Protein AF-0000000069271713 (afdb_homodimer)

pLDDT: mean 86.59, std 18.26, range [25.0, 98.44]

Organism: Polarella glacialis (NCBI:txid89957)

Foldseek 3Di:
DDPPPPPPDPQQPQDWDFDAWDADPQRKIKGTTDHRPAQAAWIKIAHPLGKIKTAGDDRNEGAQWIWIADSQGKIKTGGDDRNEAAAWIKIADPLGKIKTGGDDRNAAAQWIWIADNLGKIKTGGDDRNEAAAWIKIADSLGKMKTGGDDRNEDAQWIWIADPQGKIKTGGDDRNEDAQWIWIADPQGWIKTGGDDRNAQAAWIWIADPLGKIWTGGDDRNADAAWIWIQDSVRWIWIFGDDRNHTPDTPDATAHPVRHHPPPPPPPCPPCPDRPD/DDPPPPPPDPAQPQDKDFDAWDADPQRKIKGGIDHRPADAAWIKIAHPLGKIKTAGDDRNEGAQWIWIADSQGKIKTGGDDRNEQAAWTKIADPLGKIKGGGDDRNAAAQWIKIADNLGKIKTGGDDRNEAAAWIKIADSLGKMKTGGDDRNEDAQWIWIADPQGKIKTGGDDRNEDAQWIKIADPQGWIKTGGDDRNAQAAWIWIADPLGKIWTGGDDRNADAAWIWIQDSVRWIWIFGDDQNHTPDTPDATAHPVRHHPPPPPPPPPPPPDRPD

Solvent-accessible surface area (backbone atoms only — not comparable to full-atom values): 26780 Å² total; per-residue (Å²): 137,82,83,76,81,77,77,77,78,84,63,75,53,91,56,66,43,75,44,77,78,44,80,46,77,92,62,25,37,37,29,30,21,24,40,60,94,26,43,24,40,50,34,40,37,38,41,77,77,58,24,33,38,41,30,28,25,50,85,58,25,37,31,47,53,34,38,35,37,42,63,81,55,29,32,41,39,30,28,29,48,80,67,20,42,23,48,53,34,37,35,38,41,68,77,63,20,37,36,42,31,31,28,50,79,68,23,43,22,46,60,35,40,36,38,41,66,74,58,27,35,39,42,31,27,27,49,86,57,24,38,27,49,53,35,36,38,36,44,65,81,57,25,36,37,42,31,28,28,46,82,66,25,44,22,49,54,35,37,37,37,42,64,80,52,32,36,39,42,31,28,30,46,83,65,24,42,22,52,50,34,39,38,35,41,70,80,50,32,36,36,44,31,27,26,49,84,64,20,38,34,45,52,34,37,38,34,42,68,63,33,25,32,40,41,30,29,28,45,87,42,20,42,21,49,56,33,37,37,30,40,35,67,54,36,31,32,36,29,35,28,51,82,59,36,75,76,45,72,76,46,69,43,22,30,92,84,67,45,75,56,61,84,70,73,69,67,75,76,62,84,60,70,75,71,122,137,81,84,78,80,79,77,77,80,86,58,74,55,91,55,63,41,81,44,72,80,42,81,46,78,91,62,24,35,37,31,33,24,22,41,54,93,25,42,25,40,50,35,39,36,38,42,77,76,60,25,34,36,40,33,29,27,48,84,57,25,38,30,49,55,34,38,36,37,43,62,81,55,28,34,42,41,30,26,29,48,81,66,21,41,27,46,52,34,37,35,39,41,67,77,64,21,38,36,40,30,32,29,48,78,68,23,43,22,46,59,34,39,35,38,41,67,73,58,27,34,39,41,32,27,28,50,85,57,23,38,26,49,55,33,36,39,36,44,63,80,56,24,36,36,42,30,28,29,47,83,65,24,42,22,50,53,34,37,38,37,43,65,77,53,31,33,38,41,30,29,30,48,82,65,25,42,22,53,49,33,39,37,36,41,71,79,51,32,34,35,43,31,26,26,49,82,66,21,38,35,43,50,34,36,38,35,45,53,64,32,26,32,41,41,28,28,28,46,87,42,20,43,21,48,57,30,37,39,29,40,39,80,54,36,30,30,36,28,34,27,53,82,61,37,75,75,45,72,78,46,69,42,23,30,94,84,68,47,74,57,62,85,69,73,69,65,75,74,60,83,60,69,77,71,122

InterPro domains:
  IPR003409 MORN repeat [PF02493] (30-52)
  IPR003409 MORN repeat [PF02493] (53-74)
  IPR003409 MORN repeat [PF02493] (76-98)
  IPR003409 MORN repeat [PF02493] (99-121)
  IPR003409 MORN repeat [PF02493] (122-143)
  IPR003409 MORN repeat [PF02493] (145-165)
  IPR003409 MORN repeat [PF02493] (168-188)
  IPR003409 MORN repeat [PF02493] (191-211)
  IPR003409 MORN repeat [PF02493] (214-230)
  IPR003409 MORN repeat [SM00698] (28-49)
  IPR003409 MORN repeat [SM00698] (51-72)
  IPR003409 MORN repeat [SM00698] (74-95)
  IPR003409 MORN repeat [SM00698] (97-118)
  IPR003409 MORN repeat [SM00698] (120-141)
  IPR003409 MORN repeat [SM00698] (143-164)
  IPR003409 MORN repeat [SM00698] (166-187)
  IPR003409 MORN repeat [SM00698] (189-210)
  IPR003409 MORN repeat [SM00698] (212-233)

Secondary structure (DSSP, 8-state):
---------SS--SS-EEEEEEE-GGG-EEEEEEETTEEEEEEEEE-TTS-EEEEEEETTEEEEEEEEE-TTS-EEEEEEETTEEEEEEEEE-TTS-EEEEEEETTEEEEEEEEE-TTS-EEEEEEETTEEEEEEEEE-TTS-EEEEEEETTEEEEEEEEE-TTS-EEEEEEETTEEEEEEEEE-TTS-EEEEEEETTEEEEEEEEE-TTS-EEEEEEETTEEEEEEEEE-TT--EEEEEEETTEEEEE-S--B-TTS-B--S-------------/---------SS--SS-EEEEEEE-GGG-EEEEEEETTEEEEEEEEE-TTS-EEEEEEETTEEEEEEEEE-TTS-EEEEEEETTEEEEEEEEE-TTS-EEEEEEETTEEEEEEEEE-TTS-EEEEEEETTEEEEEEEEE-TTS-EEEEEEETTEEEEEEEEE-TTS-EEEEEEETTEEEEEEEEE-TTS-EEEEEEETTEEEEEEEEE-TTS-EEEEEEETTEEEEEEEEE-TT--EEEEEEETTEEEEE-S--B-TTS-B--S-------------

Nearest PDB structures (foldseek):
  6t4r-assembly1_CCC  TM=9.547E-01  e=9.783E-22  Trypanosoma brucei
  6t4d-assembly1_A-2  TM=9.597E-01  e=2.681E-21  Plasmodium falciparum
  6t68-assembly1_B  TM=9.621E-01  e=4.585E-19  Trypanosoma brucei
  7jtk-assembly1_B  TM=9.246E-01  e=3.265E-12  Chlamydomonas reinhardtii
  7jrj-assembly1_F  TM=9.286E-01  e=5.978E-12  Chlamydomonas reinhardtii

Sequence (552 aa):
HGSEQRLSDPNSSKESQERPLVLLEHGIKFTGQWKGDKRDGHGLQEWPDGARFEGQWRNGLAEGFGKFVHSDGDIYEGQWLDDKANGEGVYHHSDGSRYVGQWKEDQKEGQAMEEWADNSRFEGQYRAGKKHGTGMFTWPEGSSYKGEFQNNEIHGNGTYIWNDGRVFSGQWANNRMSGTGTFSWRDGRKYVGSYLNDKKDGTGTFTWPDGREYVGEWKDGKQHGIGVFRTAKADLRRGEWKDGTRIRWISEAYREDGKDAGAFQEDNPTNEPPISHGSEQRLSDPNSSKESQERPLVLLEHGIKFTGQWKGDKRDGHGLQEWPDGARFEGQWRNGLAEGFGKFVHSDGDIYEGQWLDDKANGEGVYHHSDGSRYVGQWKEDQKEGQAMEEWADNSRFEGQYRAGKKHGTGMFTWPEGSSYKGEFQNNEIHGNGTYIWNDGRVFSGQWANNRMSGTGTFSWRDGRKYVGSYLNDKKDGTGTFTWPDGREYVGEWKDGKQHGIGVFRTAKADLRRGEWKDGTRIRWISEAYREDGKDAGAFQEDNPTNEPPIS

Structure (mmCIF, N/CA/C/O backbone):
data_AF-0000000069271713-model_v1
#
loop_
_entity.id
_entity.type
_entity.pdbx_description
1 polymer 'MORN repeat-containing protein 5'
#
loop_
_atom_site.group_PDB
_atom_site.id
_atom_site.type_symbol
_atom_site.label_atom_id
_atom_site.label_alt_id
_atom_site.label_comp_id
_atom_site.label_asym_id
_atom_site.label_entity_id
_atom_site.label_seq_id
_atom_site.pdbx_PDB_ins_code
_atom_site.Cartn_x
_atom_site.Cartn_y
_atom_site.Cartn_z
_atom_site.occupancy
_atom_site.B_iso_or_equiv
_atom_site.auth_seq_id
_atom_site.auth_comp_id
_atom_site.auth_asym_id
_atom_site.auth_atom_id
_atom_site.pdbx_PDB_model_num
ATOM 1 N N . HIS A 1 1 ? -8.297 70.125 46.844 1 25 1 HIS A N 1
ATOM 2 C CA . HIS A 1 1 ? -9.055 68.938 46.438 1 25 1 HIS A CA 1
ATOM 3 C C . HIS A 1 1 ? -8.422 68.25 45.25 1 25 1 HIS A C 1
ATOM 5 O O . HIS A 1 1 ? -8.562 68.688 44.094 1 25 1 HIS A O 1
ATOM 11 N N . GLY A 1 2 ? -7.156 67.688 45.25 1 25.97 2 GLY A N 1
ATOM 12 C CA . GLY A 1 2 ? -6.188 67.25 44.25 1 25.97 2 GLY A CA 1
ATOM 13 C C . GLY A 1 2 ? -6.629 66.062 43.469 1 25.97 2 GLY A C 1
ATOM 14 O O . GLY A 1 2 ? -6.977 65 44.062 1 25.97 2 GLY A O 1
ATOM 15 N N . SER A 1 3 ? -7.246 66.125 42.188 1 26.62 3 SER A N 1
ATOM 16 C CA . SER A 1 3 ? -7.871 65.125 41.344 1 26.62 3 SER A CA 1
ATOM 17 C C . SER A 1 3 ? -6.91 64 41.031 1 26.62 3 SER A C 1
ATOM 19 O O . SER A 1 3 ? -5.859 64.25 40.406 1 26.62 3 SER A O 1
ATOM 21 N N . GLU A 1 4 ? -6.629 63 41.875 1 26.44 4 GLU A N 1
ATOM 22 C CA . GLU A 1 4 ? -5.723 61.875 41.75 1 26.44 4 GLU A CA 1
ATOM 23 C C . GLU A 1 4 ? -6.062 61.031 40.5 1 26.44 4 GLU A C 1
ATOM 25 O O . GLU A 1 4 ? -7.195 60.562 40.344 1 26.44 4 GLU A O 1
ATOM 30 N N . GLN A 1 5 ? -5.445 61.312 39.281 1 29.03 5 G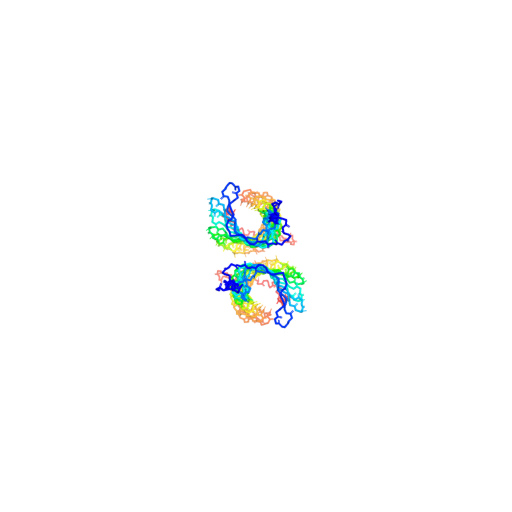LN A N 1
ATOM 31 C CA . GLN A 1 5 ? -5.555 60.625 38 1 29.03 5 GLN A CA 1
ATOM 32 C C . GLN A 1 5 ? -5.254 59.125 38.188 1 29.03 5 GLN A C 1
ATOM 34 O O . GLN A 1 5 ? -4.148 58.75 38.594 1 29.03 5 GLN A O 1
ATOM 39 N N . ARG A 1 6 ? -6.227 58.188 38.594 1 33.38 6 ARG A N 1
ATOM 40 C CA . ARG A 1 6 ? -6.145 56.75 38.75 1 33.38 6 ARG A CA 1
ATOM 41 C C . ARG A 1 6 ? -5.582 56.094 37.5 1 33.38 6 ARG A C 1
ATOM 43 O O . ARG A 1 6 ? -6.145 56.25 36.406 1 33.38 6 ARG A O 1
ATOM 50 N N . LEU A 1 7 ? -4.223 55.938 37.344 1 30.28 7 LEU A N 1
ATOM 51 C CA . LEU A 1 7 ? -3.484 55.219 36.312 1 30.28 7 LEU A CA 1
ATOM 52 C C . LEU A 1 7 ? -4.051 53.812 36.125 1 30.28 7 LEU A C 1
ATOM 54 O O . LEU A 1 7 ? -4.238 53.062 37.094 1 30.28 7 LEU A O 1
ATOM 58 N N . SER A 1 8 ? -4.973 53.562 35.219 1 31.8 8 SER A N 1
ATOM 59 C CA . SER A 1 8 ? -5.652 52.312 34.906 1 31.8 8 SER A CA 1
ATOM 60 C C . SER A 1 8 ? -4.664 51.156 34.812 1 31.8 8 SER A C 1
ATOM 62 O O . SER A 1 8 ? -3.539 51.344 34.344 1 31.8 8 SER A O 1
ATOM 64 N N . ASP A 1 9 ? -4.68 50.094 35.688 1 32.75 9 ASP A N 1
ATOM 65 C CA . ASP A 1 9 ? -3.852 48.906 35.906 1 32.75 9 ASP A CA 1
ATOM 66 C C . ASP A 1 9 ? -3.545 48.219 34.594 1 32.75 9 ASP A C 1
ATOM 68 O O . ASP A 1 9 ? -4.461 47.812 33.844 1 32.75 9 ASP A O 1
ATOM 72 N N . PRO A 1 10 ? -2.469 48.406 33.781 1 36.5 10 PRO A N 1
ATOM 73 C CA . PRO A 1 10 ? -2.041 47.812 32.5 1 36.5 10 PRO A CA 1
ATOM 74 C C . PRO A 1 10 ? -2.182 46.312 32.469 1 36.5 10 PRO A C 1
ATOM 76 O O . PRO A 1 10 ? -1.892 45.688 31.438 1 36.5 10 PRO A O 1
ATOM 79 N N . ASN A 1 11 ? -2.152 45.469 33.531 1 37.38 11 ASN A N 1
ATOM 80 C CA . ASN A 1 11 ? -2.033 44.031 33.75 1 37.38 11 ASN A CA 1
ATOM 81 C C . ASN A 1 11 ? -3.232 43.281 33.188 1 37.38 11 ASN A C 1
ATOM 83 O O . ASN A 1 11 ? -3.113 42.094 32.812 1 37.38 11 ASN A O 1
ATOM 87 N N . SER A 1 12 ? -4.5 43.469 33.594 1 40.31 12 SER A N 1
ATOM 88 C CA . SER A 1 12 ? -5.727 42.688 33.5 1 40.31 12 SER A CA 1
ATOM 89 C C . SER A 1 12 ? -6.254 42.656 32.094 1 40.31 12 SER A C 1
ATOM 91 O O . SER A 1 12 ? -7.438 42.375 31.859 1 40.31 12 SER A O 1
ATOM 93 N N . SER A 1 13 ? -5.746 43.312 31.078 1 44.28 13 SER A N 1
ATOM 94 C CA . SER A 1 13 ? -6.504 43.5 29.844 1 44.28 13 SER A CA 1
ATOM 95 C C . SER A 1 13 ? -6.789 42.156 29.172 1 44.28 13 SER A C 1
ATOM 97 O O . SER A 1 13 ? -5.895 41.344 29.031 1 44.28 13 SER A O 1
ATOM 99 N N . LYS A 1 14 ? -8.062 41.562 29.188 1 57.53 14 LYS A N 1
ATOM 100 C CA . LYS A 1 14 ? -8.766 40.438 28.547 1 57.53 14 LYS A CA 1
ATOM 101 C C . LYS A 1 14 ? -8.383 40.312 27.078 1 57.53 14 LYS A C 1
ATOM 103 O O . LYS A 1 14 ? -8.766 39.344 26.406 1 57.53 14 LYS A O 1
ATOM 108 N N . GLU A 1 15 ? -7.766 41.406 26.578 1 61.12 15 GLU A N 1
ATOM 109 C CA . GLU A 1 15 ? -7.504 41.375 25.141 1 61.12 15 GLU A CA 1
ATOM 110 C C . GLU A 1 15 ? -6.066 40.969 24.859 1 61.12 15 GLU A C 1
ATOM 112 O O . GLU A 1 15 ? -5.152 41.281 25.609 1 61.12 15 GLU A O 1
ATOM 117 N N . SER A 1 16 ? -5.797 40.031 24 1 67.25 16 SER A N 1
ATOM 118 C CA . SER A 1 16 ? -4.484 39.594 23.562 1 67.25 16 SER A CA 1
ATOM 119 C C . SER A 1 16 ? -3.631 40.75 23.062 1 67.25 16 SER A C 1
ATOM 121 O O . SER A 1 16 ? -4.121 41.625 22.344 1 67.25 16 SER A O 1
ATOM 123 N N . GLN A 1 17 ? -2.422 41 23.719 1 73.81 17 GLN A N 1
ATOM 124 C CA . GLN A 1 17 ? -1.481 42.031 23.312 1 73.81 17 GLN A CA 1
ATOM 125 C C . GLN A 1 17 ? -0.252 41.406 22.641 1 73.81 17 GLN A C 1
ATOM 127 O O . GLN A 1 17 ? 0.238 40.375 23.062 1 73.81 17 GLN A O 1
ATOM 132 N N . GLU A 1 18 ? 0.135 42.031 21.5 1 77.81 18 GLU A N 1
ATOM 133 C CA . GLU A 1 18 ? 1.37 41.594 20.844 1 77.81 18 GLU A CA 1
ATOM 134 C C . GLU A 1 18 ? 2.59 42.219 21.516 1 77.81 18 GLU A C 1
ATOM 136 O O . GLU A 1 18 ? 2.596 43.406 21.812 1 77.81 18 GLU A O 1
ATOM 141 N N . ARG A 1 19 ? 3.471 41.344 21.891 1 73.25 19 ARG A N 1
ATOM 142 C CA . ARG A 1 19 ? 4.734 41.812 22.438 1 73.25 19 ARG A CA 1
ATOM 143 C C . ARG A 1 19 ? 5.91 41.406 21.562 1 73.25 19 ARG A C 1
ATOM 145 O O . ARG A 1 19 ? 5.945 40.312 21.047 1 73.25 19 ARG A O 1
ATOM 152 N N . PRO A 1 20 ? 6.766 42.406 21.219 1 76.38 20 PRO A N 1
ATOM 153 C CA . PRO A 1 20 ? 7.875 42.094 20.312 1 76.38 20 PRO A CA 1
ATOM 154 C C . PRO A 1 20 ? 8.742 40.938 20.812 1 76.38 20 PRO A C 1
ATOM 156 O O . PRO A 1 20 ? 8.945 39.969 20.078 1 76.38 20 PRO A O 1
ATOM 159 N N . LEU A 1 21 ? 9.633 41.125 21.766 1 85.44 21 LEU A N 1
ATOM 160 C CA . LEU A 1 21 ? 10.508 40.062 22.25 1 85.44 21 LEU A CA 1
ATOM 161 C C . LEU A 1 21 ? 10.508 40.031 23.781 1 85.44 21 LEU A C 1
ATOM 163 O O . LEU A 1 21 ? 10.742 41.031 24.438 1 85.44 21 LEU A O 1
ATOM 167 N N . VAL A 1 22 ? 10.094 38.906 24.328 1 89.38 22 VAL A N 1
ATOM 168 C CA . VAL A 1 22 ? 10.133 38.656 25.766 1 89.38 22 VAL A CA 1
ATOM 169 C C . VAL A 1 22 ? 11.109 37.531 26.078 1 89.38 22 VAL A C 1
ATOM 171 O O . VAL A 1 22 ? 11.062 36.469 25.453 1 89.38 22 VAL A O 1
ATOM 174 N N . LEU A 1 23 ? 11.992 37.781 26.984 1 92.44 23 LEU A N 1
ATOM 175 C CA . LEU A 1 23 ? 12.906 36.75 27.453 1 92.44 23 LEU A CA 1
ATOM 176 C C . LEU A 1 23 ? 12.305 35.969 28.625 1 92.44 23 LEU A C 1
ATOM 178 O O . LEU A 1 23 ? 11.906 36.562 29.625 1 92.44 23 LEU A O 1
ATOM 182 N N . LEU A 1 24 ? 12.258 34.688 28.5 1 92.19 24 LEU A N 1
ATOM 183 C CA . LEU A 1 24 ? 11.688 33.812 29.531 1 92.19 24 LEU A CA 1
ATOM 184 C C . LEU A 1 24 ? 12.789 33.062 30.266 1 92.19 24 LEU A C 1
ATOM 186 O O . LEU A 1 24 ? 13.977 33.312 30.047 1 92.19 24 LEU A O 1
ATOM 190 N N . GLU A 1 25 ? 12.312 32.281 31.156 1 89.62 25 GLU A N 1
ATOM 191 C CA . GLU A 1 25 ? 13.258 31.516 31.969 1 89.62 25 GLU A CA 1
ATOM 192 C C . GLU A 1 25 ? 14.141 30.641 31.094 1 89.62 25 GLU A C 1
ATOM 194 O O . GLU A 1 25 ? 13.734 30.234 30 1 89.62 25 GLU A O 1
ATOM 199 N N . HIS A 1 26 ? 15.43 30.391 31.516 1 92.25 26 HIS A N 1
ATOM 200 C CA . HIS A 1 26 ? 16.359 29.453 30.891 1 92.25 26 HIS A CA 1
ATOM 201 C C . HIS A 1 26 ? 16.75 29.906 29.484 1 92.25 26 HIS A C 1
ATOM 203 O O . HIS A 1 26 ? 17.031 29.078 28.625 1 92.25 26 HIS A O 1
ATOM 209 N N . GLY A 1 27 ? 16.547 31.125 29.234 1 93.25 27 GLY A N 1
ATOM 210 C CA . GLY A 1 27 ? 17.047 31.703 27.984 1 93.25 27 GLY A CA 1
ATOM 211 C C . GLY A 1 27 ? 16.062 31.562 26.828 1 93.25 27 GLY A C 1
ATOM 212 O O . GLY A 1 27 ? 16.406 31.828 25.688 1 93.25 27 GLY A O 1
ATOM 213 N N . ILE A 1 28 ? 14.891 31.172 27.188 1 95.25 28 ILE A N 1
ATOM 214 C CA . ILE A 1 28 ? 13.859 31.031 26.172 1 95.25 28 ILE A CA 1
ATOM 215 C C . ILE A 1 28 ? 13.367 32.406 25.75 1 95.25 28 ILE A C 1
ATOM 217 O O . ILE A 1 28 ? 13.172 33.312 26.578 1 95.25 28 ILE A O 1
ATOM 221 N N . LYS A 1 29 ? 13.266 32.594 24.406 1 95.5 29 LYS A N 1
ATOM 222 C CA . LYS A 1 29 ? 12.75 33.844 23.844 1 95.5 29 LYS A CA 1
ATOM 223 C C . LYS A 1 29 ? 11.367 33.625 23.234 1 95.5 29 LYS A C 1
ATOM 225 O O . LYS A 1 29 ? 11.117 32.594 22.578 1 95.5 29 LYS A O 1
ATOM 230 N N . PHE A 1 30 ? 10.547 34.594 23.547 1 95.38 30 PHE A N 1
ATOM 231 C CA . PHE A 1 30 ? 9.211 34.5 22.969 1 95.38 30 PHE A CA 1
ATOM 232 C C . PHE A 1 30 ? 8.797 35.812 22.344 1 95.38 30 PHE A C 1
ATOM 234 O O . PHE A 1 30 ? 8.984 36.875 22.953 1 95.38 30 PHE A O 1
ATOM 241 N N . THR A 1 31 ? 8.352 35.812 21.094 1 90.81 31 THR A N 1
ATOM 242 C CA . THR A 1 31 ? 7.738 36.938 20.391 1 90.81 31 THR A CA 1
ATOM 243 C C . THR A 1 31 ? 6.32 36.562 19.953 1 90.81 31 THR A C 1
ATOM 245 O O . THR A 1 31 ? 6.113 35.594 19.234 1 90.81 31 THR A O 1
ATOM 248 N N . GLY A 1 32 ? 5.359 37.375 20.469 1 89.25 32 GLY A N 1
ATOM 249 C CA . GLY A 1 32 ? 3.998 37.062 20.062 1 89.25 32 GLY A CA 1
ATOM 250 C C . GLY A 1 32 ? 2.951 37.625 21 1 89.25 32 GLY A C 1
ATOM 251 O O . GLY A 1 32 ? 3.17 38.656 21.625 1 89.25 32 GLY A O 1
ATOM 252 N N . GLN A 1 33 ? 1.813 36.906 21 1 86.25 33 GLN A N 1
ATOM 253 C CA . GLN A 1 33 ? 0.641 37.406 21.703 1 86.25 33 GLN A CA 1
ATOM 254 C C . GLN A 1 33 ? 0.563 36.875 23.125 1 86.25 33 GLN A C 1
ATOM 256 O O . GLN A 1 33 ? 0.918 35.719 23.375 1 86.25 33 GLN A O 1
ATOM 261 N N . TRP A 1 34 ? 0.12 37.781 23.984 1 88.38 34 TRP A N 1
ATOM 262 C CA . TRP A 1 34 ? 0.002 37.469 25.406 1 88.38 34 TRP A CA 1
ATOM 263 C C . TRP A 1 34 ? -1.381 37.844 25.938 1 88.38 34 TRP A C 1
ATOM 265 O O . TRP A 1 34 ? -1.989 38.812 25.484 1 88.38 34 TRP A O 1
ATOM 275 N N . LYS A 1 35 ? -1.845 37.062 26.812 1 87.19 35 LYS A N 1
ATOM 276 C CA . LYS A 1 35 ? -2.963 37.406 27.688 1 87.19 35 LYS A CA 1
ATOM 277 C C . LYS A 1 35 ? -2.541 37.375 29.156 1 87.19 35 LYS A C 1
ATOM 279 O O . LYS A 1 35 ? -2.33 36.312 29.719 1 87.19 35 LYS A O 1
ATOM 284 N N . GLY A 1 36 ? -2.424 38.562 29.672 1 87.38 36 GLY A N 1
ATOM 285 C CA . GLY A 1 36 ? -1.777 38.625 30.969 1 87.38 36 GLY A CA 1
ATOM 286 C C . GLY A 1 36 ? -0.332 38.156 30.938 1 87.38 36 GLY A C 1
ATOM 287 O O . GLY A 1 36 ? 0.474 38.688 30.172 1 87.38 36 GLY A O 1
ATOM 288 N N . ASP A 1 37 ? -0.085 37.25 31.766 1 88.69 37 ASP A N 1
ATOM 289 C CA . ASP A 1 37 ? 1.292 36.781 31.844 1 88.69 37 ASP A CA 1
ATOM 290 C C . ASP A 1 37 ? 1.47 35.469 31.094 1 88.69 37 ASP A C 1
ATOM 292 O O . ASP A 1 37 ? 2.506 34.812 31.219 1 88.69 37 ASP A O 1
ATOM 296 N N . LYS A 1 38 ? 0.444 35.188 30.344 1 92.69 38 LYS A N 1
ATOM 297 C CA . LYS A 1 38 ? 0.509 33.906 29.625 1 92.69 38 LYS A CA 1
ATOM 298 C C . LYS A 1 38 ? 0.528 34.125 28.109 1 92.69 38 LYS A C 1
ATOM 300 O O . LYS A 1 38 ? -0.174 35 27.594 1 92.69 38 LYS A O 1
ATOM 305 N N . ARG A 1 39 ? 1.393 33.312 27.469 1 91.88 39 ARG A N 1
ATOM 306 C CA . ARG A 1 39 ? 1.33 33.312 26.016 1 91.88 39 ARG A CA 1
ATOM 307 C C . ARG A 1 39 ? -0.055 32.875 25.531 1 91.88 39 ARG A C 1
ATOM 309 O O . ARG A 1 39 ? -0.605 31.891 26 1 91.88 39 ARG A O 1
ATOM 316 N N . ASP A 1 40 ? -0.675 33.594 24.672 1 90.06 40 ASP A N 1
ATOM 317 C CA . ASP A 1 40 ? -2.031 33.375 24.188 1 90.06 40 ASP A CA 1
ATOM 318 C C . ASP A 1 40 ? -2.244 34 22.812 1 90.06 40 ASP A C 1
ATOM 320 O O . ASP A 1 40 ? -2.232 35.219 22.688 1 90.06 40 ASP A O 1
ATOM 324 N N . GLY A 1 41 ? -2.504 33.125 21.875 1 87.12 41 GLY A N 1
ATOM 325 C CA . GLY A 1 41 ? -2.531 33.562 20.484 1 87.12 41 GLY A CA 1
ATOM 326 C C . GLY A 1 41 ? -1.356 33.031 19.688 1 87.12 41 GLY A C 1
ATOM 327 O O . GLY A 1 41 ? -0.82 31.953 19.969 1 87.12 41 GLY A O 1
ATOM 328 N N . HIS A 1 42 ? -0.961 33.812 18.656 1 88.56 42 HIS A N 1
ATOM 329 C CA . HIS A 1 42 ? 0.141 33.375 17.797 1 88.56 42 HIS A CA 1
ATOM 330 C C . HIS A 1 42 ? 1.479 33.844 18.344 1 88.56 42 HIS A C 1
ATOM 332 O O . HIS A 1 42 ? 1.569 34.969 18.875 1 88.56 42 HIS A O 1
ATOM 338 N N . GLY A 1 43 ? 2.551 33.031 18.078 1 90.5 43 GLY A N 1
ATOM 339 C CA . GLY A 1 43 ? 3.865 33.5 18.5 1 90.5 43 GLY A CA 1
ATOM 340 C C . GLY A 1 43 ? 4.98 32.531 18.094 1 90.5 43 GLY A C 1
ATOM 341 O O . GLY A 1 43 ? 4.727 31.484 17.531 1 90.5 43 GLY A O 1
ATOM 342 N N . LEU A 1 44 ? 6.125 33.062 18.281 1 93.25 44 LEU A N 1
ATOM 343 C CA . LEU A 1 44 ? 7.355 32.312 18.016 1 93.25 44 LEU A CA 1
ATOM 344 C C . LEU A 1 44 ? 8.18 32.156 19.297 1 93.25 44 LEU A C 1
ATOM 346 O O . LEU A 1 44 ? 8.516 33.156 19.953 1 93.25 44 LEU A O 1
ATOM 350 N N . GLN A 1 45 ? 8.383 30.906 19.656 1 96.5 45 GLN A N 1
ATOM 351 C CA . GLN A 1 45 ? 9.281 30.609 20.781 1 96.5 45 GLN A CA 1
ATOM 352 C C . GLN A 1 45 ? 10.586 30 20.281 1 96.5 45 GLN A C 1
ATOM 354 O O . GLN A 1 45 ? 10.578 29.094 19.453 1 96.5 45 GLN A O 1
ATOM 359 N N . GLU A 1 46 ? 11.664 30.469 20.766 1 96.81 46 GLU A N 1
ATOM 360 C CA . GLU A 1 46 ? 12.984 29.984 20.406 1 96.81 46 GLU A CA 1
ATOM 361 C C . GLU A 1 46 ? 13.766 29.516 21.641 1 96.81 46 GLU A C 1
ATOM 363 O O . GLU A 1 46 ? 13.781 30.203 22.672 1 96.81 46 GLU A O 1
ATOM 368 N N . TRP A 1 47 ? 14.328 28.391 21.609 1 97.12 47 TRP A N 1
ATOM 369 C CA . TRP A 1 47 ? 15.148 27.844 22.672 1 97.12 47 TRP A CA 1
ATOM 370 C C . TRP A 1 47 ? 16.625 28.078 22.391 1 97.12 47 TRP A C 1
ATOM 372 O O . TRP A 1 47 ? 17.031 28.234 21.234 1 97.12 47 TRP A O 1
ATOM 382 N N . PRO A 1 48 ? 17.422 28.062 23.438 1 96.06 48 PRO A N 1
ATOM 383 C CA . PRO A 1 48 ? 18.844 28.312 23.266 1 96.06 48 PRO A CA 1
ATOM 384 C C . PRO A 1 48 ? 19.531 27.25 22.406 1 96.06 48 PRO A C 1
ATOM 386 O O . PRO A 1 48 ? 20.547 27.547 21.766 1 96.06 48 PRO A O 1
ATOM 389 N N . ASP A 1 49 ? 19.047 26.078 22.359 1 96.38 49 ASP A N 1
ATOM 390 C CA . ASP A 1 49 ? 19.688 25 21.625 1 96.38 49 ASP A CA 1
ATOM 391 C C . ASP A 1 49 ? 19.359 25.078 20.125 1 96.38 49 ASP A C 1
ATOM 393 O O . ASP A 1 49 ? 19.828 24.25 19.344 1 96.38 49 ASP A O 1
ATOM 397 N N . GLY A 1 50 ? 18.516 25.984 19.797 1 95.75 50 GLY A N 1
ATOM 398 C CA . GLY A 1 50 ? 18.203 26.172 18.391 1 95.75 50 GLY A CA 1
ATOM 399 C C . GLY A 1 50 ? 16.812 25.703 18.016 1 95.75 50 GLY A C 1
ATOM 400 O O . GLY A 1 50 ? 16.328 26.031 16.922 1 95.75 50 GLY A O 1
ATOM 401 N N . ALA A 1 51 ? 16.141 25.047 18.891 1 97.31 51 ALA A N 1
ATOM 402 C CA . ALA A 1 51 ? 14.766 24.625 18.641 1 97.31 51 ALA A CA 1
ATOM 403 C C . ALA A 1 51 ? 13.828 25.828 18.594 1 97.31 51 ALA A C 1
ATOM 405 O O . ALA A 1 51 ? 14.07 26.828 19.25 1 97.31 51 ALA A O 1
ATOM 406 N N . ARG A 1 52 ? 12.773 25.734 17.781 1 97.44 52 ARG A N 1
ATOM 407 C CA . ARG A 1 52 ? 11.805 26.812 17.688 1 97.44 52 ARG A CA 1
ATOM 408 C C . ARG A 1 52 ? 10.398 26.281 17.438 1 97.44 52 ARG A C 1
ATOM 410 O O . ARG A 1 52 ? 10.227 25.266 16.766 1 97.44 52 ARG A O 1
ATOM 417 N N . PHE A 1 53 ? 9.5 26.953 18 1 97.38 53 PHE A N 1
ATOM 418 C CA . PHE A 1 53 ? 8.094 26.672 17.766 1 97.38 53 PHE A CA 1
ATOM 419 C C . PHE A 1 53 ? 7.348 27.922 17.344 1 97.38 53 PHE A C 1
ATOM 421 O O . PHE A 1 53 ? 7.383 28.938 18.047 1 97.38 53 PHE A O 1
ATOM 428 N N . GLU A 1 54 ? 6.766 27.922 16.188 1 93.81 54 GLU A N 1
ATOM 429 C CA . GLU A 1 54 ? 5.883 28.984 15.703 1 93.81 54 GLU A CA 1
ATOM 430 C C . GLU A 1 54 ? 4.453 28.469 15.539 1 93.81 54 GLU A C 1
ATOM 432 O O . GLU A 1 54 ? 4.207 27.531 14.781 1 93.81 54 GLU A O 1
ATOM 437 N N . GLY A 1 55 ? 3.535 29.094 16.328 1 93.06 55 GLY A N 1
ATOM 438 C CA . GLY A 1 55 ? 2.158 28.641 16.219 1 93.06 55 GLY A CA 1
ATOM 439 C C . GLY A 1 55 ? 1.233 29.281 17.234 1 93.06 55 GLY A C 1
ATOM 440 O O . GLY A 1 55 ? 1.452 30.422 17.656 1 93.06 55 GLY A O 1
ATOM 441 N N . GLN A 1 56 ? 0.158 28.516 17.484 1 92 56 GLN A N 1
ATOM 442 C CA . GLN A 1 56 ? -0.888 29.016 18.359 1 92 56 GLN A CA 1
ATOM 443 C C . GLN A 1 56 ? -0.658 28.578 19.797 1 92 56 GLN A C 1
ATOM 445 O O . GLN A 1 56 ? -0.254 27.438 20.047 1 92 56 GLN A O 1
ATOM 450 N N . TRP A 1 57 ? -0.882 29.5 20.688 1 93.75 57 TRP A N 1
ATOM 451 C CA . TRP A 1 57 ? -0.792 29.25 22.125 1 93.75 57 TRP A CA 1
ATOM 452 C C . TRP A 1 57 ? -2.121 29.547 22.812 1 93.75 57 TRP A C 1
ATOM 454 O O . TRP A 1 57 ? -2.844 30.453 22.422 1 93.75 57 TRP A O 1
ATOM 464 N N . ARG A 1 58 ? -2.406 28.766 23.766 1 92.94 58 ARG A N 1
ATOM 465 C CA . ARG A 1 58 ? -3.537 29 24.672 1 92.94 58 ARG A CA 1
ATOM 466 C C . ARG A 1 58 ? -3.166 28.688 26.109 1 92.94 58 ARG A C 1
ATOM 468 O O . ARG A 1 58 ? -2.732 27.578 26.422 1 92.94 58 ARG A O 1
ATOM 475 N N . ASN A 1 59 ? -3.299 29.719 26.953 1 94 59 ASN A N 1
ATOM 476 C CA . ASN A 1 59 ? -2.982 29.578 28.375 1 94 59 ASN A CA 1
ATOM 477 C C . ASN A 1 59 ? -1.545 29.109 28.578 1 94 59 ASN A C 1
ATOM 479 O O . ASN A 1 59 ? -1.283 28.25 29.422 1 94 59 ASN A O 1
ATOM 483 N N . GLY A 1 60 ? -0.738 29.547 27.688 1 94.75 60 GLY A N 1
ATOM 484 C CA . GLY A 1 60 ? 0.687 29.297 27.844 1 94.75 60 GLY A CA 1
ATOM 485 C C . GLY A 1 60 ? 1.151 28.016 27.203 1 94.75 60 GLY A C 1
ATOM 486 O O . GLY A 1 60 ? 2.338 27.688 27.25 1 94.75 60 GLY A O 1
ATOM 487 N N . LEU A 1 61 ? 0.183 27.297 26.609 1 96.81 61 LEU A N 1
ATOM 488 C CA . LEU A 1 61 ? 0.516 26.016 26 1 96.81 61 LEU A CA 1
ATOM 489 C C . LEU A 1 61 ? 0.262 26.047 24.5 1 96.81 61 LEU A C 1
ATOM 491 O O . LEU A 1 61 ? -0.662 26.719 24.031 1 96.81 61 LEU A O 1
ATOM 495 N N . ALA A 1 62 ? 1.105 25.312 23.766 1 95.88 62 ALA A N 1
ATOM 496 C CA . ALA A 1 62 ? 0.863 25.188 22.328 1 95.88 62 ALA A CA 1
ATOM 497 C C . ALA A 1 62 ? -0.467 24.5 22.062 1 95.88 62 ALA A C 1
ATOM 499 O O . ALA A 1 62 ? -0.75 23.438 22.625 1 95.88 62 ALA A O 1
ATOM 500 N N . GLU A 1 63 ? -1.315 25.078 21.266 1 93.88 63 GLU A N 1
ATOM 501 C CA . GLU A 1 63 ? -2.635 24.562 20.891 1 93.88 63 GLU A CA 1
ATOM 502 C C . GLU A 1 63 ? -3.016 25 19.469 1 93.88 63 GLU A C 1
ATOM 504 O O . GLU A 1 63 ? -2.686 26.109 19.047 1 93.88 63 GLU A O 1
ATOM 509 N N . GLY A 1 64 ? -3.742 24.078 18.781 1 91.81 64 GLY A N 1
ATOM 510 C CA . GLY A 1 64 ? -4.066 24.375 17.391 1 91.81 64 GLY A CA 1
ATOM 511 C C . GLY A 1 64 ? -2.971 23.984 16.422 1 91.81 64 GLY A C 1
ATOM 512 O O . GLY A 1 64 ? -2.467 22.859 16.469 1 91.81 64 GLY A O 1
ATOM 513 N N . PHE A 1 65 ? -2.645 24.969 15.516 1 92.62 65 PHE A N 1
ATOM 514 C CA . PHE A 1 65 ? -1.655 24.641 14.492 1 92.62 65 PHE A CA 1
ATOM 515 C C . PHE A 1 65 ? -0.305 25.266 14.828 1 92.62 65 PHE A C 1
ATOM 517 O O . PHE A 1 65 ? -0.242 26.375 15.352 1 92.62 65 PHE A O 1
ATOM 524 N N . GLY A 1 66 ? 0.764 24.547 14.406 1 94.69 66 GLY A N 1
ATOM 525 C CA . GLY A 1 66 ? 2.094 25.094 14.617 1 94.69 66 GLY A CA 1
ATOM 526 C C . GLY A 1 66 ? 3.193 24.266 13.992 1 94.69 66 GLY A C 1
ATOM 527 O O . GLY A 1 66 ? 2.947 23.141 13.539 1 94.69 66 GLY A O 1
ATOM 528 N N . LYS A 1 67 ? 4.273 24.828 13.922 1 95.12 67 LYS A N 1
ATOM 529 C CA . LYS A 1 67 ? 5.48 24.219 13.375 1 95.12 67 LYS A CA 1
AT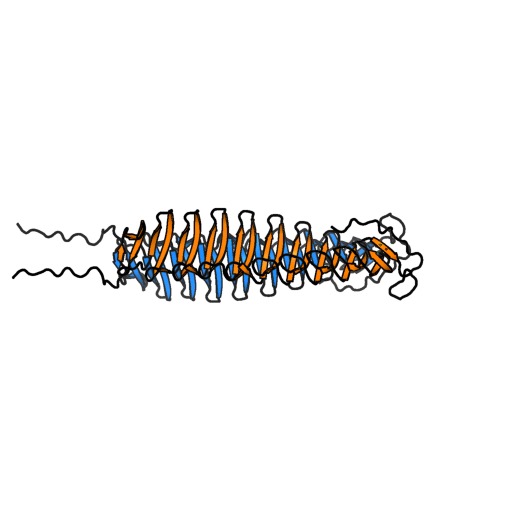OM 530 C C . LYS A 1 67 ? 6.605 24.203 14.406 1 95.12 67 LYS A C 1
ATOM 532 O O . LYS A 1 67 ? 6.969 25.25 14.945 1 95.12 67 LYS A O 1
ATOM 537 N N . PHE A 1 68 ? 7.043 23.062 14.68 1 97.88 68 PHE A N 1
ATOM 538 C CA . PHE A 1 68 ? 8.172 22.891 15.594 1 97.88 68 PHE A CA 1
ATOM 539 C C . PHE A 1 68 ? 9.414 22.438 14.828 1 97.88 68 PHE A C 1
ATOM 541 O O . PHE A 1 68 ? 9.391 21.422 14.148 1 97.88 68 PHE A O 1
ATOM 548 N N . VAL A 1 69 ? 10.422 23.156 14.93 1 97.25 69 VAL A N 1
ATOM 549 C CA . VAL A 1 69 ? 11.727 22.797 14.383 1 97.25 69 VAL A CA 1
ATOM 550 C C . VAL A 1 69 ? 12.664 22.375 15.516 1 97.25 69 VAL A C 1
ATOM 552 O O . VAL A 1 69 ? 13.031 23.188 16.375 1 97.25 69 VAL A O 1
ATOM 555 N N . HIS A 1 70 ? 13.07 21.109 15.508 1 97.5 70 HIS A N 1
ATOM 556 C CA . HIS A 1 70 ? 13.953 20.578 16.531 1 97.5 70 HIS A CA 1
ATOM 557 C C . HIS A 1 70 ? 15.391 21.047 16.328 1 97.5 70 HIS A C 1
ATOM 559 O O . HIS A 1 70 ? 15.758 21.469 15.227 1 97.5 70 HIS A O 1
ATOM 565 N N . SER A 1 71 ? 16.141 20.922 17.344 1 96.69 71 SER A N 1
ATOM 566 C CA . SER A 1 71 ? 17.547 21.328 17.281 1 96.69 71 SER A CA 1
ATOM 567 C C . SER A 1 71 ? 18.328 20.484 16.281 1 96.69 71 SER A C 1
ATOM 569 O O . SER A 1 71 ? 19.297 20.953 15.68 1 96.69 71 SER A O 1
ATOM 571 N N . ASP A 1 72 ? 17.875 19.297 16.062 1 95.56 72 ASP A N 1
ATOM 572 C CA . ASP A 1 72 ? 18.578 18.391 15.172 1 95.56 72 ASP A CA 1
ATOM 573 C C . ASP A 1 72 ? 18.094 18.547 13.734 1 95.56 72 ASP A C 1
ATOM 575 O O . ASP A 1 72 ? 18.578 17.859 12.828 1 95.56 72 ASP A O 1
ATOM 579 N N . GLY A 1 73 ? 17.141 19.375 13.555 1 95.19 73 GLY A N 1
ATOM 580 C CA . GLY A 1 73 ? 16.719 19.672 12.203 1 95.19 73 GLY A CA 1
ATOM 581 C C . GLY A 1 73 ? 15.406 19 11.836 1 95.19 73 GLY A C 1
ATOM 582 O O . GLY A 1 73 ? 14.828 19.281 10.781 1 95.19 73 GLY A O 1
ATOM 583 N N . ASP A 1 74 ? 14.867 18.156 12.664 1 97.44 74 ASP A N 1
ATOM 584 C CA . ASP A 1 74 ? 13.555 17.562 12.438 1 97.44 74 ASP A CA 1
ATOM 585 C C . ASP A 1 74 ? 12.453 18.594 12.562 1 97.44 74 ASP A C 1
ATOM 587 O O . ASP A 1 74 ? 12.586 19.578 13.312 1 97.44 74 ASP A O 1
ATOM 591 N N . ILE A 1 75 ? 11.375 18.359 11.805 1 97.25 75 ILE A N 1
ATOM 592 C CA . ILE A 1 75 ? 10.289 19.328 11.805 1 97.25 75 ILE A CA 1
ATOM 593 C C . ILE A 1 75 ? 8.953 18.625 11.977 1 97.25 75 ILE A C 1
ATOM 595 O O . ILE A 1 75 ? 8.672 17.641 11.289 1 97.25 75 ILE A O 1
ATOM 599 N N . TYR A 1 76 ? 8.234 19.047 12.914 1 97.69 76 TYR A N 1
ATOM 600 C CA . TYR A 1 76 ? 6.824 18.672 12.992 1 97.69 76 TYR A CA 1
ATOM 601 C C . TYR A 1 76 ? 5.922 19.859 12.68 1 97.69 76 TYR A C 1
ATOM 603 O O . TYR A 1 76 ? 6.07 20.938 13.281 1 97.69 76 TYR A O 1
ATOM 611 N N . GLU A 1 77 ? 5.074 19.766 11.773 1 95.94 77 GLU A N 1
ATOM 612 C CA . GLU A 1 77 ? 4.051 20.75 11.43 1 95.94 77 GLU A CA 1
ATOM 613 C C . GLU A 1 77 ? 2.658 20.141 11.453 1 95.94 77 GLU A C 1
ATOM 615 O O . GLU A 1 77 ? 2.385 19.172 10.727 1 95.94 77 GLU A O 1
ATOM 620 N N . GLY A 1 78 ? 1.82 20.672 12.367 1 96 78 GLY A N 1
ATOM 621 C CA . GLY A 1 78 ? 0.494 20.094 12.492 1 96 78 GLY A CA 1
ATOM 622 C C . GLY A 1 78 ? -0.28 20.625 13.68 1 96 78 GLY A C 1
ATOM 623 O O . GLY A 1 78 ? -0.124 21.781 14.062 1 96 78 GLY A O 1
ATOM 624 N N . GLN A 1 79 ? -1.187 19.766 14.109 1 95.44 79 GLN A N 1
ATOM 625 C CA . GLN A 1 79 ? -2.047 20.141 15.227 1 95.44 79 GLN A CA 1
ATOM 626 C C . GLN A 1 79 ? -1.37 19.859 16.562 1 95.44 79 GLN A C 1
ATOM 628 O O . GLN A 1 79 ? -0.642 18.875 16.703 1 95.44 79 GLN A O 1
ATOM 633 N N . TRP A 1 80 ? -1.6 20.734 17.484 1 96.62 80 TRP A N 1
ATOM 634 C CA . TRP A 1 80 ? -1.066 20.641 18.828 1 96.62 80 TRP A CA 1
ATOM 635 C C . TRP A 1 80 ? -2.188 20.703 19.859 1 96.62 80 TRP A C 1
ATOM 637 O O . TRP A 1 80 ? -3.195 21.375 19.656 1 96.62 80 TRP A O 1
ATOM 647 N N . LEU A 1 81 ? -1.981 19.969 20.891 1 96.81 81 LEU A N 1
ATOM 648 C CA . LEU A 1 81 ? -2.832 20.031 22.078 1 96.81 81 LEU A CA 1
ATOM 649 C C . LEU A 1 81 ? -2.012 19.828 23.344 1 96.81 81 LEU A C 1
ATOM 651 O O . LEU A 1 81 ? -1.314 18.828 23.484 1 96.81 81 LEU A O 1
ATOM 655 N N . ASP A 1 82 ? -2.012 20.859 24.234 1 97.06 82 ASP A N 1
ATOM 656 C CA . ASP A 1 82 ? -1.301 20.797 25.516 1 97.06 82 ASP A CA 1
ATOM 657 C C . ASP A 1 82 ? 0.189 20.531 25.297 1 97.06 82 ASP A C 1
ATOM 659 O O . ASP A 1 82 ? 0.759 19.625 25.891 1 97.06 82 ASP A O 1
ATOM 663 N N . ASP A 1 83 ? 0.751 21.234 24.359 1 97.25 83 ASP A N 1
ATOM 664 C CA . ASP A 1 83 ? 2.184 21.234 24.078 1 97.25 83 ASP A CA 1
ATOM 665 C C . ASP A 1 83 ? 2.613 19.938 23.406 1 97.25 83 ASP A C 1
ATOM 667 O O . ASP A 1 83 ? 3.803 19.594 23.391 1 97.25 83 ASP A O 1
ATOM 671 N N . LYS A 1 84 ? 1.603 19.203 22.953 1 98.12 84 LYS A N 1
ATOM 672 C CA . LYS A 1 84 ? 1.928 17.922 22.312 1 98.12 84 LYS A CA 1
ATOM 673 C C . LYS A 1 84 ? 1.324 17.844 20.906 1 98.12 84 LYS A C 1
ATOM 675 O O . LYS A 1 84 ? 0.229 18.359 20.672 1 98.12 84 LYS A O 1
ATOM 680 N N . ALA A 1 85 ? 2.072 17.141 20.031 1 97.56 85 ALA A N 1
ATOM 681 C CA . ALA A 1 85 ? 1.506 16.859 18.719 1 97.56 85 ALA A CA 1
ATOM 682 C C . ALA A 1 85 ? 0.212 16.062 18.828 1 97.56 85 ALA A C 1
ATOM 684 O O . ALA A 1 85 ? 0.15 15.07 19.578 1 97.56 85 ALA A O 1
ATOM 685 N N . ASN A 1 86 ? -0.798 16.484 18.25 1 96.62 86 ASN A N 1
ATOM 686 C CA . ASN A 1 86 ? -2.131 15.891 18.266 1 96.62 86 ASN A CA 1
ATOM 687 C C . ASN A 1 86 ? -2.891 16.156 16.969 1 96.62 86 ASN A C 1
ATOM 689 O O . ASN A 1 86 ? -2.736 17.219 16.359 1 96.62 86 ASN A O 1
ATOM 693 N N . GLY A 1 87 ? -3.689 15.156 16.594 1 94.88 87 GLY A N 1
ATOM 694 C CA . GLY A 1 87 ? -4.418 15.344 15.352 1 94.88 87 GLY A CA 1
ATOM 695 C C . GLY A 1 87 ? -3.58 15.055 14.117 1 94.88 87 G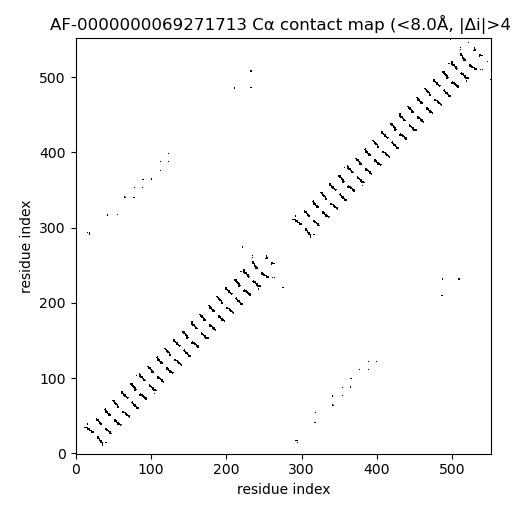LY A C 1
ATOM 696 O O . GLY A 1 87 ? -2.697 14.188 14.148 1 94.88 87 GLY A O 1
ATOM 697 N N . GLU A 1 88 ? -3.854 15.75 13.047 1 95.12 88 GLU A N 1
ATOM 698 C CA . GLU A 1 88 ? -3.129 15.516 11.797 1 95.12 88 GLU A CA 1
ATOM 699 C C . GLU A 1 88 ? -1.841 16.328 11.75 1 95.12 88 GLU A C 1
ATOM 701 O O . GLU A 1 88 ? -1.799 17.469 12.234 1 95.12 88 GLU A O 1
ATOM 706 N N . GLY A 1 89 ? -0.807 15.766 11.117 1 96.25 89 GLY A N 1
ATOM 707 C CA . GLY A 1 89 ? 0.438 16.5 10.961 1 96.25 89 GLY A CA 1
ATOM 708 C C . GLY A 1 89 ? 1.457 15.773 10.102 1 96.25 89 GLY A C 1
ATOM 709 O O . GLY A 1 89 ? 1.221 14.648 9.664 1 96.25 89 GLY A O 1
ATOM 710 N N . VAL A 1 90 ? 2.48 16.484 9.859 1 96.25 90 VAL A N 1
ATOM 711 C CA . VAL A 1 90 ? 3.598 15.984 9.07 1 96.25 90 VAL A CA 1
ATOM 712 C C . VAL A 1 90 ? 4.895 16.109 9.867 1 96.25 90 VAL A C 1
ATOM 714 O O . VAL A 1 90 ? 5.16 17.156 10.477 1 96.25 90 VAL A O 1
ATOM 717 N N . TYR A 1 91 ? 5.613 15.047 9.859 1 97.62 91 TYR A N 1
ATOM 718 C CA . TYR A 1 91 ? 6.941 15.055 10.461 1 97.62 91 TYR A CA 1
ATOM 719 C C . TYR A 1 91 ? 8.023 14.836 9.398 1 97.62 91 TYR A C 1
ATOM 721 O O . TYR A 1 91 ? 8.023 13.82 8.703 1 97.62 91 TYR A O 1
ATOM 729 N N . HIS A 1 92 ? 8.891 15.742 9.297 1 96.19 92 HIS A N 1
ATOM 730 C CA . HIS A 1 92 ? 10.039 15.648 8.406 1 96.19 92 HIS A CA 1
ATOM 731 C C . HIS A 1 92 ? 11.328 15.391 9.188 1 96.19 92 HIS A C 1
ATOM 733 O O . HIS A 1 92 ? 11.734 16.219 10 1 96.19 92 HIS A O 1
ATOM 739 N N . HIS A 1 93 ? 11.906 14.305 8.922 1 96.88 93 HIS A N 1
ATOM 740 C CA . HIS A 1 93 ? 13.211 14.031 9.516 1 96.88 93 HIS A CA 1
ATOM 741 C C . HIS A 1 93 ? 14.328 14.727 8.742 1 96.88 93 HIS A C 1
ATOM 743 O O . HIS A 1 93 ? 14.219 14.922 7.531 1 96.88 93 HIS A O 1
ATOM 749 N N . SER A 1 94 ? 15.352 14.961 9.422 1 95.5 94 SER A N 1
ATOM 750 C CA . SER A 1 94 ? 16.469 15.648 8.789 1 95.5 94 SER A CA 1
ATOM 751 C C . SER A 1 94 ? 17.125 14.773 7.723 1 95.5 94 SER A C 1
ATOM 753 O O . SER A 1 94 ? 17.766 15.289 6.797 1 95.5 94 SER A O 1
ATOM 755 N N . ASP A 1 95 ? 16.906 13.492 7.789 1 95.44 95 ASP A N 1
ATOM 756 C CA . ASP A 1 95 ? 17.531 12.578 6.832 1 95.44 95 ASP A CA 1
ATOM 757 C C . ASP A 1 95 ? 16.672 12.445 5.57 1 95.44 95 ASP A C 1
ATOM 759 O O . ASP A 1 95 ? 17.047 11.727 4.641 1 95.44 95 ASP A O 1
ATOM 763 N N . GLY A 1 96 ? 15.602 13.086 5.633 1 92.81 96 GLY A N 1
ATOM 764 C CA . GLY A 1 96 ? 14.758 13.039 4.449 1 92.81 96 GLY A CA 1
ATOM 765 C C . GLY A 1 96 ? 13.531 12.164 4.629 1 92.81 96 GLY A C 1
ATOM 766 O O . GLY A 1 96 ? 12.594 12.227 3.828 1 92.81 96 GLY A O 1
ATOM 767 N N . SER A 1 97 ? 13.453 11.375 5.676 1 96.44 97 SER A N 1
ATOM 768 C CA . SER A 1 97 ? 12.273 10.57 5.973 1 96.44 97 SER A CA 1
ATOM 769 C C . SER A 1 97 ? 11.094 11.445 6.383 1 96.44 97 SER A C 1
ATOM 771 O O . SER A 1 97 ? 11.281 12.57 6.852 1 96.44 97 SER A O 1
ATOM 773 N N . ARG A 1 98 ? 9.906 10.852 6.234 1 95.5 98 ARG A N 1
ATOM 774 C CA . ARG A 1 98 ? 8.742 11.648 6.602 1 95.5 98 ARG A CA 1
ATOM 775 C C . ARG A 1 98 ? 7.594 10.758 7.062 1 95.5 98 ARG A C 1
ATOM 777 O O . ARG A 1 98 ? 7.504 9.594 6.664 1 95.5 98 ARG A O 1
ATOM 784 N N . TYR A 1 99 ? 6.824 11.32 7.863 1 97.44 99 TYR A N 1
ATOM 785 C CA . TYR A 1 99 ? 5.578 10.742 8.359 1 97.44 99 TYR A CA 1
ATOM 786 C C . TYR A 1 99 ? 4.414 11.703 8.164 1 97.44 99 TYR A C 1
ATOM 788 O O . TYR A 1 99 ? 4.504 12.883 8.531 1 97.44 99 TYR A O 1
ATOM 796 N N . VAL A 1 100 ? 3.373 11.25 7.543 1 96.31 100 VAL A N 1
ATOM 797 C CA . VAL A 1 100 ? 2.156 12.039 7.359 1 96.31 100 VAL A CA 1
ATOM 798 C C . VAL A 1 100 ? 0.957 11.273 7.91 1 96.31 100 VAL A C 1
ATOM 800 O O . VAL A 1 100 ? 0.652 10.164 7.457 1 96.31 100 VAL A O 1
ATOM 803 N N . GLY A 1 101 ? 0.314 11.898 8.906 1 95.38 101 GLY A N 1
ATOM 804 C CA . GLY A 1 101 ? -0.847 11.227 9.461 1 95.38 101 GLY A CA 1
ATOM 805 C C . GLY A 1 101 ? -1.228 11.734 10.836 1 95.38 101 GLY A C 1
ATOM 806 O O . GLY A 1 101 ? -1 12.906 11.156 1 95.38 101 GLY A O 1
ATOM 807 N N . GLN A 1 102 ? -1.846 10.867 11.531 1 95.88 102 GLN A N 1
ATOM 808 C CA . GLN A 1 102 ? -2.43 11.258 12.805 1 95.88 102 GLN A CA 1
ATOM 809 C C . GLN A 1 102 ? -1.421 11.109 13.945 1 95.88 102 GLN A C 1
ATOM 811 O O . GLN A 1 102 ? -0.562 10.227 13.906 1 95.88 102 GLN A O 1
ATOM 816 N N . TRP A 1 103 ? -1.546 11.969 14.891 1 97.56 103 TRP A N 1
ATOM 817 C CA . TRP A 1 103 ? -0.762 11.984 16.125 1 97.56 103 TRP A CA 1
ATOM 818 C C . TRP A 1 103 ? -1.671 12.008 17.344 1 97.56 103 TRP A C 1
ATOM 820 O O . TRP A 1 103 ? -2.77 12.562 17.297 1 97.56 103 TRP A O 1
ATOM 830 N N . LYS A 1 104 ? -1.202 11.406 18.375 1 97.94 104 LYS A N 1
ATOM 831 C CA . LYS A 1 104 ? -1.841 11.492 19.688 1 97.94 104 LYS A CA 1
ATOM 832 C C . LYS A 1 104 ? -0.801 11.555 20.812 1 97.94 104 LYS A C 1
ATOM 834 O O . LYS A 1 104 ? -0.038 10.609 21 1 97.94 104 LYS A O 1
ATOM 839 N N . GLU A 1 105 ? -0.74 12.703 21.516 1 97.81 105 GLU A N 1
ATOM 840 C CA . GLU A 1 105 ? 0.18 12.898 22.641 1 97.81 105 GLU A CA 1
ATOM 841 C C . GLU A 1 105 ? 1.617 12.586 22.234 1 97.81 105 GLU A C 1
ATOM 843 O O . GLU A 1 105 ? 2.301 11.797 22.891 1 97.81 105 GLU A O 1
ATOM 848 N N . ASP A 1 106 ? 2.002 13.086 21.125 1 97.75 106 ASP A N 1
ATOM 849 C CA . ASP A 1 106 ? 3.361 13.047 20.594 1 97.75 106 ASP A CA 1
ATOM 850 C C . ASP A 1 106 ? 3.682 11.672 20.016 1 97.75 106 ASP A C 1
ATOM 852 O O . ASP A 1 106 ? 4.84 11.367 19.734 1 97.75 106 ASP A O 1
ATOM 856 N N . GLN A 1 107 ? 2.623 10.828 19.828 1 98.25 107 GLN A N 1
ATOM 857 C CA . GLN A 1 107 ? 2.84 9.508 19.25 1 98.25 107 GLN A CA 1
ATOM 858 C C . GLN A 1 107 ? 2.086 9.352 17.922 1 98.25 107 GLN A C 1
ATOM 860 O O . GLN A 1 107 ? 0.977 9.867 17.781 1 98.25 107 GLN A O 1
ATOM 865 N N . LYS A 1 108 ? 2.738 8.578 17.078 1 97.88 108 LYS A N 1
ATOM 866 C CA . LYS A 1 108 ? 2.029 8.219 15.844 1 97.88 108 LYS A CA 1
ATOM 867 C C . LYS A 1 108 ? 0.764 7.426 16.156 1 97.88 108 LYS A C 1
ATOM 869 O O . LYS A 1 108 ? 0.762 6.57 17.047 1 97.88 108 LYS A O 1
ATOM 874 N N . GLU A 1 109 ? -0.269 7.723 15.477 1 97.19 109 GLU A N 1
ATOM 875 C CA . GLU A 1 109 ? -1.573 7.129 15.758 1 97.19 109 GLU A CA 1
ATOM 876 C C . GLU A 1 109 ? -2.422 7.047 14.492 1 97.19 109 GLU A C 1
ATOM 878 O O . GLU A 1 109 ? -2.201 7.797 13.539 1 97.19 109 GLU A O 1
ATOM 883 N N . GLY A 1 110 ? -3.311 6.066 14.43 1 94 110 GLY A N 1
ATOM 884 C CA . GLY A 1 110 ? -4.293 6.023 13.359 1 94 110 GLY A CA 1
ATOM 885 C C . GLY A 1 110 ? -3.682 5.746 12 1 94 110 GLY A C 1
ATOM 886 O O . GLY A 1 110 ? -2.662 5.059 11.898 1 94 110 GLY A O 1
ATOM 887 N N . GLN A 1 111 ? -4.324 6.184 10.922 1 91.75 111 GLN A N 1
ATOM 888 C CA . GLN A 1 111 ? -3.873 5.953 9.555 1 91.75 111 GLN A CA 1
ATOM 889 C C . GLN A 1 111 ? -2.756 6.922 9.172 1 91.75 111 GLN A C 1
ATOM 891 O O . GLN A 1 111 ? -2.844 8.117 9.453 1 91.75 111 GLN A O 1
ATOM 896 N N . ALA A 1 112 ? -1.709 6.371 8.531 1 95.31 112 ALA A N 1
ATOM 897 C CA . ALA A 1 112 ? -0.578 7.234 8.195 1 95.31 112 ALA A CA 1
ATOM 898 C C . ALA A 1 112 ? 0.245 6.641 7.055 1 95.31 112 ALA A C 1
ATOM 900 O O . ALA A 1 112 ? 0.051 5.484 6.676 1 95.31 112 ALA A O 1
ATOM 901 N N . MET A 1 113 ? 0.987 7.492 6.445 1 95.69 113 MET A N 1
ATOM 902 C CA . MET A 1 113 ? 2.043 7.125 5.508 1 95.69 113 MET A CA 1
ATOM 903 C C . MET A 1 113 ? 3.412 7.535 6.039 1 95.69 113 MET A C 1
ATOM 905 O O . MET A 1 113 ? 3.58 8.648 6.539 1 95.69 113 MET A O 1
ATOM 909 N N . GLU A 1 114 ? 4.297 6.574 5.988 1 96.88 114 GLU A N 1
ATOM 910 C CA . GLU A 1 114 ? 5.68 6.848 6.375 1 96.88 114 GLU A CA 1
ATOM 911 C C . GLU A 1 114 ? 6.652 6.406 5.289 1 96.88 114 GLU A C 1
ATOM 913 O O . GLU A 1 114 ? 6.531 5.305 4.746 1 96.88 114 GLU A O 1
ATOM 918 N N . GLU A 1 115 ? 7.5 7.27 4.953 1 95.44 115 GLU A N 1
ATOM 919 C CA . GLU A 1 115 ? 8.547 7.008 3.967 1 95.44 115 GLU A CA 1
ATOM 920 C C . GLU A 1 115 ? 9.93 7.273 4.547 1 95.44 115 GLU A C 1
ATOM 922 O O . GLU A 1 115 ? 10.172 8.328 5.133 1 95.44 115 GLU A O 1
ATOM 927 N N . TRP A 1 116 ? 10.82 6.34 4.348 1 96.94 116 TRP A N 1
ATOM 928 C CA . TRP A 1 116 ? 12.172 6.48 4.883 1 96.94 116 TRP A CA 1
ATOM 929 C C . TRP A 1 116 ? 13.148 6.902 3.789 1 96.94 116 TRP A C 1
ATOM 931 O O . TRP A 1 116 ? 12.82 6.84 2.6 1 96.94 116 TRP A O 1
ATOM 941 N N . ALA A 1 117 ? 14.289 7.309 4.234 1 95.19 117 ALA A N 1
ATOM 942 C CA . ALA A 1 117 ? 15.305 7.867 3.34 1 95.19 117 ALA A CA 1
ATOM 943 C C . ALA A 1 117 ? 15.742 6.84 2.303 1 95.19 117 ALA A C 1
ATOM 945 O O . ALA A 1 117 ? 16.141 7.203 1.19 1 95.19 117 ALA A O 1
ATOM 946 N N . ASP A 1 118 ? 15.656 5.566 2.607 1 94.62 118 ASP A N 1
ATOM 947 C CA . ASP A 1 118 ? 16.078 4.516 1.685 1 94.62 118 ASP A CA 1
ATOM 948 C C . ASP A 1 118 ? 14.938 4.137 0.734 1 94.62 118 ASP A C 1
ATOM 950 O O . ASP A 1 118 ? 15.047 3.166 -0.016 1 94.62 118 ASP A O 1
ATOM 954 N N . ASN A 1 119 ? 13.906 4.816 0.927 1 89.06 119 ASN A N 1
ATOM 955 C CA . ASN A 1 119 ? 12.742 4.691 0.06 1 89.06 119 ASN A CA 1
ATOM 956 C C . ASN A 1 119 ? 11.836 3.545 0.501 1 89.06 119 ASN A C 1
ATOM 958 O O . ASN A 1 119 ? 10.875 3.199 -0.196 1 89.06 119 ASN A O 1
ATOM 962 N N . SER A 1 120 ? 12.141 2.938 1.64 1 95.88 120 SER A N 1
ATOM 963 C CA . SER A 1 120 ? 11.125 2.064 2.217 1 95.88 120 SER A CA 1
ATOM 964 C C . SER A 1 120 ? 9.898 2.857 2.645 1 95.88 120 SER A C 1
ATOM 966 O O . SER A 1 120 ? 9.992 4.043 2.965 1 95.88 120 SER A O 1
ATOM 968 N N . ARG A 1 121 ? 8.781 2.166 2.639 1 95.38 121 ARG A N 1
ATOM 969 C CA . ARG A 1 121 ? 7.535 2.877 2.895 1 95.38 121 ARG A CA 1
ATOM 970 C C . ARG A 1 121 ? 6.555 2.004 3.672 1 95.38 121 ARG A C 1
ATOM 972 O O . ARG A 1 121 ? 6.496 0.791 3.463 1 95.38 121 ARG A O 1
ATOM 979 N N . PHE A 1 122 ? 5.879 2.686 4.5 1 96.56 122 PHE A N 1
ATOM 980 C CA . PHE A 1 122 ? 4.754 2.061 5.188 1 96.56 122 PHE A CA 1
ATOM 981 C C . PHE A 1 122 ? 3.488 2.893 5.023 1 96.56 122 PHE A C 1
ATOM 983 O O . PHE A 1 122 ? 3.527 4.121 5.133 1 96.56 122 PHE A O 1
ATOM 990 N N . GLU A 1 123 ? 2.471 2.258 4.715 1 93.44 123 GLU A N 1
ATOM 991 C CA . GLU A 1 123 ? 1.132 2.84 4.684 1 93.44 123 GLU A CA 1
ATOM 992 C C . GLU A 1 123 ? 0.14 1.988 5.473 1 93.44 123 GLU A C 1
ATOM 994 O O . GLU A 1 123 ? -0.086 0.823 5.141 1 93.44 123 GLU A O 1
ATOM 999 N N . GLY A 1 124 ? -0.413 2.523 6.562 1 93.38 124 GLY A N 1
ATOM 1000 C CA . GLY A 1 124 ? -1.322 1.744 7.387 1 93.38 124 GLY A CA 1
ATOM 1001 C C . GLY A 1 124 ? -1.602 2.385 8.734 1 93.38 124 GLY A C 1
ATOM 1002 O O . GLY A 1 124 ? -1.628 3.611 8.852 1 93.38 124 GLY A O 1
ATOM 1003 N N . GLN A 1 125 ? -1.872 1.522 9.648 1 94.75 125 GLN A N 1
ATOM 1004 C CA . GLN A 1 125 ? -2.352 1.999 10.945 1 94.75 125 GLN A CA 1
ATOM 1005 C C . GLN A 1 125 ? -1.242 1.958 11.992 1 94.75 125 GLN A C 1
ATOM 1007 O O . GLN A 1 125 ? -0.445 1.018 12.023 1 94.75 125 GLN A O 1
ATOM 1012 N N . TYR A 1 126 ? -1.191 2.963 12.766 1 97.69 126 TYR A N 1
ATOM 1013 C CA . TYR A 1 126 ? -0.354 3.02 13.953 1 97.69 126 TYR A CA 1
ATOM 1014 C C . TYR A 1 126 ? -1.204 3.027 15.219 1 97.69 126 TYR A C 1
ATOM 1016 O O . TYR A 1 126 ? -2.344 3.498 15.211 1 97.69 126 TYR A O 1
ATOM 1024 N N . ARG A 1 127 ? -0.665 2.52 16.25 1 97.75 127 ARG A N 1
ATOM 1025 C CA . ARG A 1 127 ? -1.217 2.604 17.594 1 97.75 127 ARG A CA 1
ATOM 1026 C C . ARG A 1 127 ? -0.11 2.771 18.641 1 97.75 127 ARG A C 1
ATOM 1028 O O . ARG A 1 127 ? 0.788 1.934 18.734 1 97.75 127 ARG A O 1
ATOM 1035 N N . ALA A 1 128 ? -0.142 3.885 19.344 1 97.62 128 ALA A N 1
ATOM 1036 C CA . ALA A 1 128 ? 0.845 4.18 20.391 1 97.62 128 ALA A CA 1
ATOM 1037 C C . ALA A 1 128 ? 2.262 4.152 19.812 1 97.62 128 ALA A C 1
ATOM 1039 O O . ALA A 1 128 ? 3.156 3.533 20.391 1 97.62 128 ALA A O 1
ATOM 1040 N N . GLY A 1 129 ? 2.354 4.637 18.641 1 98.12 129 GLY A N 1
ATOM 1041 C CA . GLY A 1 129 ? 3.668 4.832 18.047 1 98.12 129 GLY A CA 1
ATOM 1042 C C . GLY A 1 129 ? 4.172 3.609 17.312 1 98.12 129 GLY A C 1
ATOM 1043 O O . GLY A 1 129 ? 5.281 3.617 16.766 1 98.12 129 GLY A O 1
ATOM 1044 N N . LYS A 1 130 ? 3.332 2.539 17.25 1 98.44 130 LYS A N 1
ATOM 1045 C CA . LYS A 1 130 ? 3.76 1.303 16.609 1 98.44 130 LYS A CA 1
ATOM 1046 C C . LYS A 1 130 ? 2.799 0.907 15.484 1 98.44 130 LYS A C 1
ATOM 1048 O O . LYS A 1 130 ? 1.589 1.112 15.602 1 98.44 130 LYS A O 1
ATOM 1053 N N . LYS A 1 131 ? 3.4 0.315 14.477 1 98 131 LYS A N 1
ATOM 1054 C CA . LYS A 1 131 ? 2.535 -0.226 13.43 1 98 131 LYS A CA 1
ATOM 1055 C C . LYS A 1 131 ? 1.568 -1.26 14 1 98 131 LYS A C 1
ATOM 1057 O O . LYS A 1 131 ? 1.969 -2.137 14.766 1 98 131 LYS A O 1
ATOM 1062 N N . HIS A 1 132 ? 0.354 -1.124 13.695 1 96.81 132 HIS A N 1
ATOM 1063 C CA . HIS A 1 132 ? -0.719 -1.957 14.227 1 96.81 132 HIS A CA 1
ATOM 1064 C C . HIS A 1 132 ? -1.883 -2.049 13.242 1 96.81 132 HIS A C 1
ATOM 1066 O O . HIS A 1 132 ? -2.168 -1.092 12.523 1 96.81 132 HIS A O 1
ATOM 1072 N N . GLY A 1 133 ? -2.523 -3.232 13.203 1 95.31 133 GLY A N 1
ATOM 1073 C CA . GLY A 1 133 ? -3.643 -3.389 12.297 1 95.31 133 GLY A CA 1
ATOM 1074 C C . GLY A 1 133 ? -3.215 -3.711 10.875 1 95.31 133 GLY A C 1
ATOM 1075 O O . GLY A 1 133 ? -2.242 -4.438 10.664 1 95.31 133 GLY A O 1
ATOM 1076 N N . THR A 1 134 ? -3.939 -3.207 9.875 1 92.38 134 THR A N 1
ATOM 1077 C CA . THR A 1 134 ? -3.664 -3.537 8.477 1 92.38 134 THR A CA 1
ATOM 1078 C C . THR A 1 134 ? -2.771 -2.477 7.836 1 92.38 134 THR A C 1
ATOM 1080 O O . THR A 1 134 ? -2.844 -1.3 8.195 1 92.38 134 THR A O 1
ATOM 1083 N N . GLY A 1 135 ? -1.926 -2.957 6.922 1 92.81 135 GLY A N 1
ATOM 1084 C CA . GLY A 1 135 ? -1.064 -2.031 6.203 1 92.81 135 GLY A CA 1
ATOM 1085 C C . GLY A 1 135 ? -0.244 -2.701 5.117 1 92.81 135 GLY A C 1
ATOM 1086 O O . GLY A 1 135 ? -0.424 -3.889 4.84 1 92.81 135 GLY A O 1
ATOM 1087 N N . MET A 1 136 ? 0.53 -1.868 4.492 1 92.38 136 MET A N 1
ATOM 1088 C CA . MET A 1 136 ? 1.453 -2.314 3.453 1 92.38 136 MET A CA 1
ATOM 1089 C C . MET A 1 136 ? 2.852 -1.751 3.689 1 92.38 136 MET A C 1
ATOM 1091 O O . MET A 1 136 ? 3.002 -0.579 4.039 1 92.38 136 MET A O 1
ATOM 1095 N N . PHE A 1 137 ? 3.746 -2.65 3.531 1 96.44 137 PHE A N 1
ATOM 1096 C CA . PHE A 1 137 ? 5.145 -2.236 3.592 1 96.44 137 PHE A CA 1
ATOM 1097 C C . PHE A 1 137 ? 5.859 -2.551 2.283 1 96.44 137 PHE A C 1
ATOM 1099 O O . PHE A 1 137 ? 5.715 -3.648 1.741 1 96.44 137 PHE A O 1
ATOM 1106 N N . THR A 1 138 ? 6.578 -1.604 1.768 1 93.88 138 THR A N 1
ATOM 1107 C CA . THR A 1 138 ? 7.383 -1.782 0.563 1 93.88 138 THR A CA 1
ATOM 1108 C C . THR A 1 138 ? 8.867 -1.58 0.866 1 93.88 138 THR A C 1
ATOM 1110 O O . THR A 1 138 ? 9.258 -0.543 1.405 1 93.88 138 THR A O 1
ATOM 1113 N N . TRP A 1 139 ? 9.617 -2.553 0.5 1 95.69 139 TRP A N 1
ATOM 1114 C CA . TRP A 1 139 ? 11.062 -2.488 0.712 1 95.69 139 TRP A CA 1
ATOM 1115 C C . TRP A 1 139 ? 11.758 -1.838 -0.477 1 95.69 139 TRP A C 1
ATOM 1117 O O . TRP A 1 139 ? 11.211 -1.804 -1.582 1 95.69 139 TRP A O 1
ATOM 1127 N N . PRO A 1 140 ? 12.984 -1.354 -0.199 1 93.25 140 PRO A N 1
ATOM 1128 C CA . PRO A 1 140 ? 13.672 -0.624 -1.266 1 93.25 140 PRO A CA 1
ATOM 1129 C C . PRO A 1 140 ? 13.969 -1.496 -2.482 1 93.25 140 PRO A C 1
ATOM 1131 O O . PRO A 1 140 ? 14.016 -0.996 -3.609 1 93.25 140 PRO A O 1
ATOM 1134 N N . GLU A 1 141 ? 14.117 -2.717 -2.34 1 92.69 141 GLU A N 1
ATOM 1135 C CA . GLU A 1 141 ? 14.5 -3.598 -3.438 1 92.69 141 GLU A CA 1
ATOM 1136 C C . GLU A 1 141 ? 13.281 -4.047 -4.234 1 92.69 141 GLU A C 1
ATOM 1138 O O . GLU A 1 141 ? 13.414 -4.73 -5.254 1 92.69 141 GLU A O 1
ATOM 1143 N N . GLY A 1 142 ? 12.18 -3.74 -3.697 1 87.62 142 GLY A N 1
ATOM 1144 C CA . GLY A 1 142 ? 11.016 -3.971 -4.539 1 87.62 142 GLY A CA 1
ATOM 1145 C C . GLY A 1 142 ? 10.039 -4.973 -3.949 1 87.62 142 GLY A C 1
ATOM 1146 O O . GLY A 1 142 ? 8.906 -5.098 -4.418 1 87.62 142 GLY A O 1
ATOM 1147 N N . SER A 1 143 ? 10.352 -5.703 -2.904 1 93.94 143 SER A N 1
ATOM 1148 C CA . SER A 1 143 ? 9.422 -6.59 -2.211 1 93.94 143 SER A CA 1
ATOM 1149 C C . SER A 1 143 ? 8.375 -5.801 -1.436 1 93.94 143 SER A C 1
ATOM 1151 O O . SER A 1 143 ? 8.594 -4.633 -1.104 1 93.94 143 SER A O 1
ATOM 1153 N N . SER A 1 144 ? 7.281 -6.469 -1.167 1 93.5 144 SER A N 1
ATOM 1154 C CA . SER A 1 144 ? 6.223 -5.793 -0.428 1 93.5 144 SER A CA 1
ATOM 1155 C C . SER A 1 144 ? 5.406 -6.781 0.398 1 93.5 144 SER A C 1
ATOM 1157 O O . SER A 1 144 ? 5.367 -7.973 0.089 1 93.5 144 SER A O 1
ATOM 1159 N N . TYR A 1 145 ? 4.902 -6.242 1.458 1 95.06 145 TYR A N 1
ATOM 1160 C CA . TYR A 1 145 ? 3.988 -6.988 2.316 1 95.06 145 TYR A CA 1
ATOM 1161 C C . TYR A 1 145 ? 2.68 -6.23 2.51 1 95.06 145 TYR A C 1
ATOM 1163 O O . TYR A 1 145 ? 2.686 -5.023 2.76 1 95.06 145 TYR A O 1
ATOM 1171 N N . LYS A 1 146 ? 1.65 -6.93 2.33 1 91.44 146 LYS A N 1
ATOM 1172 C CA . LYS A 1 146 ? 0.322 -6.422 2.66 1 91.44 146 LYS A CA 1
ATOM 1173 C C . LYS A 1 146 ? -0.385 -7.34 3.652 1 91.44 146 LYS A C 1
ATOM 1175 O O . LYS A 1 146 ? -0.556 -8.531 3.391 1 91.44 146 LYS A O 1
ATOM 1180 N N . GLY A 1 147 ? -0.796 -6.777 4.789 1 93.75 147 GLY A N 1
ATOM 1181 C CA . GLY A 1 147 ? -1.467 -7.594 5.785 1 93.75 147 GLY A CA 1
ATOM 1182 C C . GLY A 1 147 ? -1.505 -6.945 7.16 1 93.75 147 GLY A C 1
ATOM 1183 O O . GLY A 1 147 ? -1.646 -5.727 7.27 1 93.75 147 GLY A O 1
ATOM 1184 N N . GLU A 1 148 ? -1.437 -7.809 8.141 1 96.94 148 GLU A N 1
ATOM 1185 C CA . GLU A 1 148 ? -1.621 -7.344 9.516 1 96.94 148 GLU A CA 1
ATOM 1186 C C . GLU A 1 148 ? -0.28 -7.102 10.195 1 96.94 148 GLU A C 1
ATOM 1188 O O . GLU A 1 148 ? 0.684 -7.832 9.969 1 96.94 148 GLU A O 1
ATOM 1193 N N . PHE A 1 149 ? -0.25 -6.148 10.992 1 98.19 149 PHE A N 1
ATOM 1194 C CA . PHE A 1 149 ? 0.893 -5.793 11.828 1 98.19 149 PHE A CA 1
ATOM 1195 C C . PHE A 1 149 ? 0.502 -5.777 13.297 1 98.19 149 PHE A C 1
ATOM 1197 O O . PHE A 1 149 ? -0.643 -5.473 13.641 1 98.19 149 PHE A O 1
ATOM 1204 N N . GLN A 1 150 ? 1.491 -6.059 14.117 1 97.75 150 GLN A N 1
ATOM 1205 C CA . GLN A 1 150 ? 1.368 -5.953 15.562 1 97.75 150 GLN A CA 1
ATOM 1206 C C . GLN A 1 150 ? 2.701 -5.57 16.203 1 97.75 150 GLN A C 1
ATOM 1208 O O . GLN A 1 150 ? 3.705 -6.262 16.016 1 97.75 150 GLN A O 1
ATOM 1213 N N . ASN A 1 151 ? 2.715 -4.488 16.922 1 97.44 151 ASN A N 1
ATOM 1214 C CA . ASN A 1 151 ? 3.914 -4.031 17.609 1 97.44 151 ASN A CA 1
ATOM 1215 C C . ASN A 1 151 ? 5.09 -3.883 16.656 1 97.44 151 ASN A C 1
ATOM 1217 O O . ASN A 1 151 ? 6.184 -4.391 16.922 1 97.44 151 ASN A O 1
ATOM 1221 N N . ASN A 1 152 ? 4.871 -3.342 15.516 1 97.75 152 ASN A N 1
ATOM 1222 C CA . ASN A 1 152 ? 5.859 -3.029 14.484 1 97.75 152 ASN A CA 1
ATOM 1223 C C . ASN A 1 152 ? 6.297 -4.281 13.734 1 97.75 152 ASN A C 1
ATOM 1225 O O . ASN A 1 152 ? 7.215 -4.227 12.914 1 97.75 152 ASN A O 1
ATOM 1229 N N . GLU A 1 153 ? 5.609 -5.387 13.945 1 98.19 153 GLU A N 1
ATOM 1230 C CA . GLU A 1 153 ? 5.988 -6.629 13.281 1 98.19 153 GLU A CA 1
ATOM 1231 C C . GLU A 1 153 ? 4.863 -7.137 12.383 1 98.19 153 GLU A C 1
ATOM 1233 O O . GLU A 1 153 ? 3.686 -6.957 12.688 1 98.19 153 GLU A O 1
ATOM 1238 N N . ILE A 1 154 ? 5.273 -7.789 11.344 1 97.94 154 ILE A N 1
ATOM 1239 C CA . ILE A 1 154 ? 4.309 -8.5 10.508 1 97.94 154 ILE A CA 1
ATOM 1240 C C . ILE A 1 154 ? 3.652 -9.617 11.32 1 97.94 154 ILE A C 1
ATOM 1242 O O . ILE A 1 154 ? 4.336 -10.383 12 1 97.94 154 ILE A O 1
ATOM 1246 N N . HIS A 1 155 ? 2.359 -9.688 11.336 1 97.44 155 HIS A N 1
ATOM 1247 C CA . HIS A 1 155 ? 1.581 -10.609 12.148 1 97.44 155 HIS A CA 1
ATOM 1248 C C . HIS A 1 155 ? 0.236 -10.922 11.508 1 97.44 155 HIS A C 1
ATOM 1250 O O . HIS A 1 155 ? -0.211 -10.195 10.609 1 97.44 155 HIS A O 1
ATOM 1256 N N . GLY A 1 156 ? -0.322 -12.062 11.938 1 97.38 156 GLY A N 1
ATOM 1257 C CA . GLY A 1 156 ? -1.638 -12.398 11.422 1 97.38 156 GLY A CA 1
ATOM 1258 C C . GLY A 1 156 ? -1.604 -12.914 9.992 1 97.38 156 GLY A C 1
ATOM 1259 O O . GLY A 1 156 ? -0.766 -13.742 9.648 1 97.38 156 GLY A O 1
ATOM 1260 N N . ASN A 1 157 ? -2.576 -12.508 9.18 1 96.31 157 ASN A N 1
ATOM 1261 C CA . ASN A 1 157 ? -2.666 -12.93 7.785 1 96.31 157 ASN A CA 1
ATOM 1262 C C . ASN A 1 157 ? -2.125 -11.859 6.84 1 96.31 157 ASN A C 1
ATOM 1264 O O . ASN A 1 157 ? -2.328 -10.672 7.066 1 96.31 157 ASN A O 1
ATOM 1268 N N . GLY A 1 158 ? -1.392 -12.367 5.789 1 94.38 158 GLY A N 1
ATOM 1269 C CA . GLY A 1 158 ? -0.905 -11.406 4.816 1 94.38 158 GLY A CA 1
ATOM 1270 C C . GLY A 1 158 ? -0.227 -12.055 3.623 1 94.38 158 GLY A C 1
ATOM 1271 O O . GLY A 1 158 ? -0.133 -13.281 3.545 1 94.38 158 GLY A O 1
ATOM 1272 N N . THR A 1 159 ? 0.116 -11.227 2.695 1 92.31 159 THR A N 1
ATOM 1273 C CA . THR A 1 159 ? 0.788 -11.641 1.47 1 92.31 159 THR A CA 1
ATOM 1274 C C . THR A 1 159 ? 2.111 -10.906 1.299 1 92.31 159 THR A C 1
ATOM 1276 O O . THR A 1 159 ? 2.158 -9.672 1.389 1 92.31 159 THR A O 1
ATOM 1279 N N . TYR A 1 160 ? 3.113 -11.68 1.099 1 95 160 TYR A N 1
ATOM 1280 C CA . TYR A 1 160 ? 4.434 -11.148 0.784 1 95 160 TYR A CA 1
ATOM 1281 C C . TYR A 1 160 ? 4.805 -11.43 -0.667 1 95 160 TYR A C 1
ATOM 1283 O O . TYR A 1 160 ? 4.734 -12.57 -1.119 1 95 160 TYR A O 1
ATOM 1291 N N . ILE A 1 161 ? 5.148 -10.375 -1.342 1 89.88 161 ILE A N 1
ATOM 1292 C CA . ILE A 1 161 ? 5.621 -10.5 -2.717 1 89.88 161 ILE A CA 1
ATOM 1293 C C . ILE A 1 161 ? 7.098 -10.117 -2.793 1 89.88 161 ILE A C 1
ATOM 1295 O O . ILE A 1 161 ? 7.461 -8.961 -2.551 1 89.88 161 ILE A O 1
ATOM 1299 N N . TRP A 1 162 ? 7.875 -11.102 -3.135 1 92.06 162 TRP A N 1
ATOM 1300 C CA . TRP A 1 162 ? 9.305 -10.844 -3.281 1 92.06 162 TRP A CA 1
ATOM 1301 C C . TRP A 1 162 ? 9.602 -10.18 -4.621 1 92.06 162 TRP A C 1
ATOM 1303 O O . TRP A 1 162 ? 8.828 -10.32 -5.574 1 92.06 162 TRP A O 1
ATOM 1313 N N . ASN A 1 163 ? 10.742 -9.516 -4.621 1 88.06 163 ASN A N 1
ATOM 1314 C CA . ASN A 1 163 ? 11.117 -8.805 -5.84 1 88.06 163 ASN A CA 1
ATOM 1315 C C . ASN A 1 163 ? 11.422 -9.781 -6.977 1 88.06 163 ASN A C 1
ATOM 1317 O O . ASN A 1 163 ? 11.398 -9.391 -8.148 1 88.06 163 ASN A O 1
ATOM 1321 N N . ASP A 1 164 ? 11.625 -11.023 -6.641 1 86.5 164 ASP A N 1
ATOM 1322 C CA . ASP A 1 164 ? 11.93 -12 -7.68 1 86.5 164 ASP A CA 1
ATOM 1323 C C . ASP A 1 164 ? 10.68 -12.742 -8.133 1 86.5 164 ASP A C 1
ATOM 1325 O O . ASP A 1 164 ? 10.758 -13.688 -8.922 1 86.5 164 ASP A O 1
ATOM 1329 N N . GLY A 1 165 ? 9.68 -12.375 -7.578 1 80.5 165 GLY A N 1
ATOM 1330 C CA . GLY A 1 165 ? 8.422 -12.914 -8.086 1 80.5 165 GLY A CA 1
ATOM 1331 C C . GLY A 1 165 ? 7.82 -13.977 -7.188 1 80.5 165 GLY A C 1
ATOM 1332 O O . GLY A 1 165 ? 6.684 -14.406 -7.395 1 80.5 165 GLY A O 1
ATOM 1333 N N . ARG A 1 166 ? 8.484 -14.367 -6.137 1 88.06 166 ARG A N 1
ATOM 1334 C CA . ARG A 1 166 ? 7.906 -15.273 -5.156 1 88.06 166 ARG A CA 1
ATOM 1335 C C . ARG A 1 166 ? 6.789 -14.594 -4.375 1 88.06 166 ARG A C 1
ATOM 1337 O O . ARG A 1 166 ? 6.824 -13.383 -4.16 1 88.06 166 ARG A O 1
ATOM 1344 N N . VAL A 1 167 ? 5.848 -15.422 -4.023 1 90.12 167 VAL A N 1
ATOM 1345 C CA . VAL A 1 167 ? 4.727 -14.898 -3.252 1 90.12 167 VAL A CA 1
ATOM 1346 C C . VAL A 1 167 ? 4.371 -15.859 -2.123 1 90.12 167 VAL A C 1
ATOM 1348 O O . VAL A 1 167 ? 4.281 -17.078 -2.338 1 90.12 167 VAL A O 1
ATOM 1351 N N . PHE A 1 168 ? 4.254 -15.32 -0.945 1 94.19 168 PHE A N 1
ATOM 1352 C CA . PHE A 1 168 ? 3.693 -16.078 0.164 1 94.19 168 PHE A CA 1
ATOM 1353 C C . PHE A 1 168 ? 2.406 -15.438 0.665 1 94.19 168 PHE A C 1
ATOM 1355 O O . PHE A 1 168 ? 2.389 -14.25 1.001 1 94.19 168 PHE A O 1
ATOM 1362 N N . SER A 1 169 ? 1.36 -16.172 0.709 1 92.81 169 SER A N 1
ATOM 1363 C CA . SER A 1 169 ? 0.091 -15.766 1.306 1 92.81 169 SER A CA 1
ATOM 1364 C C . SER A 1 169 ? -0.31 -16.703 2.438 1 92.81 169 SER A C 1
ATOM 1366 O O . SER A 1 169 ? -0.494 -17.906 2.221 1 92.81 169 SER A O 1
ATOM 1368 N N . GLY A 1 170 ? -0.407 -16.156 3.645 1 95.38 170 GLY A N 1
ATOM 1369 C CA . GLY A 1 170 ? -0.756 -17 4.773 1 95.38 170 GLY A CA 1
ATOM 1370 C C . GLY A 1 170 ? -0.59 -16.312 6.113 1 95.38 170 GLY A C 1
ATOM 1371 O O . GLY A 1 170 ? -0.793 -15.109 6.227 1 95.38 170 GLY A O 1
ATOM 1372 N N . GLN A 1 171 ? -0.273 -17.172 7.066 1 97.75 171 GLN A N 1
ATOM 1373 C CA . GLN A 1 171 ? -0.192 -16.688 8.445 1 97.75 171 GLN A CA 1
ATOM 1374 C C . GLN A 1 171 ? 1.233 -16.266 8.797 1 97.75 171 GLN A C 1
ATOM 1376 O O . GLN A 1 171 ? 2.197 -16.906 8.367 1 97.75 171 GLN A O 1
ATOM 1381 N N . TRP A 1 172 ? 1.308 -15.266 9.5 1 98.25 172 TRP A N 1
ATOM 1382 C CA . TRP A 1 172 ? 2.574 -14.703 9.953 1 98.25 172 TRP A CA 1
ATOM 1383 C C . TRP A 1 172 ? 2.58 -14.547 11.477 1 98.25 172 TRP A C 1
ATOM 1385 O O . TRP A 1 172 ? 1.545 -14.258 12.078 1 98.25 172 TRP A O 1
ATOM 1395 N N . ALA A 1 173 ? 3.773 -14.672 12.031 1 97.38 173 ALA A N 1
ATOM 1396 C CA . ALA A 1 173 ? 4.016 -14.383 13.438 1 97.38 173 ALA A CA 1
ATOM 1397 C C . ALA A 1 173 ? 5.43 -13.859 13.656 1 97.38 173 ALA A C 1
ATOM 1399 O O . ALA A 1 173 ? 6.406 -14.5 13.266 1 97.38 173 ALA A O 1
ATOM 1400 N N . ASN A 1 174 ? 5.539 -12.664 14.273 1 96.44 174 ASN A N 1
ATOM 1401 C CA . ASN A 1 174 ? 6.832 -12.07 14.594 1 96.44 174 ASN A CA 1
ATOM 1402 C C . ASN A 1 174 ? 7.719 -11.961 13.352 1 96.44 174 ASN A C 1
ATOM 1404 O O . ASN A 1 174 ? 8.867 -12.414 13.367 1 96.44 174 ASN A O 1
ATOM 1408 N N . ASN A 1 175 ? 7.18 -11.508 12.281 1 97.62 175 ASN A N 1
ATOM 1409 C CA . ASN A 1 175 ? 7.871 -11.227 11.023 1 97.62 175 ASN A CA 1
ATOM 1410 C C . ASN A 1 175 ? 8.234 -12.516 10.289 1 97.62 175 ASN A C 1
ATOM 1412 O O . ASN A 1 175 ? 9.047 -12.5 9.367 1 97.62 175 ASN A O 1
ATOM 1416 N N . ARG A 1 176 ? 7.633 -13.641 10.719 1 98.06 176 ARG A N 1
ATOM 1417 C CA . ARG A 1 176 ? 7.984 -14.914 10.094 1 98.06 176 ARG A CA 1
ATOM 1418 C C . ARG A 1 176 ? 6.738 -15.633 9.586 1 98.06 176 ARG A C 1
ATOM 1420 O O . ARG A 1 176 ? 5.672 -15.547 10.195 1 98.06 176 ARG A O 1
ATOM 1427 N N . MET A 1 177 ? 6.961 -16.422 8.531 1 97.75 177 MET A N 1
ATOM 1428 C CA . MET A 1 177 ? 5.891 -17.281 8.062 1 97.75 177 MET A CA 1
ATOM 1429 C C . MET A 1 177 ? 5.543 -18.344 9.117 1 97.75 177 MET A C 1
ATOM 1431 O O . MET A 1 177 ? 6.434 -18.984 9.672 1 97.75 177 MET A O 1
ATOM 1435 N N . SER A 1 178 ? 4.293 -18.484 9.414 1 97 178 SER A N 1
ATOM 1436 C CA . SER A 1 178 ? 3.799 -19.391 10.453 1 97 178 SER A CA 1
ATOM 1437 C C . SER A 1 178 ? 2.42 -19.938 10.102 1 97 178 SER A C 1
ATOM 1439 O O . SER A 1 178 ? 1.763 -19.438 9.188 1 97 178 SER A O 1
ATOM 1441 N N . GLY A 1 179 ? 2.092 -21.016 10.789 1 97.38 179 GLY A N 1
ATOM 1442 C CA . GLY A 1 179 ? 0.776 -21.562 10.5 1 97.38 179 GLY A CA 1
ATOM 1443 C C . GLY A 1 179 ? 0.662 -22.141 9.102 1 97.38 179 GLY A C 1
ATOM 1444 O O . GLY A 1 179 ? 1.532 -22.891 8.664 1 97.38 179 GLY A O 1
ATOM 1445 N N . THR A 1 180 ? -0.49 -21.828 8.398 1 97.38 180 THR A N 1
ATOM 1446 C CA . THR A 1 180 ? -0.724 -22.359 7.055 1 97.38 180 THR A CA 1
ATOM 1447 C C . THR A 1 180 ? -0.574 -21.25 6.008 1 97.38 180 THR A C 1
ATOM 1449 O O . THR A 1 180 ? -0.855 -20.078 6.285 1 97.38 180 THR A O 1
ATOM 1452 N N . GLY A 1 181 ? -0.064 -21.734 4.828 1 95.81 181 GLY A N 1
ATOM 1453 C CA . GLY A 1 181 ? 0.057 -20.766 3.748 1 95.81 181 GLY A CA 1
ATOM 1454 C C . GLY A 1 181 ? 0.398 -21.391 2.412 1 95.81 181 GLY A C 1
ATOM 1455 O O . GLY A 1 181 ? 0.551 -22.609 2.32 1 95.81 181 GLY A O 1
ATOM 1456 N N . THR A 1 182 ? 0.37 -20.531 1.459 1 91.88 182 THR A N 1
ATOM 1457 C CA . THR A 1 182 ? 0.732 -20.906 0.095 1 91.88 182 THR A CA 1
ATOM 1458 C C . THR A 1 182 ? 1.964 -20.125 -0.366 1 91.88 182 THR A C 1
ATOM 1460 O O . THR A 1 182 ? 1.998 -18.906 -0.279 1 91.88 182 THR A O 1
ATOM 1463 N N . PHE A 1 183 ? 2.938 -20.906 -0.802 1 93.5 183 PHE A N 1
ATOM 1464 C CA . PHE A 1 183 ? 4.145 -20.328 -1.381 1 93.5 183 PHE A CA 1
ATOM 1465 C C . PHE A 1 183 ? 4.25 -20.656 -2.863 1 93.5 183 PHE A C 1
ATOM 1467 O O . PHE A 1 183 ? 4.215 -21.828 -3.242 1 93.5 183 PHE A O 1
ATOM 1474 N N . SER A 1 184 ? 4.398 -19.609 -3.643 1 88.62 184 SER A N 1
ATOM 1475 C CA . SER A 1 184 ? 4.527 -19.812 -5.082 1 88.62 184 SER A CA 1
ATOM 1476 C C . SER A 1 184 ? 5.824 -19.203 -5.613 1 88.62 184 SER A C 1
ATOM 1478 O O . SER A 1 184 ? 6.223 -18.125 -5.195 1 88.62 184 SER A O 1
ATOM 1480 N N . TRP A 1 185 ? 6.414 -19.984 -6.465 1 87.06 185 TRP A N 1
ATOM 1481 C CA . TRP A 1 185 ? 7.625 -19.516 -7.129 1 87.06 185 TRP A CA 1
ATOM 1482 C C . TRP A 1 185 ? 7.324 -19.031 -8.539 1 87.06 185 TRP A C 1
ATOM 1484 O O . TRP A 1 185 ? 6.32 -19.422 -9.141 1 87.06 185 TRP A O 1
ATOM 1494 N N . ARG A 1 186 ? 8.219 -18.234 -8.992 1 76.88 186 ARG A N 1
ATOM 1495 C CA . ARG A 1 186 ? 8.055 -17.688 -10.336 1 76.88 186 ARG A CA 1
ATOM 1496 C C . ARG A 1 186 ? 8.039 -18.797 -11.383 1 76.88 186 ARG A C 1
ATOM 1498 O O . ARG A 1 186 ? 7.336 -18.688 -12.391 1 76.88 186 ARG A O 1
ATOM 1505 N N . ASP A 1 187 ? 8.742 -19.922 -11.086 1 76.31 187 ASP A N 1
ATOM 1506 C CA . ASP A 1 187 ? 8.875 -20.969 -12.078 1 76.31 187 ASP A CA 1
ATOM 1507 C C . ASP A 1 187 ? 7.691 -21.938 -12.023 1 76.31 187 ASP A C 1
ATOM 1509 O O . ASP A 1 187 ? 7.648 -22.922 -12.758 1 76.31 187 ASP A O 1
ATOM 1513 N N . GLY A 1 188 ? 6.832 -21.703 -11.195 1 75.88 188 GLY A N 1
ATOM 1514 C CA . GLY A 1 188 ? 5.617 -22.5 -11.188 1 75.88 188 GLY A CA 1
ATOM 1515 C C . GLY A 1 188 ? 5.543 -23.469 -10.023 1 75.88 188 GLY A C 1
ATOM 1516 O O . GLY A 1 188 ? 4.504 -24.078 -9.781 1 75.88 188 GLY A O 1
ATOM 1517 N N . ARG A 1 189 ? 6.559 -23.547 -9.25 1 85.5 189 ARG A N 1
ATOM 1518 C CA . ARG A 1 189 ? 6.508 -24.344 -8.031 1 85.5 189 ARG A CA 1
ATOM 1519 C C . ARG A 1 189 ? 5.539 -23.75 -7.016 1 85.5 189 ARG A C 1
ATOM 1521 O O . ARG A 1 189 ? 5.348 -22.531 -6.98 1 85.5 189 ARG A O 1
ATOM 1528 N N . LYS A 1 190 ? 5.059 -24.672 -6.262 1 89.06 190 LYS A N 1
ATOM 1529 C CA . LYS A 1 190 ? 4.09 -24.234 -5.262 1 89.06 190 LYS A CA 1
ATOM 1530 C C . LYS A 1 190 ? 4.102 -25.141 -4.039 1 89.06 190 LYS A C 1
ATOM 1532 O O . LYS A 1 190 ? 4.219 -26.359 -4.172 1 89.06 190 LYS A O 1
ATOM 1537 N N . TYR A 1 191 ? 4.035 -24.5 -2.953 1 93.75 191 TYR A N 1
ATOM 1538 C CA . TYR A 1 191 ? 3.854 -25.234 -1.71 1 93.75 191 TYR A CA 1
ATOM 1539 C C . TYR A 1 191 ? 2.629 -24.75 -0.951 1 93.75 191 TYR A C 1
ATOM 1541 O O . TYR A 1 191 ? 2.449 -23.531 -0.772 1 93.75 191 TYR A O 1
ATOM 1549 N N . VAL A 1 192 ? 1.75 -25.625 -0.554 1 94.19 192 VAL A N 1
ATOM 1550 C CA . VAL A 1 192 ? 0.609 -25.344 0.31 1 94.19 192 VAL A CA 1
ATOM 1551 C C . VAL A 1 192 ? 0.688 -26.203 1.57 1 94.19 192 VAL A C 1
ATOM 1553 O O . VAL A 1 192 ? 0.64 -27.438 1.494 1 94.19 192 VAL A O 1
ATOM 1556 N N . GLY A 1 193 ? 0.831 -25.484 2.707 1 97.44 193 GLY A N 1
ATOM 1557 C CA . GLY A 1 193 ? 0.932 -26.281 3.918 1 97.44 193 GLY A CA 1
ATOM 1558 C C . GLY A 1 193 ? 1.349 -25.484 5.133 1 97.44 193 GLY A C 1
ATOM 1559 O O . GLY A 1 193 ? 1.067 -24.281 5.215 1 97.44 193 GLY A O 1
ATOM 1560 N N . SER A 1 194 ? 1.921 -26.234 6.031 1 97.88 194 SER A N 1
ATOM 1561 C CA . SER A 1 194 ? 2.201 -25.625 7.332 1 97.88 194 SER A CA 1
ATOM 1562 C C . SER A 1 194 ? 3.619 -25.078 7.387 1 97.88 194 SER A C 1
ATOM 1564 O O . SER A 1 194 ? 4.539 -25.641 6.793 1 97.88 194 SER A O 1
ATOM 1566 N N . TYR A 1 195 ? 3.75 -24.078 8.117 1 98 195 TYR A N 1
ATOM 1567 C CA . TYR A 1 195 ? 5.027 -23.391 8.328 1 98 195 TYR A CA 1
ATOM 1568 C C . TYR A 1 195 ? 5.301 -23.203 9.812 1 98 195 TYR A C 1
ATOM 1570 O O . TYR A 1 195 ? 4.371 -23 10.602 1 98 195 TYR A O 1
ATOM 1578 N N . LEU A 1 196 ? 6.582 -23.203 10.125 1 96.69 196 LEU A N 1
ATOM 1579 C CA . LEU A 1 196 ? 7.105 -22.812 11.438 1 96.69 196 LEU A CA 1
ATOM 1580 C C . LEU A 1 196 ? 8.43 -22.078 11.289 1 96.69 196 LEU A C 1
ATOM 1582 O O . LEU A 1 196 ? 9.406 -22.641 10.797 1 96.69 196 LEU A O 1
ATOM 1586 N N . ASN A 1 197 ? 8.5 -20.828 11.711 1 95.81 197 ASN A N 1
ATOM 1587 C CA . ASN A 1 197 ? 9.711 -20.016 11.656 1 95.81 197 ASN A CA 1
ATOM 1588 C C . ASN A 1 197 ? 10.305 -19.984 10.25 1 95.81 197 ASN A C 1
ATOM 1590 O O . ASN A 1 197 ? 11.477 -20.281 10.055 1 95.81 197 ASN A O 1
ATOM 1594 N N . ASP A 1 198 ? 9.445 -19.719 9.258 1 97 198 ASP A N 1
ATOM 1595 C CA . ASP A 1 198 ? 9.82 -19.484 7.867 1 97 198 ASP A CA 1
ATOM 1596 C C . ASP A 1 198 ? 10.141 -20.797 7.156 1 97 198 ASP A C 1
ATOM 1598 O O . ASP A 1 198 ? 10.578 -20.797 6.004 1 97 198 ASP A O 1
ATOM 1602 N N . LYS A 1 199 ? 9.922 -21.922 7.855 1 97.56 199 LYS A N 1
ATOM 1603 C CA . LYS A 1 199 ? 10.219 -23.219 7.242 1 97.56 199 LYS A CA 1
ATOM 1604 C C . LYS A 1 199 ? 8.969 -24.078 7.137 1 97.56 199 LYS A C 1
ATOM 1606 O O . LYS A 1 199 ? 8.133 -24.094 8.047 1 97.56 199 LYS A O 1
ATOM 1611 N N . LYS A 1 200 ? 8.969 -24.797 6.086 1 97.75 200 LYS A N 1
ATOM 1612 C CA . LYS A 1 200 ? 7.93 -25.812 6 1 97.75 200 LYS A CA 1
ATOM 1613 C C . LYS A 1 200 ? 8.039 -26.812 7.152 1 97.75 200 LYS A C 1
ATOM 1615 O O . LYS A 1 200 ? 9.109 -27.359 7.406 1 97.75 200 LYS A O 1
ATOM 1620 N N . ASP A 1 201 ? 7.008 -27.016 7.922 1 97.38 201 ASP A N 1
ATOM 1621 C CA . ASP A 1 201 ? 6.984 -27.891 9.094 1 97.38 201 ASP A CA 1
ATOM 1622 C C . ASP A 1 201 ? 5.578 -28.422 9.352 1 97.38 201 ASP A C 1
ATOM 1624 O O . ASP A 1 201 ? 4.648 -27.656 9.586 1 97.38 201 ASP A O 1
ATOM 1628 N N . GLY A 1 202 ? 5.496 -29.703 9.328 1 97.5 202 GLY A N 1
ATOM 1629 C CA . GLY A 1 202 ? 4.195 -30.359 9.383 1 97.5 202 GLY A CA 1
ATOM 1630 C C . GLY A 1 202 ? 3.811 -31.031 8.086 1 97.5 202 GLY A C 1
ATOM 1631 O O . GLY A 1 202 ? 4.598 -31.797 7.523 1 97.5 202 GLY A O 1
ATOM 1632 N N . THR A 1 203 ? 2.514 -30.828 7.621 1 97.88 203 THR A N 1
ATOM 1633 C CA . THR A 1 203 ? 2.047 -31.453 6.387 1 97.88 203 THR A CA 1
ATOM 1634 C C . THR A 1 203 ? 1.862 -30.422 5.289 1 97.88 203 THR A C 1
ATOM 1636 O O . THR A 1 203 ? 1.578 -29.25 5.57 1 97.88 203 THR A O 1
ATOM 1639 N N . GLY A 1 204 ? 2.129 -30.922 4.07 1 97.62 204 GLY A N 1
ATOM 1640 C CA . GLY A 1 204 ? 1.928 -30.016 2.953 1 97.62 204 GLY A CA 1
ATOM 1641 C C . GLY A 1 204 ? 2.07 -30.688 1.602 1 97.62 204 GLY A C 1
ATOM 1642 O O . GLY A 1 204 ? 2.398 -31.875 1.524 1 97.62 204 GLY A O 1
ATOM 1643 N N . THR A 1 205 ? 1.726 -29.922 0.662 1 95 205 THR A N 1
ATOM 1644 C CA . THR A 1 205 ? 1.811 -30.359 -0.728 1 95 205 THR A CA 1
ATOM 1645 C C . THR A 1 205 ? 2.779 -29.484 -1.513 1 95 205 THR A C 1
ATOM 1647 O O . THR A 1 205 ? 2.641 -28.25 -1.525 1 95 205 THR A O 1
ATOM 1650 N N . PHE A 1 206 ? 3.742 -30.141 -2.074 1 94.69 206 PHE A N 1
ATOM 1651 C CA . PHE A 1 206 ? 4.641 -29.453 -3 1 94.69 206 PHE A CA 1
ATOM 1652 C C . PHE A 1 206 ? 4.363 -29.875 -4.438 1 94.69 206 PHE A C 1
ATOM 1654 O O . PHE A 1 206 ? 4.312 -31.078 -4.738 1 94.69 206 PHE A O 1
ATOM 1661 N N . THR A 1 207 ? 4.246 -28.891 -5.262 1 89.31 207 THR A N 1
ATOM 1662 C CA . THR A 1 207 ? 3.967 -29.156 -6.668 1 89.31 207 THR A CA 1
ATOM 1663 C C . THR A 1 207 ? 5.082 -28.609 -7.555 1 89.31 207 THR A C 1
ATOM 1665 O O . THR A 1 207 ? 5.48 -27.453 -7.41 1 89.31 207 THR A O 1
ATOM 1668 N N . TRP A 1 208 ? 5.527 -29.531 -8.398 1 85.06 208 TRP A N 1
ATOM 1669 C CA . TRP A 1 208 ? 6.504 -29.109 -9.398 1 85.06 208 TRP A CA 1
ATOM 1670 C C . TRP A 1 208 ? 5.805 -28.609 -10.656 1 85.06 208 TRP A C 1
ATOM 1672 O O . TRP A 1 208 ? 4.645 -28.938 -10.906 1 85.06 208 TRP A O 1
ATOM 1682 N N . PRO A 1 209 ? 6.602 -27.844 -11.414 1 75.31 209 PRO A N 1
ATOM 1683 C CA . PRO A 1 209 ? 5.992 -27.297 -12.625 1 75.31 209 PRO A CA 1
ATOM 1684 C C . PRO A 1 209 ? 5.559 -28.375 -13.617 1 75.31 209 PRO A C 1
ATOM 1686 O O . PRO A 1 209 ? 4.648 -28.141 -14.422 1 75.31 209 PRO A O 1
ATOM 1689 N N . ASP A 1 210 ? 6.18 -29.5 -13.531 1 72.94 210 ASP A N 1
ATOM 1690 C CA . ASP A 1 210 ? 5.887 -30.562 -14.492 1 72.94 210 ASP A CA 1
ATOM 1691 C C . ASP A 1 210 ? 4.734 -31.438 -14.016 1 72.94 210 ASP A C 1
ATOM 1693 O O . ASP A 1 210 ? 4.398 -32.438 -14.656 1 72.94 210 ASP A O 1
ATOM 1697 N N . GLY A 1 211 ? 4.207 -31.109 -12.914 1 73.88 211 GLY A N 1
ATOM 1698 C CA . GLY A 1 211 ? 3.018 -31.812 -12.461 1 73.88 211 GLY A CA 1
ATOM 1699 C C . GLY A 1 211 ? 3.291 -32.781 -11.336 1 73.88 211 GLY A C 1
ATOM 1700 O O . GLY A 1 211 ? 2.359 -33.281 -10.703 1 73.88 211 GLY A O 1
ATOM 1701 N N . ARG A 1 212 ? 4.535 -33 -11.055 1 83.56 212 ARG A N 1
ATOM 1702 C CA . ARG A 1 212 ? 4.859 -33.844 -9.914 1 83.56 212 ARG A CA 1
ATOM 1703 C C . ARG A 1 212 ? 4.391 -33.219 -8.609 1 83.56 212 ARG A C 1
ATOM 1705 O O . ARG A 1 212 ? 4.285 -32 -8.508 1 83.56 212 ARG A O 1
ATOM 1712 N N . GLU A 1 213 ? 4.141 -34.156 -7.648 1 91.19 213 GLU A N 1
ATOM 1713 C CA . GLU A 1 213 ? 3.723 -33.656 -6.344 1 91.19 213 GLU A CA 1
ATOM 1714 C C . GLU A 1 213 ? 4.27 -34.531 -5.219 1 91.19 213 GLU A C 1
ATOM 1716 O O . GLU A 1 213 ? 4.438 -35.719 -5.395 1 91.19 213 GLU A O 1
ATOM 1721 N N . TYR A 1 214 ? 4.574 -33.844 -4.27 1 94.38 214 TYR A N 1
ATOM 1722 C CA . TYR A 1 214 ? 4.82 -34.5 -3.004 1 94.38 214 TYR A CA 1
ATOM 1723 C C . TYR A 1 214 ? 3.814 -34.062 -1.945 1 94.38 214 TYR A C 1
ATOM 1725 O O . TYR A 1 214 ? 3.689 -32.875 -1.657 1 94.38 214 TYR A O 1
ATOM 1733 N N . VAL A 1 215 ? 3.055 -34.969 -1.394 1 95.94 215 VAL A N 1
ATOM 1734 C CA . VAL A 1 215 ? 2.121 -34.719 -0.3 1 95.94 215 VAL A CA 1
ATOM 1735 C C . VAL A 1 215 ? 2.566 -35.5 0.942 1 95.94 215 VAL A C 1
ATOM 1737 O O . VAL A 1 215 ? 2.566 -36.719 0.951 1 95.94 215 VAL A O 1
ATOM 1740 N N . GLY A 1 216 ? 2.928 -34.719 1.952 1 97.75 216 GLY A N 1
ATOM 1741 C CA . GLY A 1 216 ? 3.369 -35.438 3.125 1 97.75 216 GLY A CA 1
ATOM 1742 C C . GLY A 1 216 ? 3.965 -34.562 4.199 1 97.75 216 GLY A C 1
ATOM 1743 O O . GLY A 1 216 ? 3.57 -33.406 4.344 1 97.75 216 GLY A O 1
ATOM 1744 N N . GLU A 1 217 ? 4.793 -35.188 4.941 1 97.44 217 GLU A N 1
ATOM 1745 C CA . GLU A 1 217 ? 5.344 -34.531 6.121 1 97.44 217 GLU A CA 1
ATOM 1746 C C . GLU A 1 217 ? 6.598 -33.75 5.773 1 97.44 217 GLU A C 1
ATOM 1748 O O . GLU A 1 217 ? 7.387 -34.156 4.922 1 97.44 217 GLU A O 1
ATOM 1753 N N . TRP A 1 218 ? 6.711 -32.688 6.344 1 97.81 218 TRP A N 1
ATOM 1754 C CA . TRP A 1 218 ? 7.855 -31.797 6.227 1 97.81 218 TRP A CA 1
ATOM 1755 C C . TRP A 1 218 ? 8.453 -31.5 7.594 1 97.81 218 TRP A C 1
ATOM 1757 O O . TRP A 1 218 ? 7.73 -31.391 8.586 1 97.81 218 TRP A O 1
ATOM 1767 N N . LYS A 1 219 ? 9.758 -31.328 7.641 1 96.56 219 LYS A N 1
ATOM 1768 C CA . LYS A 1 219 ? 10.492 -30.922 8.836 1 96.56 219 LYS A CA 1
ATOM 1769 C C . LYS A 1 219 ? 11.703 -30.062 8.477 1 96.56 219 LYS A C 1
ATOM 1771 O O . LYS A 1 219 ? 12.492 -30.438 7.602 1 96.56 219 LYS A O 1
ATOM 1776 N N . ASP A 1 220 ? 11.812 -28.953 9.055 1 96.12 220 ASP A N 1
ATOM 1777 C CA . ASP A 1 220 ? 12.93 -28.047 8.844 1 96.12 220 ASP A CA 1
ATOM 1778 C C . ASP A 1 220 ? 13.078 -27.688 7.367 1 96.12 220 ASP A C 1
ATOM 1780 O O . ASP A 1 220 ? 14.188 -27.641 6.836 1 96.12 220 ASP A O 1
ATOM 1784 N N . GLY A 1 221 ? 11.93 -27.531 6.707 1 97 221 GLY A N 1
ATOM 1785 C CA . GLY A 1 221 ? 11.914 -27.062 5.328 1 97 221 GLY A CA 1
ATOM 1786 C C . GLY A 1 221 ? 12.117 -28.172 4.316 1 97 221 GLY A C 1
ATOM 1787 O O . GLY A 1 221 ? 12.125 -27.922 3.109 1 97 221 GLY A O 1
ATOM 1788 N N . LYS A 1 222 ? 12.227 -29.438 4.867 1 96.81 222 LYS A N 1
ATOM 1789 C CA . LYS A 1 222 ? 12.523 -30.547 3.979 1 96.81 222 LYS A CA 1
ATOM 1790 C C . LYS A 1 222 ? 11.469 -31.656 4.109 1 96.81 222 LYS A C 1
ATOM 1792 O O . LYS A 1 222 ? 10.844 -31.797 5.164 1 96.81 222 LYS A O 1
ATOM 1797 N N . GLN A 1 223 ? 11.367 -32.375 3.049 1 96.25 223 GLN A N 1
ATOM 1798 C CA . GLN A 1 223 ? 10.492 -33.531 3.119 1 96.25 223 GLN A CA 1
ATOM 1799 C C . GLN A 1 223 ? 10.938 -34.5 4.219 1 96.25 223 GLN A C 1
ATOM 1801 O O . GLN A 1 223 ? 12.133 -34.719 4.398 1 96.25 223 GLN A O 1
ATOM 1806 N N . HIS A 1 224 ? 10.062 -35 4.988 1 96.25 224 HIS A N 1
ATOM 1807 C CA . HIS A 1 224 ? 10.344 -35.844 6.148 1 96.25 224 HIS A CA 1
ATOM 1808 C C . HIS A 1 224 ? 9.18 -36.75 6.453 1 96.25 224 HIS A C 1
ATOM 1810 O O . HIS A 1 224 ? 8.023 -36.438 6.148 1 96.25 224 HIS A O 1
ATOM 1816 N N . GLY A 1 225 ? 9.57 -37.969 6.992 1 96.62 225 GLY A N 1
ATOM 1817 C CA . GLY A 1 225 ? 8.516 -38.875 7.383 1 96.62 225 GLY A CA 1
ATOM 1818 C C . GLY A 1 225 ? 7.844 -39.562 6.199 1 96.62 225 GLY A C 1
ATOM 1819 O O . GLY A 1 225 ? 8.516 -39.938 5.238 1 96.62 225 GLY A O 1
ATOM 1820 N N . ILE A 1 226 ? 6.461 -39.75 6.305 1 96.94 226 ILE A N 1
ATOM 1821 C CA . ILE A 1 226 ? 5.707 -40.469 5.289 1 96.94 226 ILE A CA 1
ATOM 1822 C C . ILE A 1 226 ? 5.047 -39.469 4.332 1 96.94 226 ILE A C 1
ATOM 1824 O O . ILE A 1 226 ? 4.543 -38.438 4.758 1 96.94 226 ILE A O 1
ATOM 1828 N N . GLY A 1 227 ? 5.125 -39.875 3.018 1 96.69 227 GLY A N 1
ATOM 1829 C CA . GLY A 1 227 ? 4.461 -39.062 2.012 1 96.69 227 GLY A CA 1
ATOM 1830 C C . GLY A 1 227 ? 4.113 -39.844 0.755 1 96.69 227 GLY A C 1
ATOM 1831 O O . GLY A 1 227 ? 4.406 -41.031 0.654 1 96.69 227 GLY A O 1
ATOM 1832 N N . VAL A 1 228 ? 3.377 -39.188 -0.017 1 95 228 VAL A N 1
ATOM 1833 C CA . VAL A 1 228 ? 3 -39.719 -1.312 1 95 228 VAL A CA 1
ATOM 1834 C C . VAL A 1 228 ? 3.594 -38.875 -2.434 1 95 228 VAL A C 1
ATOM 1836 O O . VAL A 1 228 ? 3.449 -37.656 -2.438 1 95 228 VAL A O 1
ATOM 1839 N N . PHE A 1 229 ? 4.305 -39.562 -3.277 1 93.75 229 PHE A N 1
ATOM 1840 C CA . PHE A 1 229 ? 4.848 -38.906 -4.465 1 93.75 229 PHE A CA 1
ATOM 1841 C C . PHE A 1 229 ? 3.992 -39.219 -5.688 1 93.75 229 PHE A C 1
ATOM 1843 O O . PHE A 1 229 ? 3.645 -40.375 -5.934 1 93.75 229 PHE A O 1
ATOM 1850 N N . ARG A 1 230 ? 3.705 -38.156 -6.332 1 88.25 230 ARG A N 1
ATOM 1851 C CA . ARG A 1 230 ? 2.996 -38.281 -7.602 1 88.25 230 ARG A CA 1
ATOM 1852 C C . ARG A 1 230 ? 3.9 -37.906 -8.773 1 88.25 230 ARG A C 1
ATOM 1854 O O . ARG A 1 230 ? 4.477 -36.844 -8.805 1 88.25 230 ARG A O 1
ATOM 1861 N N . THR A 1 231 ? 3.961 -38.875 -9.68 1 83.19 231 THR A N 1
ATOM 1862 C CA . THR A 1 231 ? 4.781 -38.594 -10.852 1 83.19 231 THR A CA 1
ATOM 1863 C C . THR A 1 231 ? 4.027 -37.688 -11.844 1 83.19 231 THR A C 1
ATOM 1865 O O . THR A 1 231 ? 2.84 -37.438 -11.656 1 83.19 231 THR A O 1
ATOM 1868 N N . ALA A 1 232 ? 4.762 -37.25 -12.773 1 76.62 232 ALA A N 1
ATOM 1869 C CA . ALA A 1 232 ? 4.152 -36.438 -13.828 1 76.62 232 ALA A CA 1
ATOM 1870 C C . ALA A 1 232 ? 3.076 -37.219 -14.57 1 76.62 232 ALA A C 1
ATOM 1872 O O . ALA A 1 232 ? 2.146 -36.656 -15.133 1 76.62 232 ALA A O 1
ATOM 1873 N N . LYS A 1 233 ? 3.166 -38.562 -14.531 1 71.56 233 LYS A N 1
ATOM 1874 C CA . LYS A 1 233 ? 2.205 -39.438 -15.195 1 71.56 233 LYS A CA 1
ATOM 1875 C C . LYS A 1 233 ? 1.088 -39.875 -14.234 1 71.56 233 LYS A C 1
ATOM 1877 O O . LYS A 1 233 ? 0.314 -40.781 -14.539 1 71.56 233 LYS A O 1
ATOM 1882 N N . ALA A 1 234 ? 1.13 -39.281 -13 1 77.62 234 ALA A N 1
ATOM 1883 C CA . ALA A 1 234 ? 0.068 -39.375 -12.008 1 77.62 234 ALA A CA 1
ATOM 1884 C C . ALA A 1 234 ? 0.135 -40.75 -11.297 1 77.62 234 ALA A C 1
ATOM 1886 O O . ALA A 1 234 ? -0.848 -41.188 -10.695 1 77.62 234 ALA A O 1
ATOM 1887 N N . ASP A 1 235 ? 1.251 -41.375 -11.547 1 81.38 235 ASP A N 1
ATOM 1888 C CA . ASP A 1 235 ? 1.46 -42.531 -10.703 1 81.38 235 ASP A CA 1
ATOM 1889 C C . ASP A 1 235 ? 1.801 -42.125 -9.273 1 81.38 235 ASP A C 1
ATOM 1891 O O . ASP A 1 235 ? 2.531 -41.156 -9.055 1 81.38 235 ASP A O 1
ATOM 1895 N N . LEU A 1 236 ? 1.25 -42.875 -8.352 1 88.81 236 LEU A N 1
ATOM 1896 C CA . LEU A 1 236 ? 1.456 -42.562 -6.941 1 88.81 236 LEU A CA 1
ATOM 1897 C C . LEU A 1 236 ? 2.332 -43.625 -6.273 1 88.81 236 LEU A C 1
ATOM 1899 O O . LEU A 1 236 ? 2.264 -44.781 -6.621 1 88.81 236 LEU A O 1
ATOM 1903 N N . ARG A 1 237 ? 3.105 -43.156 -5.406 1 90.81 237 ARG A N 1
ATOM 1904 C CA . ARG A 1 237 ? 3.869 -44.094 -4.59 1 90.81 237 ARG A CA 1
ATOM 1905 C C . ARG A 1 237 ? 4.113 -43.531 -3.193 1 90.81 237 ARG A C 1
ATOM 1907 O O . ARG A 1 237 ? 4.465 -42.344 -3.041 1 90.81 237 ARG A O 1
ATOM 1914 N N . ARG A 1 238 ? 3.803 -44.344 -2.254 1 93.06 238 ARG A N 1
ATOM 1915 C CA . ARG A 1 238 ? 4.039 -43.938 -0.867 1 93.06 238 ARG A CA 1
ATOM 1916 C C . ARG A 1 238 ? 5.48 -44.25 -0.456 1 93.06 238 ARG A C 1
ATOM 1918 O O . ARG A 1 238 ? 6.027 -45.281 -0.797 1 93.06 238 ARG A O 1
ATOM 1925 N N . GLY A 1 239 ? 6.121 -43.25 0.204 1 94.62 239 GLY A N 1
ATOM 1926 C CA . GLY A 1 239 ? 7.504 -43.438 0.615 1 94.62 239 GLY A CA 1
ATOM 1927 C C . GLY A 1 239 ? 7.824 -42.781 1.942 1 94.62 239 GLY A C 1
ATOM 1928 O O . GLY A 1 239 ? 6.965 -42.156 2.549 1 94.62 239 GLY A O 1
ATOM 1929 N N . GLU A 1 240 ? 8.961 -43.094 2.436 1 94.69 240 GLU A N 1
ATOM 1930 C CA . GLU A 1 240 ? 9.523 -42.5 3.639 1 94.69 240 GLU A CA 1
ATOM 1931 C C . GLU A 1 240 ? 10.688 -41.594 3.295 1 94.69 240 GLU A C 1
ATOM 1933 O O . GLU A 1 240 ? 11.57 -41.938 2.514 1 94.69 240 GLU A O 1
ATOM 1938 N N . TRP A 1 241 ? 10.648 -40.438 3.752 1 95.94 241 TRP A N 1
ATOM 1939 C CA . TRP A 1 241 ? 11.688 -39.438 3.516 1 95.94 241 TRP A CA 1
ATOM 1940 C C . TRP A 1 241 ? 12.336 -39.031 4.824 1 95.94 241 TRP A C 1
ATOM 1942 O O . TRP A 1 241 ? 11.695 -39.031 5.879 1 95.94 241 TRP A O 1
ATOM 1952 N N . LYS A 1 242 ? 13.617 -38.625 4.684 1 93.88 242 LYS A N 1
ATOM 1953 C CA . LYS A 1 242 ? 14.375 -38.031 5.777 1 93.88 242 LYS A CA 1
ATOM 1954 C C . LYS A 1 242 ? 15.289 -36.906 5.27 1 93.88 242 LYS A C 1
ATOM 1956 O O . LYS A 1 242 ? 16.109 -37.125 4.383 1 93.88 242 LYS A O 1
ATOM 1961 N N . ASP A 1 243 ? 15.125 -35.75 5.727 1 94.38 243 ASP A N 1
ATOM 1962 C CA . ASP A 1 243 ? 15.961 -34.594 5.406 1 94.38 243 ASP A CA 1
ATOM 1963 C C . ASP A 1 243 ? 15.992 -34.344 3.898 1 94.38 243 ASP A C 1
ATOM 1965 O O . ASP A 1 243 ? 17.062 -34.125 3.316 1 94.38 243 ASP A O 1
ATOM 1969 N N . GLY A 1 244 ? 14.797 -34.531 3.283 1 94.19 244 GLY A N 1
ATOM 1970 C CA . GLY A 1 244 ? 14.664 -34.188 1.88 1 94.19 244 GLY A CA 1
ATOM 1971 C C . GLY A 1 244 ? 15.039 -35.312 0.936 1 94.19 244 GLY A C 1
ATOM 1972 O O . GLY A 1 244 ? 14.938 -35.156 -0.284 1 94.19 244 GLY A O 1
ATOM 1973 N N . THR A 1 245 ? 15.43 -36.469 1.604 1 92.94 245 THR A N 1
ATOM 1974 C CA . THR A 1 245 ? 15.828 -37.594 0.793 1 92.94 245 THR A CA 1
ATOM 1975 C C . THR A 1 245 ? 14.906 -38.781 1.046 1 92.94 245 THR A C 1
ATOM 1977 O O . THR A 1 245 ? 14.586 -39.094 2.195 1 92.94 245 THR A O 1
ATOM 1980 N N . ARG A 1 246 ? 14.555 -39.406 0.025 1 93.31 246 ARG A N 1
ATOM 1981 C CA . ARG A 1 246 ? 13.727 -40.594 0.168 1 93.31 246 ARG A CA 1
ATOM 1982 C C . ARG A 1 246 ? 14.539 -41.75 0.716 1 93.31 246 ARG A C 1
ATOM 1984 O O . ARG A 1 246 ? 15.586 -42.094 0.17 1 93.31 246 ARG A O 1
ATOM 1991 N N . ILE A 1 247 ? 14.172 -42.344 1.689 1 94.19 247 ILE A N 1
ATOM 1992 C CA . ILE A 1 247 ? 14.844 -43.5 2.307 1 94.19 247 ILE A CA 1
ATOM 1993 C C . ILE A 1 247 ? 14.43 -44.781 1.604 1 94.19 247 ILE A C 1
ATOM 1995 O O . ILE A 1 247 ? 15.273 -45.625 1.283 1 94.19 247 ILE A O 1
ATOM 1999 N N . ARG A 1 248 ? 13.125 -44.906 1.418 1 91.75 248 ARG A N 1
ATOM 2000 C CA . ARG A 1 248 ? 12.602 -46.125 0.775 1 91.75 248 ARG A CA 1
ATOM 2001 C C . ARG A 1 248 ? 11.156 -45.906 0.315 1 91.75 248 ARG A C 1
ATOM 2003 O O . ARG A 1 248 ? 10.453 -45.031 0.841 1 91.75 248 ARG A O 1
ATOM 2010 N N . TRP A 1 249 ? 10.781 -46.625 -0.676 1 91.12 249 TRP A N 1
ATOM 2011 C CA . TRP A 1 249 ? 9.367 -46.75 -1.029 1 91.12 249 TRP A CA 1
ATOM 2012 C C . TRP A 1 249 ? 8.648 -47.688 -0.085 1 91.12 249 TRP A C 1
ATOM 2014 O O . TRP A 1 249 ? 9.188 -48.719 0.292 1 91.12 249 TRP A O 1
ATOM 2024 N N . ILE A 1 250 ? 7.492 -47.375 0.313 1 91.31 250 ILE A N 1
ATOM 2025 C CA . ILE A 1 250 ? 6.742 -48.219 1.235 1 91.31 250 ILE A CA 1
ATOM 2026 C C . ILE A 1 250 ? 5.617 -48.938 0.487 1 91.31 250 ILE A C 1
ATOM 2028 O O . ILE A 1 250 ? 5.031 -49.906 0.995 1 91.31 250 ILE A O 1
ATOM 2032 N N . SER A 1 251 ? 5.371 -48.469 -0.722 1 87.75 251 SER A N 1
ATOM 2033 C CA . SER A 1 251 ? 4.34 -49.125 -1.533 1 87.75 251 SER A CA 1
ATOM 2034 C C . SER A 1 251 ? 4.797 -49.281 -2.979 1 87.75 251 SER A C 1
ATOM 2036 O O . SER A 1 251 ? 5.75 -48.625 -3.41 1 87.75 251 SER A O 1
ATOM 2038 N N . GLU A 1 252 ? 4.133 -50.156 -3.689 1 85.5 252 GLU A N 1
ATOM 2039 C CA . GLU A 1 252 ? 4.25 -50.156 -5.145 1 85.5 252 GLU A CA 1
ATOM 2040 C C . GLU A 1 252 ? 3.527 -48.969 -5.766 1 85.5 252 GLU A C 1
ATOM 2042 O O . GLU A 1 252 ? 2.756 -48.281 -5.09 1 85.5 252 GLU A O 1
ATOM 2047 N N . ALA A 1 253 ? 3.936 -48.688 -6.98 1 88.12 253 ALA A N 1
ATOM 2048 C CA . ALA A 1 253 ? 3.244 -47.625 -7.699 1 88.12 253 ALA A CA 1
ATOM 2049 C C . ALA A 1 253 ? 1.782 -47.969 -7.945 1 88.12 253 ALA A C 1
ATOM 2051 O O . ALA A 1 253 ? 1.458 -49.125 -8.203 1 88.12 253 ALA A O 1
ATOM 2052 N N . TYR A 1 254 ? 0.973 -47.062 -7.719 1 83.69 254 TYR A N 1
ATOM 2053 C CA . TYR A 1 254 ? -0.455 -47.281 -7.938 1 83.69 254 TYR A CA 1
ATOM 2054 C C . TYR A 1 254 ? -1.098 -46.031 -8.531 1 83.69 254 TYR A C 1
ATOM 2056 O O . TYR A 1 254 ? -0.443 -45 -8.672 1 83.69 254 TYR A O 1
ATOM 2064 N N . ARG A 1 255 ? -2.279 -46.219 -9.133 1 82.12 255 ARG A N 1
ATOM 2065 C CA . ARG A 1 255 ? -3.043 -45.094 -9.648 1 82.12 255 ARG A CA 1
ATOM 2066 C C . ARG A 1 255 ? -4.219 -44.75 -8.734 1 82.12 255 ARG A C 1
ATOM 2068 O O . ARG A 1 255 ? -4.535 -45.531 -7.816 1 82.12 255 ARG A O 1
ATOM 2075 N N . GLU A 1 256 ? -4.734 -43.562 -8.867 1 75.38 256 GLU A N 1
ATOM 2076 C CA . GLU A 1 256 ? -5.805 -43.094 -7.992 1 75.38 256 GLU A CA 1
ATOM 2077 C C . GLU A 1 256 ? -6.949 -44.094 -7.922 1 75.38 256 GLU A C 1
ATOM 2079 O O . GLU A 1 256 ? -7.625 -44.219 -6.895 1 75.38 256 GLU A O 1
ATOM 2084 N N . ASP A 1 257 ? -7.062 -44.812 -8.953 1 69.94 257 ASP A N 1
ATOM 2085 C CA . ASP A 1 257 ? -8.133 -45.812 -8.969 1 69.94 257 ASP A CA 1
ATOM 2086 C C . ASP A 1 257 ? -7.695 -47.094 -8.258 1 69.94 257 ASP A C 1
ATOM 2088 O O . ASP A 1 257 ? -8.461 -48.062 -8.18 1 69.94 257 ASP A O 1
ATOM 2092 N N . GLY A 1 258 ? -6.598 -47.062 -7.688 1 65.88 258 GLY A N 1
ATOM 2093 C CA . GLY A 1 258 ? -6.109 -48.188 -6.902 1 65.88 258 GLY A CA 1
ATOM 2094 C C . GLY A 1 258 ? -5.41 -49.25 -7.742 1 65.88 258 GLY A C 1
ATOM 2095 O O . GLY A 1 258 ? -4.902 -50.219 -7.211 1 65.88 258 GLY A O 1
ATOM 2096 N N . LYS A 1 259 ? -5.441 -49.031 -9.156 1 67.25 259 LYS A N 1
ATOM 2097 C CA . LYS A 1 259 ? -4.848 -50.031 -10.039 1 67.25 259 LYS A CA 1
ATOM 2098 C C . LYS A 1 259 ? -3.336 -49.875 -10.133 1 67.25 259 LYS A C 1
ATOM 2100 O O . LYS A 1 259 ? -2.822 -48.75 -9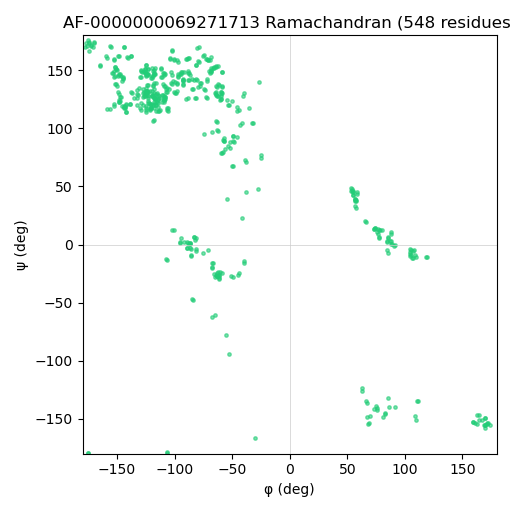.984 1 67.25 259 LYS A O 1
ATOM 2105 N N . ASP A 1 260 ? -2.508 -51.062 -10.203 1 66.75 260 ASP A N 1
ATOM 2106 C CA . ASP A 1 260 ? -1.057 -51.062 -10.352 1 66.75 260 ASP A CA 1
ATOM 2107 C C . ASP A 1 260 ? -0.624 -50.25 -11.562 1 66.75 260 ASP A C 1
ATOM 2109 O O . ASP A 1 260 ? -1.197 -50.375 -12.648 1 66.75 260 ASP A O 1
ATOM 2113 N N . ALA A 1 261 ? 0.266 -49.25 -11.367 1 65.44 261 ALA A N 1
ATOM 2114 C CA . ALA A 1 261 ? 0.683 -48.344 -12.438 1 65.44 261 ALA A CA 1
ATOM 2115 C C . ALA A 1 261 ? 1.765 -48.969 -13.305 1 65.44 261 ALA A C 1
ATOM 2117 O O . ALA A 1 261 ? 2.092 -48.469 -14.375 1 65.44 261 ALA A O 1
ATOM 2118 N N . GLY A 1 262 ? 2.15 -50.25 -13.109 1 59.53 262 GLY A N 1
ATOM 2119 C CA . GLY A 1 262 ? 3.234 -50.906 -13.82 1 59.53 262 GLY A CA 1
ATOM 2120 C C . GLY A 1 262 ? 4.602 -50.312 -13.484 1 59.53 262 GLY A C 1
ATOM 2121 O O . GLY A 1 262 ? 4.832 -49.875 -12.359 1 59.53 262 GLY A O 1
ATOM 2122 N N . ALA A 1 263 ? 5.672 -50.281 -14.469 1 52.47 263 ALA A N 1
ATOM 2123 C CA . ALA A 1 263 ? 7.055 -49.875 -14.266 1 52.47 263 ALA A CA 1
ATOM 2124 C C . ALA A 1 263 ? 7.133 -48.406 -13.836 1 52.47 263 ALA A C 1
ATOM 2126 O O . ALA A 1 263 ? 6.637 -47.531 -14.547 1 52.47 263 ALA A O 1
ATOM 2127 N N . PHE A 1 264 ? 7.246 -48.281 -12.555 1 55.66 264 PHE A N 1
ATOM 2128 C CA . PHE A 1 264 ? 7.461 -46.969 -11.977 1 55.66 264 PHE A CA 1
ATOM 2129 C C . PHE A 1 264 ? 8.742 -46.344 -12.516 1 55.66 264 PHE A C 1
ATOM 2131 O O . PHE A 1 264 ? 9.828 -46.906 -12.367 1 55.66 264 PHE A O 1
ATOM 2138 N N . GLN A 1 265 ? 8.766 -45.812 -13.648 1 46.84 265 GLN A N 1
ATOM 2139 C CA . GLN A 1 265 ? 9.984 -45.156 -14.102 1 46.84 265 GLN A CA 1
ATOM 2140 C C . GLN A 1 265 ? 10.406 -44.031 -13.141 1 46.84 265 GLN A C 1
ATOM 2142 O O . GLN A 1 265 ? 9.641 -43.094 -12.906 1 46.84 265 GLN A O 1
ATOM 2147 N N . GLU A 1 266 ? 11.203 -44.469 -12.195 1 48.78 266 GLU A N 1
ATOM 2148 C CA . GLU A 1 266 ? 11.773 -43.469 -11.281 1 48.78 266 GLU A CA 1
ATOM 2149 C C . GLU A 1 266 ? 12.375 -42.312 -12.047 1 48.78 266 GLU A C 1
ATOM 2151 O O . GLU A 1 266 ? 13.328 -42.469 -12.812 1 48.78 266 GLU A O 1
ATOM 2156 N N . ASP A 1 267 ? 11.648 -41.562 -12.664 1 44.22 267 ASP A N 1
ATOM 2157 C CA . ASP A 1 267 ? 12.461 -40.406 -12.977 1 44.22 267 ASP A CA 1
ATOM 2158 C C . ASP A 1 267 ? 13.305 -39.969 -11.773 1 44.22 267 ASP A C 1
ATOM 2160 O O . ASP A 1 267 ? 12.852 -40.062 -10.633 1 44.22 267 ASP A O 1
ATOM 2164 N N . ASN A 1 268 ? 14.633 -40.344 -11.844 1 35.06 268 ASN A N 1
ATOM 2165 C CA . ASN A 1 268 ? 15.586 -40 -10.789 1 35.06 268 ASN A CA 1
ATOM 2166 C C . ASN A 1 268 ? 15.156 -38.75 -10.016 1 35.06 268 ASN A C 1
ATOM 2168 O O . ASN A 1 268 ? 15.211 -37.656 -10.539 1 35.06 268 ASN A O 1
ATOM 2172 N N . PRO A 1 269 ? 14.219 -38.844 -9.203 1 40.66 269 PRO A N 1
ATOM 2173 C CA . PRO A 1 269 ? 14.133 -37.719 -8.266 1 40.66 269 PRO A CA 1
ATOM 2174 C C . PRO A 1 269 ? 15.5 -37.281 -7.758 1 40.66 269 PRO A C 1
ATOM 2176 O O . PRO A 1 269 ? 15.984 -37.781 -6.742 1 40.66 269 PRO A O 1
ATOM 2179 N N . THR A 1 270 ? 16.578 -37.562 -8.461 1 36.47 270 THR A N 1
ATOM 2180 C CA . THR A 1 270 ? 17.828 -37.125 -7.832 1 36.47 270 THR A CA 1
ATOM 2181 C C . THR A 1 270 ? 17.594 -35.875 -6.98 1 36.47 270 THR A C 1
ATOM 2183 O O . THR A 1 270 ? 16.547 -35.25 -7.078 1 36.47 270 THR A O 1
ATOM 2186 N N . ASN A 1 271 ? 18.938 -35.188 -6.586 1 33.44 271 ASN A N 1
ATOM 2187 C CA . ASN A 1 271 ? 19.438 -34.156 -5.691 1 33.44 271 ASN A CA 1
ATOM 2188 C C . ASN A 1 271 ? 18.703 -32.844 -5.898 1 33.44 271 ASN A C 1
ATOM 2190 O O . ASN A 1 271 ? 19.125 -31.984 -6.688 1 33.44 271 ASN A O 1
ATOM 2194 N N . GLU A 1 272 ? 17.594 -32.844 -6.094 1 36.69 272 GLU A N 1
ATOM 2195 C CA . GLU A 1 272 ? 17.109 -31.484 -6.094 1 36.69 272 GLU A CA 1
ATOM 2196 C C . GLU A 1 272 ? 17.703 -30.688 -4.93 1 36.69 272 GLU A C 1
ATOM 2198 O O . GLU A 1 272 ? 17.844 -31.203 -3.824 1 36.69 272 GLU A O 1
ATOM 2203 N N . PRO A 1 273 ? 18.438 -29.734 -5.254 1 35.53 273 PRO A N 1
ATOM 2204 C CA . PRO A 1 273 ? 19.016 -28.953 -4.152 1 35.53 273 PRO A CA 1
ATOM 2205 C C . PRO A 1 273 ? 18.016 -28.719 -3.021 1 35.53 273 PRO A C 1
ATOM 2207 O O . PRO A 1 273 ? 16.797 -28.672 -3.26 1 35.53 273 PRO A O 1
ATOM 2210 N N . PRO A 1 274 ? 18.5 -29.078 -1.789 1 32.41 274 PRO A N 1
ATOM 2211 C CA . PRO A 1 274 ? 17.656 -28.672 -0.656 1 32.41 274 PRO A CA 1
ATOM 2212 C C . PRO A 1 274 ? 16.906 -27.375 -0.91 1 32.41 274 PRO A C 1
ATOM 2214 O O . PRO A 1 274 ? 17.438 -26.453 -1.532 1 32.41 274 PRO A O 1
ATOM 2217 N N . ILE A 1 275 ? 15.711 -27.453 -1.16 1 34.72 275 ILE A N 1
ATOM 2218 C CA . ILE A 1 275 ? 14.906 -26.234 -1.238 1 34.72 275 ILE A CA 1
ATOM 2219 C C . ILE A 1 275 ? 15.359 -25.25 -0.161 1 34.72 275 ILE A C 1
ATOM 2221 O O . ILE A 1 275 ? 15.242 -25.531 1.034 1 34.72 275 ILE A O 1
ATOM 2225 N N . SER A 1 276 ? 16.625 -24.594 -0.279 1 30.02 276 SER A N 1
ATOM 2226 C CA . SER A 1 276 ? 16.906 -23.484 0.624 1 30.02 276 SER A CA 1
ATOM 2227 C C . SER A 1 276 ? 15.773 -22.469 0.635 1 30.02 276 SER A C 1
ATOM 2229 O O . SER A 1 276 ? 15.094 -22.281 -0.374 1 30.02 276 SER A O 1
ATOM 2231 N N . HIS B 1 1 ? -4.699 80.375 18.578 1 25.44 1 HIS B N 1
ATOM 2232 C CA . HIS B 1 1 ? -3.705 79.5 17.938 1 25.44 1 HIS B CA 1
ATOM 2233 C C . HIS B 1 1 ? -3.898 78.062 18.312 1 25.44 1 HIS B C 1
ATOM 2235 O O . HIS B 1 1 ? -3.66 77.688 19.453 1 25.44 1 HIS B O 1
ATOM 2241 N N . GLY B 1 2 ? -4.938 77.25 17.828 1 25.8 2 GLY B N 1
ATOM 2242 C CA . GLY B 1 2 ? -5.609 76.062 18.219 1 25.8 2 GLY B CA 1
ATOM 2243 C C . GLY B 1 2 ? -4.758 74.812 17.984 1 25.8 2 GLY B C 1
ATOM 2244 O O . GLY B 1 2 ? -4.266 74.562 16.875 1 25.8 2 GLY B O 1
ATOM 2245 N N . SER B 1 3 ? -3.967 74.25 18.984 1 26.84 3 SER B N 1
ATOM 2246 C CA . SER B 1 3 ? -2.963 73.188 18.922 1 26.84 3 SER B CA 1
ATOM 2247 C C . SER B 1 3 ? -3.543 71.875 18.328 1 26.84 3 SER B C 1
ATOM 2249 O O . SER B 1 3 ? -4.5 71.312 18.875 1 26.84 3 SER B O 1
ATOM 2251 N N . GLU B 1 4 ? -3.645 71.688 16.984 1 26.86 4 GLU B N 1
ATOM 2252 C CA . GLU B 1 4 ? -4.195 70.562 16.234 1 26.86 4 GLU B CA 1
ATOM 2253 C C . GLU B 1 4 ? -3.498 69.25 16.609 1 26.86 4 GLU B C 1
ATOM 2255 O O . GLU B 1 4 ? -2.275 69.125 16.5 1 26.86 4 GLU B O 1
ATOM 2260 N N . GLN B 1 5 ? -3.949 68.438 17.656 1 28.95 5 GLN B N 1
ATOM 2261 C CA . GLN B 1 5 ? -3.486 67.125 18.109 1 28.95 5 GLN B CA 1
ATOM 2262 C C . GLN B 1 5 ? -3.432 66.125 16.953 1 28.95 5 GLN B C 1
ATOM 2264 O O . GLN B 1 5 ? -4.453 65.875 16.328 1 28.95 5 GLN B O 1
ATOM 2269 N N . ARG B 1 6 ? -2.352 66.062 16.109 1 33.12 6 ARG B N 1
ATOM 2270 C CA . ARG B 1 6 ? -2.082 65.125 14.992 1 33.12 6 ARG B CA 1
ATOM 2271 C C . ARG B 1 6 ? -2.301 63.688 15.383 1 33.12 6 ARG B C 1
ATOM 2273 O O . ARG B 1 6 ? -1.651 63.188 16.312 1 33.12 6 ARG B O 1
ATOM 2280 N N . LEU B 1 7 ? -3.525 63.125 15.266 1 30.11 7 LEU B N 1
ATOM 2281 C CA . LEU B 1 7 ? -3.965 61.75 15.438 1 30.11 7 LEU B CA 1
ATOM 2282 C C . LEU B 1 7 ? -3.074 60.781 14.648 1 30.11 7 LEU B C 1
ATOM 2284 O O . LEU B 1 7 ? -2.824 61 13.461 1 30.11 7 LEU B O 1
ATOM 2288 N N . SER B 1 8 ? -2.047 60.188 15.203 1 31.72 8 SER B N 1
ATOM 2289 C CA . SER B 1 8 ? -1.047 59.312 14.617 1 31.72 8 SER B CA 1
ATOM 2290 C C . SER B 1 8 ? -1.695 58.25 13.727 1 31.72 8 SER B C 1
ATOM 2292 O O . SER B 1 8 ? -2.797 57.781 14.016 1 31.72 8 SER B O 1
ATOM 2294 N N . ASP B 1 9 ? -1.447 58.125 12.375 1 32.34 9 ASP B N 1
ATOM 2295 C CA . ASP B 1 9 ? -1.97 57.344 11.258 1 32.34 9 ASP B CA 1
ATOM 2296 C C . ASP B 1 9 ? -2.045 55.875 11.609 1 32.34 9 ASP B C 1
ATOM 2298 O O . ASP B 1 9 ? -1.029 55.25 11.922 1 32.34 9 ASP B O 1
ATOM 2302 N N . PRO B 1 10 ? -3.068 55.188 12.188 1 37.06 10 PRO B N 1
ATOM 2303 C CA . PRO B 1 10 ? -3.314 53.781 12.586 1 37.06 10 PRO B CA 1
ATOM 2304 C C . PRO B 1 10 ? -2.871 52.781 11.523 1 37.06 10 PRO B C 1
ATOM 2306 O O . PRO B 1 10 ? -3.012 51.562 11.719 1 37.06 10 PRO B O 1
ATOM 2309 N N . ASN B 1 11 ? -2.736 53 10.195 1 37.03 11 ASN B N 1
ATOM 2310 C CA . ASN B 1 11 ? -2.605 52.25 8.961 1 37.03 11 ASN B CA 1
ATOM 2311 C C . ASN B 1 11 ? -1.28 51.5 8.906 1 37.03 11 ASN B C 1
ATOM 2313 O O . ASN B 1 11 ? -1.196 50.406 8.312 1 37.03 11 ASN B O 1
ATOM 2317 N N . SER B 1 12 ? -0.069 52.125 8.922 1 39.44 12 SER B N 1
ATOM 2318 C CA . SER B 1 12 ? 1.271 51.719 8.508 1 39.44 12 SER B CA 1
ATOM 2319 C C . SER B 1 12 ? 1.888 50.75 9.492 1 39.44 12 SER B C 1
ATOM 2321 O O . SER B 1 12 ? 3.105 50.562 9.508 1 39.44 12 SER B O 1
ATOM 2323 N N . SER B 1 13 ? 1.388 50.406 10.656 1 43.66 13 SER B N 1
ATOM 2324 C CA . SER B 1 13 ? 2.197 49.719 11.664 1 43.66 13 SER B CA 1
ATOM 2325 C C . SER B 1 13 ? 2.658 48.344 11.18 1 43.66 13 SER B C 1
ATOM 2327 O O . SER B 1 13 ? 1.864 47.594 10.633 1 43.66 13 SER B O 1
ATOM 2329 N N . LYS B 1 14 ? 3.982 48.125 10.781 1 57.09 14 LYS B N 1
ATOM 2330 C CA . LYS B 1 14 ? 4.832 46.969 10.445 1 57.09 14 LYS B CA 1
ATOM 2331 C C . LYS B 1 14 ? 4.555 45.812 11.367 1 57.09 14 LYS B C 1
ATOM 2333 O O . LYS B 1 14 ? 5.078 44.688 11.156 1 57.09 14 LYS B O 1
ATOM 2338 N N . GLU B 1 15 ? 3.85 46.156 12.438 1 61.38 15 GLU B N 1
ATOM 2339 C CA . GLU B 1 15 ? 3.68 45.062 13.422 1 61.38 15 GLU B CA 1
ATOM 2340 C C . GLU B 1 15 ? 2.33 44.375 13.25 1 61.38 15 GLU B C 1
ATOM 2342 O O . GLU B 1 15 ? 1.328 45.031 12.945 1 61.38 15 GLU B O 1
ATOM 2347 N N . SER B 1 16 ? 2.209 43.125 13.195 1 67.75 16 SER B N 1
ATOM 2348 C CA . SER B 1 16 ? 0.997 42.312 13.133 1 67.75 16 SER B CA 1
ATOM 2349 C C . SER B 1 16 ? 0.041 42.656 14.266 1 67.75 16 SER B C 1
ATOM 2351 O O . SER B 1 16 ? 0.47 42.875 15.406 1 67.75 16 SER B O 1
ATOM 2353 N N . GLN B 1 17 ? -1.259 43.125 13.922 1 73.44 17 GLN B N 1
ATOM 2354 C CA . GLN B 1 17 ? -2.285 43.406 14.914 1 73.44 17 GLN B CA 1
ATOM 2355 C C . GLN B 1 17 ? -3.426 42.406 14.859 1 73.44 17 GLN B C 1
ATOM 2357 O O . GLN B 1 17 ? -3.801 41.938 13.773 1 73.44 17 GLN B O 1
ATOM 2362 N N . GLU B 1 18 ? -3.879 42 16.094 1 77.62 18 GLU B N 1
ATOM 2363 C CA . GLU B 1 18 ? -5.062 41.156 16.156 1 77.62 18 GLU B CA 1
ATOM 2364 C C . GLU B 1 18 ? -6.344 41.969 16.062 1 77.62 18 GLU B C 1
ATOM 2366 O O . GLU B 1 18 ? -6.461 43.031 16.703 1 77.62 18 GLU B O 1
ATOM 2371 N N . ARG B 1 19 ? -7.105 41.531 15.125 1 72.25 19 ARG B N 1
ATOM 2372 C CA . ARG B 1 19 ? -8.414 42.156 15.023 1 72.25 19 ARG B CA 1
ATOM 2373 C C . ARG B 1 19 ? -9.531 41.156 15.258 1 72.25 19 ARG B C 1
ATOM 2375 O O . ARG B 1 19 ? -9.461 40 14.781 1 72.25 19 ARG B O 1
ATOM 2382 N N . PRO B 1 20 ? -10.445 41.5 16.156 1 76.62 20 PRO B N 1
ATOM 2383 C CA . PRO B 1 20 ? -11.539 40.562 16.422 1 76.62 20 PRO B CA 1
ATOM 2384 C C . PRO B 1 20 ? -12.25 40.125 15.156 1 76.62 20 PRO B C 1
ATOM 2386 O O . PRO B 1 20 ? -12.133 38.938 14.766 1 76.62 20 PRO B O 1
ATOM 2389 N N . LEU B 1 21 ? -13.32 40.75 14.758 1 85.44 21 LEU B N 1
ATOM 2390 C CA . LEU B 1 21 ? -14.086 40.344 13.586 1 85.44 21 LEU B CA 1
ATOM 2391 C C . LEU B 1 21 ? -14.094 41.438 12.531 1 85.44 21 LEU B C 1
ATOM 2393 O O . LEU B 1 21 ? -14.461 42.594 12.82 1 85.44 21 LEU B O 1
ATOM 2397 N N . VAL B 1 22 ? -13.523 41.125 11.367 1 89.56 22 VAL B N 1
ATOM 2398 C CA . VAL B 1 22 ? -13.555 42.031 10.234 1 89.56 22 VAL B CA 1
ATOM 2399 C C . VAL B 1 22 ? -14.438 41.469 9.125 1 89.56 22 VAL B C 1
ATOM 2401 O O . VAL B 1 22 ? -14.289 40.312 8.75 1 89.56 22 VAL B O 1
ATOM 2404 N N . LEU B 1 23 ? -15.344 42.25 8.648 1 92.38 23 LEU B N 1
ATOM 2405 C CA . LEU B 1 23 ? -16.172 41.844 7.516 1 92.38 23 LEU B CA 1
ATOM 2406 C C . LEU B 1 23 ? -15.523 42.25 6.195 1 92.38 23 LEU B C 1
ATOM 2408 O O . LEU B 1 23 ? -15.195 43.406 5.992 1 92.38 23 LEU B O 1
ATOM 2412 N N . LEU B 1 24 ? -15.336 41.312 5.312 1 92.19 24 LEU B N 1
ATOM 2413 C CA . LEU B 1 24 ? -14.711 41.562 4.016 1 92.19 24 LEU B CA 1
ATOM 2414 C C . LEU B 1 24 ? -15.742 41.531 2.898 1 92.19 24 LEU B C 1
ATOM 2416 O O . LEU B 1 24 ? -16.953 41.438 3.162 1 92.19 24 LEU B O 1
ATOM 2420 N N . GLU B 1 25 ? -15.219 41.719 1.788 1 89.44 25 GLU B N 1
ATOM 2421 C CA . GLU B 1 25 ? -16.109 41.75 0.627 1 89.44 25 GLU B CA 1
ATOM 2422 C C . GLU B 1 25 ? -16.891 40.438 0.504 1 89.44 25 GLU B C 1
ATOM 2424 O O . GLU B 1 25 ? -16.438 39.375 0.955 1 89.44 25 GLU B O 1
ATOM 2429 N N . HIS B 1 26 ? -18.172 40.531 -0.039 1 92.19 26 HIS B N 1
ATOM 2430 C CA . HIS B 1 26 ? -19.016 39.375 -0.382 1 92.19 26 HIS B CA 1
ATOM 2431 C C . HIS B 1 26 ? -19.406 38.594 0.863 1 92.19 26 HIS B C 1
ATOM 2433 O O . HIS B 1 26 ? -19.609 37.375 0.803 1 92.19 26 HIS B O 1
ATOM 2439 N N . GLY B 1 27 ? -19.312 39.219 1.958 1 93.25 27 GLY B N 1
ATOM 2440 C CA . GLY B 1 27 ? -19.828 38.625 3.18 1 93.25 27 GLY B CA 1
ATOM 2441 C C . GLY B 1 27 ? -18.828 37.75 3.895 1 93.25 27 GLY B C 1
ATOM 2442 O O . GLY B 1 27 ? -19.188 37.031 4.84 1 93.25 27 GLY B O 1
ATOM 2443 N N . ILE B 1 28 ? -17.641 37.812 3.434 1 95.31 28 ILE B N 1
ATOM 2444 C CA . ILE B 1 28 ? -16.594 37.031 4.059 1 95.31 28 ILE B CA 1
ATOM 2445 C C . ILE B 1 28 ? -16.203 37.656 5.402 1 95.31 28 ILE B C 1
ATOM 2447 O O . ILE B 1 28 ? -16.109 38.875 5.52 1 95.31 28 ILE B O 1
ATOM 2451 N N . LYS B 1 29 ? -16.109 36.781 6.43 1 95.75 29 LYS B N 1
ATOM 2452 C CA . LYS B 1 29 ? -15.695 37.219 7.758 1 95.75 29 LYS B CA 1
ATOM 2453 C C . LYS B 1 29 ? -14.289 36.719 8.094 1 95.75 29 LYS B C 1
ATOM 2455 O O . LYS B 1 29 ? -13.945 35.562 7.785 1 95.75 29 LYS B O 1
ATOM 2460 N N . PHE B 1 30 ? -13.57 37.625 8.648 1 95.81 30 PHE B N 1
ATOM 2461 C CA . PHE B 1 30 ? -12.219 37.219 9.047 1 95.81 30 PHE B CA 1
ATOM 2462 C C . PHE B 1 30 ? -11.93 37.688 10.469 1 95.81 30 PHE B C 1
ATOM 2464 O O . PHE B 1 30 ? -12.219 38.812 10.844 1 95.81 30 PHE B O 1
ATOM 2471 N N . THR B 1 31 ? -11.461 36.781 11.32 1 91.44 31 THR B N 1
ATOM 2472 C CA . THR B 1 31 ? -10.938 37.031 12.664 1 91.44 31 THR B CA 1
ATOM 2473 C C . THR B 1 31 ? -9.492 36.562 12.773 1 91.44 31 THR B C 1
ATOM 2475 O O . THR B 1 31 ? -9.188 35.406 12.531 1 91.44 31 THR B O 1
ATOM 2478 N N . GLY B 1 32 ? -8.609 37.531 13.094 1 89.44 32 GLY B N 1
ATOM 2479 C CA . GLY B 1 32 ? -7.219 37.125 13.219 1 89.44 32 GLY B CA 1
ATOM 2480 C C . GLY B 1 32 ? -6.238 38.281 13.078 1 89.44 32 GLY B C 1
ATOM 2481 O O . GLY B 1 32 ? -6.555 39.406 13.414 1 89.44 32 GLY B O 1
ATOM 2482 N N . GLN B 1 33 ? -5.035 37.875 12.609 1 86.06 33 GLN B N 1
ATOM 2483 C CA . GLN B 1 33 ? -3.926 38.812 12.586 1 86.06 33 GLN B CA 1
ATOM 2484 C C . GLN B 1 33 ? -3.824 39.531 11.234 1 86.06 33 GLN B C 1
ATOM 2486 O O . GLN B 1 33 ? -4.09 38.906 10.195 1 86.06 33 GLN B O 1
ATOM 2491 N N . TRP B 1 34 ? -3.461 40.812 11.336 1 88.38 34 TRP B N 1
ATOM 2492 C CA . TRP B 1 34 ? -3.338 41.656 10.156 1 88.38 34 TRP B CA 1
ATOM 2493 C C . TRP B 1 34 ? -2 42.375 10.148 1 88.38 34 TRP B C 1
ATOM 2495 O O . TRP B 1 34 ? -1.47 42.719 11.203 1 88.38 34 TRP B O 1
ATOM 2505 N N . LYS B 1 35 ? -1.472 42.531 9.016 1 86.81 35 LYS B N 1
ATOM 2506 C CA . LYS B 1 35 ? -0.402 43.5 8.742 1 86.81 35 LYS B CA 1
ATOM 2507 C C . LYS B 1 35 ? -0.845 44.531 7.727 1 86.81 35 LYS B C 1
ATOM 2509 O O . LYS B 1 35 ? -0.977 44.25 6.539 1 86.81 35 LYS B O 1
ATOM 2514 N N . GLY B 1 36 ? -1.073 45.719 8.25 1 87 36 GLY B N 1
ATOM 2515 C CA . GLY B 1 36 ? -1.745 46.688 7.398 1 87 36 GLY B CA 1
ATOM 2516 C C . GLY B 1 36 ? -3.143 46.25 6.992 1 87 36 GLY B C 1
ATOM 2517 O O . GLY B 1 36 ? -3.982 45.969 7.848 1 87 36 GLY B O 1
ATOM 2518 N N . ASP B 1 37 ? -3.309 46.219 5.766 1 88.62 37 ASP B N 1
ATOM 2519 C CA . ASP B 1 37 ? -4.637 45.875 5.27 1 88.62 37 ASP B CA 1
ATOM 2520 C C . ASP B 1 37 ? -4.688 44.438 4.789 1 88.62 37 ASP B C 1
ATOM 2522 O O . ASP B 1 37 ? -5.664 44.031 4.164 1 88.62 37 ASP B O 1
ATOM 2526 N N . LYS B 1 38 ? -3.654 43.75 5.148 1 92.81 38 LYS B N 1
ATOM 2527 C CA . LYS B 1 38 ? -3.594 42.375 4.672 1 92.81 38 LYS B CA 1
ATOM 2528 C C . LYS B 1 38 ? -3.609 41.406 5.84 1 92.81 38 LYS B C 1
ATOM 2530 O O . LYS B 1 38 ? -2.98 41.656 6.871 1 92.81 38 LYS B O 1
ATOM 2535 N N . ARG B 1 39 ? -4.367 40.344 5.637 1 92 39 ARG B N 1
ATOM 2536 C CA . ARG B 1 39 ? -4.285 39.25 6.598 1 92 39 ARG B CA 1
ATOM 2537 C C . ARG B 1 39 ? -2.863 38.688 6.68 1 92 39 ARG B C 1
ATOM 2539 O O . ARG B 1 39 ? -2.236 38.406 5.656 1 92 39 ARG B O 1
ATOM 2546 N N . ASP B 1 40 ? -2.33 38.531 7.828 1 89.69 40 ASP B N 1
ATOM 2547 C CA . ASP B 1 40 ? -0.952 38.125 8.047 1 89.69 40 ASP B CA 1
ATOM 2548 C C . ASP B 1 40 ? -0.776 37.531 9.445 1 89.69 40 ASP B C 1
ATOM 2550 O O . ASP B 1 40 ? -0.891 38.25 10.445 1 89.69 40 ASP B O 1
ATOM 2554 N N . GLY B 1 41 ? -0.425 36.281 9.445 1 86.25 41 GLY B N 1
ATOM 2555 C CA . GLY B 1 41 ? -0.413 35.531 10.695 1 86.25 41 GLY B CA 1
ATOM 2556 C C . GLY B 1 41 ? -1.522 34.5 10.781 1 86.25 41 GLY B C 1
ATOM 2557 O O . GLY B 1 41 ? -1.94 33.938 9.766 1 86.25 41 GLY B O 1
ATOM 2558 N N . HIS B 1 42 ? -1.997 34.281 12.023 1 88.5 42 HIS B N 1
ATOM 2559 C CA . HIS B 1 42 ? -3.045 33.281 12.203 1 88.5 42 HIS B CA 1
ATOM 2560 C C . HIS B 1 42 ? -4.43 33.906 12.117 1 88.5 42 HIS B C 1
ATOM 2562 O O . HIS B 1 42 ? -4.633 35.031 12.57 1 88.5 42 HIS B O 1
ATOM 2568 N N . GLY B 1 43 ? -5.398 33.062 11.594 1 91.62 43 GLY B N 1
ATOM 2569 C CA . GLY B 1 43 ? -6.754 33.594 11.57 1 91.62 43 GLY B CA 1
ATOM 2570 C C . GLY B 1 43 ? -7.773 32.594 11.086 1 91.62 43 GLY B C 1
ATOM 2571 O O . GLY B 1 43 ? -7.414 31.484 10.68 1 91.62 43 GLY B O 1
ATOM 2572 N N . LEU B 1 44 ? -8.961 33 11.25 1 94.06 44 LEU B N 1
ATOM 2573 C CA . LEU B 1 44 ? -10.117 32.219 10.812 1 94.06 44 LEU B CA 1
ATOM 2574 C C . LEU B 1 44 ? -10.945 33 9.805 1 94.06 44 LEU B C 1
ATOM 2576 O O . LEU B 1 44 ? -11.375 34.125 10.086 1 94.06 44 LEU B O 1
ATOM 2580 N N . GLN B 1 45 ? -11.031 32.469 8.625 1 96.88 45 GLN B N 1
ATOM 2581 C CA . GLN B 1 45 ? -11.906 33.031 7.609 1 96.88 45 GLN B CA 1
ATOM 2582 C C . GLN B 1 45 ? -13.156 32.188 7.41 1 96.88 45 GLN B C 1
ATOM 2584 O O . GLN B 1 45 ? -13.055 30.953 7.289 1 96.88 45 GLN B O 1
ATOM 2589 N N . GLU B 1 46 ? -14.281 32.812 7.355 1 97.06 46 GLU B N 1
ATOM 2590 C CA . GLU B 1 46 ? -15.562 32.125 7.16 1 97.06 46 GLU B CA 1
ATOM 2591 C C . GLU B 1 46 ? -16.312 32.688 5.953 1 97.06 46 GLU B C 1
ATOM 2593 O O . GLU B 1 46 ? -16.391 33.906 5.777 1 97.06 46 GLU B O 1
ATOM 2598 N N . TRP B 1 47 ? -16.781 31.859 5.113 1 97.12 47 TRP B N 1
ATOM 2599 C CA . TRP B 1 47 ? -17.578 32.25 3.945 1 97.12 47 TRP B CA 1
ATOM 2600 C C . TRP B 1 47 ? -19.062 32.094 4.223 1 97.12 47 TRP B C 1
ATOM 2602 O O . TRP B 1 47 ? -19.469 31.312 5.086 1 97.12 47 TRP B O 1
ATOM 2612 N N . PRO B 1 48 ? -19.859 32.781 3.469 1 96.06 48 PRO B N 1
ATOM 2613 C CA . PRO B 1 48 ? -21.312 32.75 3.693 1 96.06 48 PRO B CA 1
ATOM 2614 C C . PRO B 1 48 ? -21.891 31.344 3.432 1 96.06 48 PRO B C 1
ATOM 2616 O O . PRO B 1 48 ? -22.922 30.984 4.008 1 96.06 48 PRO B O 1
ATOM 2619 N N . ASP B 1 49 ? -21.312 30.578 2.611 1 96.31 49 ASP B N 1
ATOM 2620 C CA . ASP B 1 49 ? -21.859 29.266 2.256 1 96.31 49 ASP B CA 1
ATOM 2621 C C . ASP B 1 49 ? -21.5 28.219 3.312 1 96.31 49 ASP B C 1
ATOM 2623 O O . ASP B 1 49 ? -21.891 27.062 3.197 1 96.31 49 ASP B O 1
ATOM 2627 N N . GLY B 1 50 ? -20.719 28.641 4.277 1 95.88 50 GLY B N 1
ATOM 2628 C CA . GLY B 1 50 ? -20.422 27.734 5.375 1 95.88 50 GLY B CA 1
ATOM 2629 C C . GLY B 1 50 ? -18.984 27.25 5.355 1 95.88 50 GLY B C 1
ATOM 2630 O O . GLY B 1 50 ? -18.5 26.672 6.336 1 95.88 50 GLY B O 1
ATOM 2631 N N . ALA B 1 51 ? -18.266 27.5 4.312 1 97.38 51 ALA B N 1
ATOM 2632 C CA . ALA B 1 51 ? -16.859 27.125 4.246 1 97.38 51 ALA B CA 1
ATOM 2633 C C . ALA B 1 51 ? -16.031 27.953 5.227 1 97.38 51 ALA B C 1
ATOM 2635 O O . ALA B 1 51 ? -16.359 29.094 5.52 1 97.38 51 ALA B O 1
ATOM 2636 N N . ARG B 1 52 ? -14.945 27.359 5.742 1 97.69 52 ARG B N 1
ATOM 2637 C CA . ARG B 1 52 ? -14.07 28.062 6.664 1 97.69 52 ARG B CA 1
ATOM 2638 C C . ARG B 1 52 ? -12.617 27.625 6.508 1 97.69 52 ARG B C 1
ATOM 2640 O O . ARG B 1 52 ? -12.359 26.453 6.191 1 97.69 52 ARG B O 1
ATOM 2647 N N . PHE B 1 53 ? -11.797 28.531 6.711 1 97.56 53 PHE B N 1
ATOM 2648 C CA . PHE B 1 53 ? -10.367 28.25 6.73 1 97.56 53 PHE B CA 1
ATOM 2649 C C . PHE B 1 53 ? -9.719 28.812 7.992 1 97.56 53 PHE B C 1
ATOM 2651 O O . PHE B 1 53 ? -9.859 30 8.289 1 97.56 53 PHE B O 1
ATOM 2658 N N . GLU B 1 54 ? -9.117 27.984 8.75 1 95 54 GLU B N 1
ATOM 2659 C CA . GLU B 1 54 ? -8.305 28.375 9.906 1 95 54 GLU B CA 1
ATOM 2660 C C . GLU B 1 54 ? -6.84 28 9.695 1 95 54 GLU B C 1
ATOM 2662 O O . GLU B 1 54 ? -6.52 26.844 9.422 1 95 54 GLU B O 1
ATOM 2667 N N . GLY B 1 55 ? -5.969 29.047 9.781 1 93.44 55 GLY B N 1
ATOM 2668 C CA . GLY B 1 55 ? -4.559 28.75 9.594 1 93.44 55 GLY B CA 1
ATOM 2669 C C . GLY B 1 55 ? -3.699 29.984 9.453 1 93.44 55 GLY B C 1
ATOM 2670 O O . GLY B 1 55 ? -4.004 31.031 10.031 1 93.44 55 GLY B O 1
ATOM 2671 N N . GLN B 1 56 ? -2.57 29.719 8.766 1 90.94 56 GLN B N 1
ATOM 2672 C CA . GLN B 1 56 ? -1.583 30.781 8.609 1 90.94 56 GLN B CA 1
ATOM 2673 C C . GLN B 1 56 ? -1.799 31.547 7.312 1 90.94 56 GLN B C 1
ATOM 2675 O O . GLN B 1 56 ? -2.111 30.953 6.277 1 90.94 56 GLN B O 1
ATOM 2680 N N . TRP B 1 57 ? -1.688 32.844 7.441 1 93.44 57 TRP B N 1
ATOM 2681 C CA . TRP B 1 57 ? -1.789 33.75 6.305 1 93.44 57 TRP B CA 1
ATOM 2682 C C . TRP B 1 57 ? -0.499 34.562 6.125 1 93.44 57 TRP B C 1
ATOM 2684 O O . TRP B 1 57 ? 0.156 34.906 7.105 1 93.44 57 TRP B O 1
ATOM 2694 N N . ARG B 1 58 ? -0.171 34.781 4.926 1 92.12 58 ARG B N 1
ATOM 2695 C CA . ARG B 1 58 ? 0.924 35.656 4.559 1 92.12 58 ARG B CA 1
ATOM 2696 C C . ARG B 1 58 ? 0.554 36.531 3.354 1 92.12 58 ARG B C 1
ATOM 2698 O O . ARG B 1 58 ? 0.201 36 2.297 1 92.12 58 ARG B O 1
ATOM 2705 N N . ASN B 1 59 ? 0.606 37.844 3.568 1 94 59 ASN B N 1
ATOM 2706 C CA . ASN B 1 59 ? 0.284 38.781 2.506 1 94 59 ASN B CA 1
ATOM 2707 C C . ASN B 1 59 ? -1.114 38.562 1.944 1 94 59 ASN B C 1
ATOM 2709 O O . ASN B 1 59 ? -1.314 38.594 0.729 1 94 59 ASN B O 1
ATOM 2713 N N . GLY B 1 60 ? -1.927 38.125 2.809 1 94.75 60 GLY B N 1
ATOM 2714 C CA . GLY B 1 60 ? -3.332 38 2.453 1 94.75 60 GLY B CA 1
ATOM 2715 C C . GLY B 1 60 ? -3.688 36.625 1.896 1 94.75 60 GLY B C 1
ATOM 2716 O O . GLY B 1 60 ? -4.844 36.375 1.557 1 94.75 60 GLY B O 1
ATOM 2717 N N . LEU B 1 61 ? -2.662 35.781 1.819 1 96.75 61 LEU B N 1
ATOM 2718 C CA . LEU B 1 61 ? -2.885 34.469 1.242 1 96.75 61 LEU B CA 1
ATOM 2719 C C . LEU B 1 61 ? -2.609 33.375 2.268 1 96.75 61 LEU B C 1
ATOM 2721 O O . LEU B 1 61 ? -1.733 33.5 3.123 1 96.75 61 LEU B O 1
ATOM 2725 N N . ALA B 1 62 ? -3.365 32.281 2.164 1 95.69 62 ALA B N 1
ATOM 2726 C CA . ALA B 1 62 ? -3.092 31.141 3.031 1 95.69 62 ALA B CA 1
ATOM 2727 C C . ALA B 1 62 ? -1.709 30.562 2.752 1 95.69 62 ALA B C 1
ATOM 2729 O O . ALA B 1 62 ? -1.358 30.297 1.599 1 95.69 62 ALA B O 1
ATOM 2730 N N . GLU B 1 63 ? -0.933 30.406 3.756 1 93.69 63 GLU B N 1
ATOM 2731 C CA . GLU B 1 63 ? 0.423 29.875 3.689 1 93.69 63 GLU B CA 1
ATOM 2732 C C . GLU B 1 63 ? 0.779 29.109 4.965 1 93.69 63 GLU B C 1
ATOM 2734 O O . GLU B 1 63 ? 0.315 29.469 6.051 1 93.69 63 GLU B O 1
ATOM 2739 N N . GLY B 1 64 ? 1.614 28.031 4.777 1 90.94 64 GLY B N 1
ATOM 2740 C CA . GLY B 1 64 ? 1.918 27.219 5.938 1 90.94 64 GLY B CA 1
ATOM 2741 C C . GLY B 1 64 ? 0.882 26.141 6.195 1 90.94 64 GLY B C 1
ATOM 2742 O O . GLY B 1 64 ? 0.406 25.484 5.258 1 90.94 64 GLY B O 1
ATOM 2743 N N . PHE B 1 65 ? 0.552 25.922 7.465 1 92.56 65 PHE B N 1
ATOM 2744 C CA . PHE B 1 65 ? -0.395 24.859 7.789 1 92.56 65 PHE B CA 1
ATOM 2745 C C . PHE B 1 65 ? -1.774 25.438 8.086 1 92.56 65 PHE B C 1
ATOM 2747 O O . PHE B 1 65 ? -1.89 26.531 8.648 1 92.56 65 PHE B O 1
ATOM 2754 N N . GLY B 1 66 ? -2.793 24.719 7.73 1 95.19 66 GLY B N 1
ATOM 2755 C CA . GLY B 1 66 ? -4.156 25.156 7.984 1 95.19 66 GLY B CA 1
ATOM 2756 C C . GLY B 1 66 ? -5.191 24.078 7.691 1 95.19 66 GLY B C 1
ATOM 2757 O O . GLY B 1 66 ? -4.855 23.016 7.191 1 95.19 66 GLY B O 1
ATOM 2758 N N . LYS B 1 67 ? -6.34 24.359 8.086 1 96.19 67 LYS B N 1
ATOM 2759 C CA . LYS B 1 67 ? -7.492 23.484 7.922 1 96.19 67 LYS B CA 1
ATOM 2760 C C . LYS B 1 67 ? -8.617 24.188 7.168 1 96.19 67 LYS B C 1
ATOM 2762 O O . LYS B 1 67 ? -9.062 25.266 7.574 1 96.19 67 LYS B O 1
ATOM 2767 N N . PHE B 1 68 ? -8.977 23.625 6.117 1 98.06 68 PHE B N 1
ATOM 2768 C CA . PHE B 1 68 ? -10.109 24.125 5.34 1 98.06 68 PHE B CA 1
ATOM 2769 C C . PHE B 1 68 ? -11.297 23.188 5.438 1 98.06 68 PHE B C 1
ATOM 2771 O O . PHE B 1 68 ? -11.18 22 5.129 1 98.06 68 PHE B O 1
ATOM 2778 N N . VAL B 1 69 ? -12.383 23.672 5.836 1 97.62 69 VAL B N 1
ATOM 2779 C CA . VAL B 1 69 ? -13.641 22.938 5.863 1 97.62 69 VAL B CA 1
ATOM 2780 C C . VAL B 1 69 ? -14.547 23.438 4.738 1 97.62 69 VAL B C 1
ATOM 2782 O O . VAL B 1 69 ? -14.992 24.594 4.754 1 97.62 69 VAL B O 1
ATOM 2785 N N . HIS B 1 70 ? -14.836 22.562 3.797 1 97.5 70 HIS B N 1
ATOM 2786 C CA . HIS B 1 70 ? -15.695 22.906 2.664 1 97.5 70 HIS B CA 1
ATOM 2787 C C . HIS B 1 70 ? -17.156 22.984 3.08 1 97.5 70 HIS B C 1
ATOM 2789 O O . HIS B 1 70 ? -17.547 22.422 4.109 1 97.5 70 HIS B O 1
ATOM 2795 N N . SER B 1 71 ? -17.922 23.594 2.275 1 96.75 71 SER B N 1
ATOM 2796 C CA . SER B 1 71 ? -19.359 23.734 2.562 1 96.75 71 SER B CA 1
ATOM 2797 C C . SER B 1 71 ? -20.047 22.375 2.549 1 96.75 71 SER B C 1
ATOM 2799 O O . SER B 1 71 ? -21.047 22.172 3.24 1 96.75 71 SER B O 1
ATOM 2801 N N . ASP B 1 72 ? -19.484 21.469 1.832 1 95.38 72 ASP B N 1
ATOM 2802 C CA . ASP B 1 72 ? -20.094 20.141 1.707 1 95.38 72 ASP B CA 1
ATOM 2803 C C . ASP B 1 72 ? -19.609 19.203 2.812 1 95.38 72 ASP B C 1
ATOM 2805 O O . ASP B 1 72 ? -20.016 18.047 2.873 1 95.38 72 ASP B O 1
ATOM 2809 N N . GLY B 1 73 ? -18.734 19.703 3.598 1 95.38 73 GLY B N 1
ATOM 2810 C CA . GLY B 1 73 ? -18.312 18.906 4.746 1 95.38 73 GLY B CA 1
ATOM 2811 C C . GLY B 1 73 ? -16.938 18.281 4.559 1 95.38 73 GLY B C 1
ATOM 2812 O O . GLY B 1 73 ? -16.375 17.719 5.5 1 95.38 73 GLY B O 1
ATOM 2813 N N . ASP B 1 74 ? -16.344 18.359 3.404 1 97.38 74 ASP B N 1
ATOM 2814 C CA . ASP B 1 74 ? -14.984 17.875 3.188 1 97.38 74 ASP B CA 1
ATOM 2815 C C . ASP B 1 74 ? -13.969 18.734 3.934 1 97.38 74 ASP B C 1
ATOM 2817 O O . ASP B 1 74 ? -14.203 19.922 4.148 1 97.38 74 ASP B O 1
ATOM 2821 N N . ILE B 1 75 ? -12.844 18.078 4.281 1 97.56 75 ILE B N 1
ATOM 2822 C CA . ILE B 1 75 ? -11.844 18.797 5.066 1 97.56 75 ILE B CA 1
ATOM 2823 C C . ILE B 1 75 ? -10.453 18.531 4.484 1 97.56 75 ILE B C 1
ATOM 2825 O O . ILE B 1 75 ? -10.086 17.391 4.227 1 97.56 75 ILE B O 1
ATOM 2829 N N . TYR B 1 76 ? -9.812 19.578 4.207 1 97.81 76 TYR B N 1
ATOM 2830 C CA . TYR B 1 76 ? -8.383 19.469 3.949 1 97.81 76 TYR B CA 1
ATOM 2831 C C . TYR B 1 76 ? -7.574 20.062 5.094 1 97.81 76 TYR B C 1
ATOM 2833 O O . TYR B 1 76 ? -7.809 21.219 5.492 1 97.81 76 TYR B O 1
ATOM 2841 N N . GLU B 1 77 ? -6.711 19.359 5.641 1 96.38 77 GLU B N 1
ATOM 2842 C CA . GLU B 1 77 ? -5.777 19.797 6.676 1 96.38 77 GLU B CA 1
ATOM 2843 C C . GLU B 1 77 ? -4.332 19.516 6.273 1 96.38 77 GLU B C 1
ATOM 2845 O O . GLU B 1 77 ? -3.953 18.344 6.102 1 96.38 77 GLU B O 1
ATOM 2850 N N . GLY B 1 78 ? -3.564 20.625 6.109 1 96.12 78 GLY B N 1
ATOM 2851 C CA . GLY B 1 78 ? -2.199 20.438 5.645 1 96.12 78 GLY B CA 1
ATOM 2852 C C . GLY B 1 78 ? -1.516 21.734 5.266 1 96.12 78 GLY B C 1
ATOM 2853 O O . GLY B 1 78 ? -1.819 22.797 5.832 1 96.12 78 GLY B O 1
ATOM 2854 N N . GLN B 1 79 ? -0.52 21.547 4.449 1 95.38 79 GLN B N 1
ATOM 2855 C CA . GLN B 1 79 ? 0.31 22.672 4.047 1 95.38 79 GLN B CA 1
ATOM 2856 C C . GLN B 1 79 ? -0.325 23.438 2.887 1 95.38 79 GLN B C 1
ATOM 2858 O O . GLN B 1 79 ? -0.915 22.828 1.988 1 95.38 79 GLN B O 1
ATOM 2863 N N . TRP B 1 80 ? -0.206 24.734 2.932 1 96.81 80 TRP B N 1
ATOM 2864 C CA . TRP B 1 80 ? -0.763 25.656 1.941 1 96.81 80 TRP B CA 1
ATOM 2865 C C . TRP B 1 80 ? 0.324 26.547 1.357 1 96.81 80 TRP B C 1
ATOM 2867 O O . TRP B 1 80 ? 1.278 26.906 2.051 1 96.81 80 TRP B O 1
ATOM 2877 N N . LEU B 1 81 ? 0.144 26.875 0.122 1 96.75 81 LEU B N 1
ATOM 2878 C CA . LEU B 1 81 ? 0.954 27.859 -0.567 1 96.75 81 LEU B CA 1
ATOM 2879 C C . LEU B 1 81 ? 0.117 28.641 -1.581 1 96.75 81 LEU B C 1
ATOM 2881 O O . LEU B 1 81 ? -0.507 28.047 -2.461 1 96.75 81 LEU B O 1
ATOM 2885 N N . ASP B 1 82 ? 0.024 29.953 -1.394 1 97.06 82 ASP B N 1
ATOM 2886 C CA . ASP B 1 82 ? -0.709 30.828 -2.307 1 97.06 82 ASP B CA 1
ATOM 2887 C C . ASP B 1 82 ? -2.172 30.406 -2.418 1 97.06 82 ASP B C 1
ATOM 2889 O O . ASP B 1 82 ? -2.688 30.219 -3.521 1 97.06 82 ASP B O 1
ATOM 2893 N N . ASP B 1 83 ? -2.768 30.094 -1.31 1 97.19 83 ASP B N 1
ATOM 2894 C CA . ASP B 1 83 ? -4.188 29.797 -1.174 1 97.19 83 ASP B CA 1
ATOM 2895 C C . ASP B 1 83 ? -4.512 28.422 -1.734 1 97.19 83 ASP B C 1
ATOM 2897 O O . ASP B 1 83 ? -5.672 28.109 -2.01 1 97.19 83 ASP B O 1
ATOM 2901 N N . LYS B 1 84 ? -3.447 27.656 -1.95 1 98.12 84 LYS B N 1
ATOM 2902 C CA . LYS B 1 84 ? -3.666 26.312 -2.502 1 98.12 84 LYS B CA 1
ATOM 2903 C C . LYS B 1 84 ? -3.027 25.25 -1.619 1 98.12 84 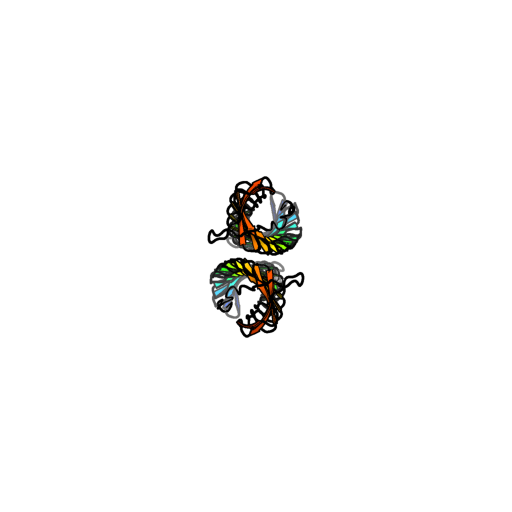LYS B C 1
ATOM 2905 O O . LYS B 1 84 ? -1.973 25.484 -1.024 1 98.12 84 LYS B O 1
ATOM 2910 N N . ALA B 1 85 ? -3.693 24.094 -1.618 1 97.62 85 ALA B N 1
ATOM 2911 C CA . ALA B 1 85 ? -3.062 22.953 -0.958 1 97.62 85 ALA B CA 1
ATOM 2912 C C . ALA B 1 85 ? -1.722 22.625 -1.604 1 97.62 85 ALA B C 1
ATOM 2914 O O . ALA B 1 85 ? -1.626 22.516 -2.828 1 97.62 85 ALA B O 1
ATOM 2915 N N . ASN B 1 86 ? -0.707 22.578 -0.896 1 97.06 86 ASN B N 1
ATOM 2916 C CA . ASN B 1 86 ? 0.661 22.328 -1.343 1 97.06 86 ASN B CA 1
ATOM 2917 C C . ASN B 1 86 ? 1.487 21.641 -0.264 1 97.06 86 ASN B C 1
ATOM 2919 O O . ASN B 1 86 ? 1.421 22.016 0.909 1 97.06 86 ASN B O 1
ATOM 2923 N N . GLY B 1 87 ? 2.25 20.641 -0.707 1 95.56 87 GLY B N 1
ATOM 2924 C CA . GLY B 1 87 ? 3.018 19.891 0.267 1 95.56 87 GLY B CA 1
ATOM 2925 C C . GLY B 1 87 ? 2.275 18.672 0.799 1 95.56 87 GLY B C 1
ATOM 2926 O O . GLY B 1 87 ? 1.616 17.969 0.041 1 95.56 87 GLY B O 1
ATOM 2927 N N . GLU B 1 88 ? 2.406 18.438 2.102 1 95.25 88 GLU B N 1
ATOM 2928 C CA . GLU B 1 88 ? 1.786 17.281 2.715 1 95.25 88 GLU B CA 1
ATOM 2929 C C . GLU B 1 88 ? 0.45 17.625 3.361 1 95.25 88 GLU B C 1
ATOM 2931 O O . GLU B 1 88 ? 0.298 18.719 3.924 1 95.25 88 GLU B O 1
ATOM 2936 N N . GLY B 1 89 ? -0.479 16.672 3.328 1 96 89 GLY B N 1
ATOM 2937 C CA . GLY B 1 89 ? -1.753 16.938 3.98 1 96 89 GLY B CA 1
ATOM 2938 C C . GLY B 1 89 ? -2.695 15.742 3.941 1 96 89 GLY B C 1
ATOM 2939 O O . GLY B 1 89 ? -2.367 14.703 3.363 1 96 89 GLY B O 1
ATOM 2940 N N . VAL B 1 90 ? -3.781 15.898 4.625 1 96.06 90 VAL B N 1
ATOM 2941 C CA . VAL B 1 90 ? -4.828 14.883 4.707 1 96.06 90 VAL B CA 1
ATOM 2942 C C . VAL B 1 90 ? -6.16 15.477 4.25 1 96.06 90 VAL B C 1
ATOM 2944 O O . VAL B 1 90 ? -6.523 16.594 4.652 1 96.06 90 VAL B O 1
ATOM 2947 N N . TYR B 1 91 ? -6.777 14.789 3.396 1 97.5 91 TYR B N 1
ATOM 2948 C CA . TYR B 1 91 ? -8.117 15.164 2.947 1 97.5 91 TYR B CA 1
ATOM 2949 C C . TYR B 1 91 ? -9.156 14.164 3.447 1 97.5 91 TYR B C 1
ATOM 2951 O O . TYR B 1 91 ? -9.062 12.969 3.162 1 97.5 91 TYR B O 1
ATOM 2959 N N . HIS B 1 92 ? -10.094 14.664 4.148 1 96.38 92 HIS B N 1
ATOM 2960 C CA . HIS B 1 92 ? -11.219 13.867 4.629 1 96.38 92 HIS B CA 1
ATOM 2961 C C . HIS B 1 92 ? -12.492 14.172 3.838 1 96.38 92 HIS B C 1
ATOM 2963 O O . HIS B 1 92 ? -12.992 15.297 3.877 1 96.38 92 HIS B O 1
ATOM 2969 N N . HIS B 1 93 ? -12.961 13.203 3.191 1 96.75 93 HIS B N 1
ATOM 2970 C CA . HIS B 1 93 ? -14.25 13.367 2.529 1 96.75 93 HIS B CA 1
ATOM 2971 C C . HIS B 1 93 ? -15.398 13.18 3.514 1 96.75 93 HIS B C 1
ATOM 2973 O O . HIS B 1 93 ? -15.289 12.406 4.469 1 96.75 93 HIS B O 1
ATOM 2979 N N . SER B 1 94 ? -16.453 13.766 3.197 1 95.62 94 SER B N 1
ATOM 2980 C CA . SER B 1 94 ? -17.609 13.68 4.082 1 95.62 94 SER B CA 1
ATOM 2981 C C . SER B 1 94 ? -18.172 12.266 4.125 1 95.62 94 SER B C 1
ATOM 2983 O O . SER B 1 94 ? -18.812 11.875 5.102 1 95.62 94 SER B O 1
ATOM 2985 N N . ASP B 1 95 ? -17.875 11.461 3.143 1 95.44 95 ASP B N 1
ATOM 2986 C CA . ASP B 1 95 ? -18.391 10.102 3.086 1 95.44 95 ASP B CA 1
ATOM 2987 C C . ASP B 1 95 ? -17.5 9.141 3.867 1 95.44 95 ASP B C 1
ATOM 2989 O O . ASP B 1 95 ? -17.797 7.941 3.947 1 95.44 95 ASP B O 1
ATOM 2993 N N . GLY B 1 96 ? -16.484 9.672 4.336 1 92.38 96 GLY B N 1
ATOM 2994 C CA . GLY B 1 96 ? -15.617 8.828 5.129 1 92.38 96 GLY B CA 1
ATOM 2995 C C . GLY B 1 96 ? -14.328 8.461 4.414 1 92.38 96 GLY B C 1
ATOM 2996 O O . GLY B 1 96 ? -13.375 7.98 5.035 1 92.38 96 GLY B O 1
ATOM 2997 N N . SER B 1 97 ? -14.227 8.719 3.127 1 96.06 97 SER B N 1
ATOM 2998 C CA . SER B 1 97 ? -12.992 8.492 2.383 1 96.06 97 SER B CA 1
ATOM 2999 C C . SER B 1 97 ? -11.898 9.461 2.807 1 96.06 97 SER B C 1
ATOM 3001 O O . SER B 1 97 ? -12.188 10.531 3.346 1 96.06 97 SER B O 1
ATOM 3003 N N . ARG B 1 98 ? -10.641 9.055 2.457 1 95.44 98 ARG B N 1
ATOM 3004 C CA . ARG B 1 98 ? -9.539 9.906 2.893 1 95.44 98 ARG B CA 1
ATOM 3005 C C . ARG B 1 98 ? -8.344 9.781 1.948 1 95.44 98 ARG B C 1
ATOM 3007 O O . ARG B 1 98 ? -8.148 8.734 1.323 1 95.44 98 ARG B O 1
ATOM 3014 N N . TYR B 1 99 ? -7.691 10.812 1.878 1 96.56 99 TYR B N 1
ATOM 3015 C CA . TYR B 1 99 ? -6.426 10.891 1.16 1 96.56 99 TYR B CA 1
ATOM 3016 C C . TYR B 1 99 ? -5.32 11.422 2.062 1 96.56 99 TYR B C 1
ATOM 3018 O O . TYR B 1 99 ? -5.488 12.461 2.713 1 96.56 99 TYR B O 1
ATOM 3026 N N . VAL B 1 100 ? -4.203 10.727 2.143 1 95.12 100 VAL B N 1
ATOM 3027 C CA . VAL B 1 100 ? -3.037 11.133 2.922 1 95.12 100 VAL B CA 1
ATOM 3028 C C . VAL B 1 100 ? -1.803 11.164 2.023 1 95.12 100 VAL B C 1
ATOM 3030 O O . VAL B 1 100 ? -1.369 10.133 1.511 1 95.12 100 VAL B O 1
ATOM 3033 N N . GLY B 1 101 ? -1.295 12.414 1.855 1 94.75 101 GLY B N 1
ATOM 3034 C CA . GLY B 1 101 ? -0.101 12.469 1.026 1 94.75 101 GLY B CA 1
ATOM 3035 C C . GLY B 1 101 ? 0.203 13.867 0.509 1 94.75 101 GLY B C 1
ATOM 3036 O O . GLY B 1 101 ? -0.105 14.859 1.169 1 94.75 101 GLY B O 1
ATOM 3037 N N . GLN B 1 102 ? 0.883 13.859 -0.597 1 95.62 102 GLN B N 1
ATOM 3038 C CA . GLN B 1 102 ? 1.407 15.109 -1.136 1 95.62 102 GLN B CA 1
ATOM 3039 C C . GLN B 1 102 ? 0.378 15.797 -2.027 1 95.62 102 GLN B C 1
ATOM 3041 O O . GLN B 1 102 ? -0.433 15.133 -2.676 1 95.62 102 GLN B O 1
ATOM 3046 N N . TRP B 1 103 ? 0.418 17.078 -2.029 1 97.56 103 TRP B N 1
ATOM 3047 C CA . TRP B 1 103 ? -0.406 17.953 -2.846 1 97.56 103 TRP B CA 1
ATOM 3048 C C . TRP B 1 103 ? 0.459 18.953 -3.607 1 97.56 103 TRP B C 1
ATOM 3050 O O . TRP B 1 103 ? 1.519 19.359 -3.125 1 97.56 103 TRP B O 1
ATOM 3060 N N . LYS B 1 104 ? 0.008 19.312 -4.75 1 98 104 LYS B N 1
ATOM 3061 C CA . LYS B 1 104 ? 0.597 20.406 -5.527 1 98 104 LYS B CA 1
ATOM 3062 C C . LYS B 1 104 ? -0.479 21.219 -6.246 1 98 104 LYS B C 1
ATOM 3064 O O . LYS B 1 104 ? -1.182 20.688 -7.113 1 98 104 LYS B O 1
ATOM 3069 N N . GLU B 1 105 ? -0.637 22.484 -5.836 1 97.81 105 GLU B N 1
ATOM 3070 C CA . GLU B 1 105 ? -1.601 23.391 -6.453 1 97.81 105 GLU B CA 1
ATOM 3071 C C . GLU B 1 105 ? -3 22.781 -6.465 1 97.81 105 GLU B C 1
ATOM 3073 O O . GLU B 1 105 ? -3.646 22.719 -7.512 1 97.81 105 GLU B O 1
ATOM 3078 N N . ASP B 1 106 ? -3.383 22.25 -5.371 1 97.69 106 ASP B N 1
ATOM 3079 C CA . ASP B 1 106 ? -4.723 21.734 -5.102 1 97.69 106 ASP B CA 1
ATOM 3080 C C . ASP B 1 106 ? -4.938 20.375 -5.758 1 97.69 106 ASP B C 1
ATOM 3082 O O . ASP B 1 106 ? -6.066 19.891 -5.84 1 97.69 106 ASP B O 1
ATOM 3086 N N . GLN B 1 107 ? -3.828 19.75 -6.242 1 98.19 107 GLN B N 1
ATOM 3087 C CA . GLN B 1 107 ? -3.939 18.422 -6.852 1 98.19 107 GLN B CA 1
ATOM 3088 C C . GLN B 1 107 ? -3.133 17.391 -6.074 1 98.19 107 GLN B C 1
ATOM 3090 O O . GLN B 1 107 ? -2.057 17.703 -5.555 1 98.19 107 GLN B O 1
ATOM 3095 N N . LYS B 1 108 ? -3.697 16.188 -6.117 1 97.81 108 LYS B N 1
ATOM 3096 C CA . LYS B 1 108 ? -2.92 15.086 -5.559 1 97.81 108 LYS B CA 1
ATOM 3097 C C . LYS B 1 108 ? -1.612 14.891 -6.32 1 97.81 108 LYS B C 1
ATOM 3099 O O . LYS B 1 108 ? -1.583 14.992 -7.547 1 97.81 108 LYS B O 1
ATOM 3104 N N . GLU B 1 109 ? -0.564 14.68 -5.617 1 97.38 109 GLU B N 1
ATOM 3105 C CA . GLU B 1 109 ? 0.771 14.594 -6.203 1 97.38 109 GLU B CA 1
ATOM 3106 C C . GLU B 1 109 ? 1.671 13.664 -5.402 1 97.38 109 GLU B C 1
ATOM 3108 O O . GLU B 1 109 ? 1.441 13.445 -4.207 1 97.38 109 GLU B O 1
ATOM 3113 N N . GLY B 1 110 ? 2.621 13.023 -6.07 1 94.62 110 GLY B N 1
ATOM 3114 C CA . GLY B 1 110 ? 3.643 12.273 -5.359 1 94.62 110 GLY B CA 1
ATOM 3115 C C . GLY B 1 110 ? 3.102 11.031 -4.676 1 94.62 110 GLY B C 1
ATOM 3116 O O . GLY B 1 110 ? 2.145 10.414 -5.156 1 94.62 110 GLY B O 1
ATOM 3117 N N . GLN B 1 111 ? 3.746 10.586 -3.602 1 92.38 111 GLN B N 1
ATOM 3118 C CA . GLN B 1 111 ? 3.359 9.383 -2.871 1 92.38 111 GLN B CA 1
ATOM 3119 C C . GLN B 1 111 ? 2.162 9.648 -1.964 1 92.38 111 GLN B C 1
ATOM 3121 O O . GLN B 1 111 ? 2.109 10.672 -1.285 1 92.38 111 GLN B O 1
ATOM 3126 N N . ALA B 1 112 ? 1.2 8.695 -1.968 1 94.75 112 ALA B N 1
ATOM 3127 C CA . ALA B 1 112 ? 0.007 8.922 -1.157 1 94.75 112 ALA B CA 1
ATOM 3128 C C . ALA B 1 112 ? -0.724 7.613 -0.873 1 94.75 112 ALA B C 1
ATOM 3130 O O . ALA B 1 112 ? -0.396 6.574 -1.451 1 94.75 112 ALA B O 1
ATOM 3131 N N . MET B 1 113 ? -1.551 7.641 0.1 1 94.44 113 MET B N 1
ATOM 3132 C CA . MET B 1 113 ? -2.537 6.609 0.406 1 94.44 113 MET B CA 1
ATOM 3133 C C . MET B 1 113 ? -3.953 7.168 0.323 1 94.44 113 MET B C 1
ATOM 3135 O O . MET B 1 113 ? -4.227 8.25 0.838 1 94.44 113 MET B O 1
ATOM 3139 N N . GLU B 1 114 ? -4.746 6.457 -0.385 1 96.06 114 GLU B N 1
ATOM 3140 C CA . GLU B 1 114 ? -6.16 6.82 -0.472 1 96.06 114 GLU B CA 1
ATOM 3141 C C . GLU B 1 114 ? -7.055 5.641 -0.109 1 96.06 114 GLU B C 1
ATOM 3143 O O . GLU B 1 114 ? -6.855 4.527 -0.601 1 96.06 114 GLU B O 1
ATOM 3148 N N . GLU B 1 115 ? -7.938 5.895 0.787 1 93.81 115 GLU B N 1
ATOM 3149 C CA . GLU B 1 115 ? -8.922 4.906 1.208 1 93.81 115 GLU B CA 1
ATOM 3150 C C . GLU B 1 115 ? -10.344 5.406 0.975 1 93.81 115 GLU B C 1
ATOM 3152 O O . GLU B 1 115 ? -10.68 6.531 1.352 1 93.81 115 GLU B O 1
ATOM 3157 N N . TRP B 1 116 ? -11.133 4.574 0.393 1 96.25 116 TRP B N 1
ATOM 3158 C CA . TRP B 1 116 ? -12.5 4.965 0.098 1 96.25 116 TRP B CA 1
ATOM 3159 C C . TRP B 1 116 ? -13.469 4.352 1.104 1 96.25 116 TRP B C 1
ATOM 3161 O O . TRP B 1 116 ? -13.102 3.447 1.856 1 96.25 116 TRP B O 1
ATOM 3171 N N . ALA B 1 117 ? -14.672 4.863 1.074 1 94.5 117 ALA B N 1
ATOM 3172 C CA . ALA B 1 117 ? -15.695 4.484 2.047 1 94.5 117 ALA B CA 1
ATOM 3173 C C . ALA B 1 117 ? -16.016 2.996 1.95 1 94.5 117 ALA B C 1
ATOM 3175 O O . ALA B 1 117 ? -16.406 2.373 2.943 1 94.5 117 ALA B O 1
ATOM 3176 N N . ASP B 1 118 ? -15.828 2.398 0.817 1 94.19 118 ASP B N 1
ATOM 3177 C CA . ASP B 1 118 ? -16.125 0.982 0.626 1 94.19 118 ASP B CA 1
ATOM 3178 C C . ASP B 1 118 ? -14.93 0.111 1.015 1 94.19 118 ASP B C 1
ATOM 3180 O O . ASP B 1 118 ? -14.938 -1.1 0.781 1 94.19 118 ASP B O 1
ATOM 3184 N N . ASN B 1 119 ? -13.977 0.794 1.42 1 88 119 ASN B N 1
ATOM 3185 C CA . ASN B 1 119 ? -12.773 0.151 1.938 1 88 119 ASN B CA 1
ATOM 3186 C C . ASN B 1 119 ? -11.797 -0.205 0.818 1 88 119 ASN B C 1
ATOM 3188 O O . ASN B 1 119 ? -10.797 -0.879 1.053 1 88 119 ASN B O 1
ATOM 3192 N N . SER B 1 120 ? -12.094 0.202 -0.398 1 95.25 120 SER B N 1
ATOM 3193 C CA . SER B 1 120 ? -11.031 0.139 -1.394 1 95.25 120 SER B CA 1
ATOM 3194 C C . SER B 1 120 ? -9.875 1.071 -1.033 1 95.25 120 SER B C 1
ATOM 3196 O O . SER B 1 120 ? -10.078 2.074 -0.344 1 95.25 120 SER B O 1
ATOM 3198 N N . ARG B 1 121 ? -8.727 0.678 -1.517 1 93.56 121 ARG B N 1
ATOM 3199 C CA . ARG B 1 121 ? -7.539 1.414 -1.089 1 93.56 121 ARG B CA 1
ATOM 3200 C C . ARG B 1 121 ? -6.508 1.485 -2.207 1 93.56 121 ARG B C 1
ATOM 3202 O O . ARG B 1 121 ? -6.336 0.527 -2.963 1 93.56 121 ARG B O 1
ATOM 3209 N N . PHE B 1 122 ? -5.938 2.637 -2.248 1 95.75 122 PHE B N 1
ATOM 3210 C CA . PHE B 1 122 ? -4.801 2.826 -3.141 1 95.75 122 PHE B CA 1
ATOM 3211 C C . PHE B 1 122 ? -3.59 3.346 -2.375 1 95.75 122 PHE B C 1
ATOM 3213 O O . PHE B 1 122 ? -3.719 4.227 -1.52 1 95.75 122 PHE B O 1
ATOM 3220 N N . GLU B 1 123 ? -2.512 2.752 -2.676 1 91.94 123 GLU B N 1
ATOM 3221 C CA . GLU B 1 123 ? -1.213 3.207 -2.188 1 91.94 123 GLU B CA 1
ATOM 3222 C C . GLU B 1 123 ? -0.206 3.332 -3.326 1 91.94 123 GLU B C 1
ATOM 3224 O O . GLU B 1 123 ? 0.096 2.35 -4.004 1 91.94 123 GLU B O 1
ATOM 3229 N N . GLY B 1 124 ? 0.278 4.551 -3.58 1 93.38 124 GLY B N 1
ATOM 3230 C CA . GLY B 1 124 ? 1.207 4.73 -4.684 1 93.38 124 GLY B CA 1
ATOM 3231 C C . GLY B 1 124 ? 1.379 6.184 -5.09 1 93.38 124 GLY B C 1
ATOM 3232 O O . GLY B 1 124 ? 1.29 7.078 -4.25 1 93.38 124 GLY B O 1
ATOM 3233 N N . GLN B 1 125 ? 1.679 6.348 -6.336 1 95.38 125 GLN B N 1
ATOM 3234 C CA . GLN B 1 125 ? 2.072 7.668 -6.816 1 95.38 125 GLN B CA 1
ATOM 3235 C C . GLN B 1 125 ? 0.933 8.336 -7.578 1 95.38 125 GLN B C 1
ATOM 3237 O O . GLN B 1 125 ? 0.207 7.6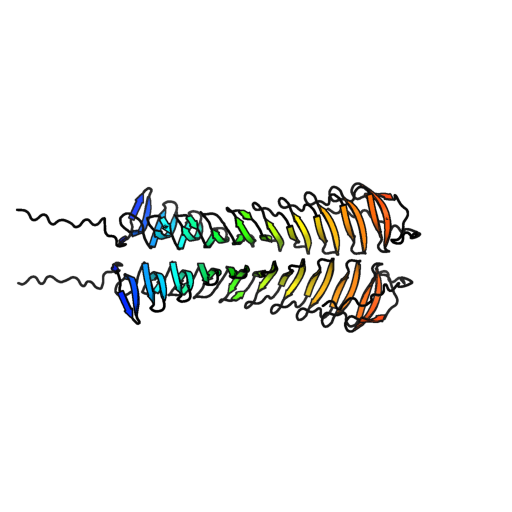8 -8.328 1 95.38 125 GLN B O 1
ATOM 3242 N N . TYR B 1 126 ? 0.772 9.57 -7.355 1 97.81 126 TYR B N 1
ATOM 3243 C CA . TYR B 1 126 ? -0.108 10.438 -8.133 1 97.81 126 TYR B CA 1
ATOM 3244 C C . TYR B 1 126 ? 0.695 11.453 -8.938 1 97.81 126 TYR B C 1
ATOM 3246 O O . TYR B 1 126 ? 1.799 11.836 -8.539 1 97.81 126 TYR B O 1
ATOM 3254 N N . ARG B 1 127 ? 0.165 11.852 -10.008 1 97.88 127 ARG B N 1
ATOM 3255 C CA . ARG B 1 127 ? 0.66 12.961 -10.82 1 97.88 127 ARG B CA 1
ATOM 3256 C C . ARG B 1 127 ? -0.494 13.766 -11.414 1 97.88 127 ARG B C 1
ATOM 3258 O O . ARG B 1 127 ? -1.333 13.211 -12.133 1 97.88 127 ARG B O 1
ATOM 3265 N N . ALA B 1 128 ? -0.578 15.023 -11.055 1 97.62 128 ALA B N 1
ATOM 3266 C CA . ALA B 1 128 ? -1.622 15.914 -11.547 1 97.62 128 ALA B CA 1
ATOM 3267 C C . ALA B 1 128 ? -3.01 15.359 -11.234 1 97.62 128 ALA B C 1
ATOM 3269 O O . ALA B 1 128 ? -3.879 15.328 -12.109 1 97.62 128 ALA B O 1
ATOM 3270 N N . GLY B 1 129 ? -3.1 14.805 -10.102 1 98.12 129 GLY B N 1
ATOM 3271 C CA . GLY B 1 129 ? -4.398 14.383 -9.602 1 98.12 129 GLY B CA 1
ATOM 3272 C C . GLY B 1 129 ? -4.785 12.984 -10.047 1 98.12 129 GLY B C 1
ATOM 3273 O O . GLY B 1 129 ? -5.871 12.5 -9.719 1 98.12 129 GLY B O 1
ATOM 3274 N N . LYS B 1 130 ? -3.881 12.312 -10.766 1 98.38 130 LYS B N 1
ATOM 3275 C CA . LYS B 1 130 ? -4.188 10.977 -11.273 1 98.38 130 LYS B CA 1
ATOM 3276 C C . LYS B 1 130 ? -3.16 9.953 -10.797 1 98.38 130 LYS B C 1
ATOM 3278 O O . LYS B 1 130 ? -1.974 10.266 -10.68 1 98.38 130 LYS B O 1
ATOM 3283 N N . LYS B 1 131 ? -3.66 8.758 -10.602 1 98.06 131 LYS B N 1
ATOM 3284 C CA . LYS B 1 131 ? -2.717 7.691 -10.289 1 98.06 131 LYS B CA 1
ATOM 3285 C C . LYS B 1 131 ? -1.692 7.512 -11.406 1 98.06 131 LYS B C 1
ATOM 3287 O O . LYS B 1 131 ? -2.051 7.48 -12.586 1 98.06 131 LYS B O 1
ATOM 3292 N N . HIS B 1 132 ? -0.477 7.465 -11.055 1 97.06 132 HIS B N 1
ATOM 3293 C CA . HIS B 1 132 ? 0.638 7.398 -11.992 1 97.06 132 HIS B CA 1
ATOM 3294 C C . HIS B 1 132 ? 1.843 6.703 -11.367 1 97.06 132 HIS B C 1
ATOM 3296 O O . HIS B 1 132 ? 2.084 6.828 -10.164 1 97.06 132 HIS B O 1
ATOM 3302 N N . GLY B 1 133 ? 2.572 5.93 -12.211 1 95.69 133 GLY B N 1
ATOM 3303 C CA . GLY B 1 133 ? 3.73 5.23 -11.672 1 95.69 133 GLY B CA 1
ATOM 3304 C C . GLY B 1 133 ? 3.377 3.924 -10.984 1 95.69 133 GLY B C 1
ATOM 3305 O O . GLY B 1 133 ? 2.475 3.209 -11.43 1 95.69 133 GLY B O 1
ATOM 3306 N N . THR B 1 134 ? 4.102 3.572 -9.93 1 93.38 134 THR B N 1
ATOM 3307 C CA . THR B 1 134 ? 3.895 2.295 -9.25 1 93.38 134 THR B CA 1
ATOM 3308 C C . THR B 1 134 ? 2.941 2.451 -8.07 1 93.38 134 THR B C 1
ATOM 3310 O O . THR B 1 134 ? 2.902 3.508 -7.434 1 93.38 134 THR B O 1
ATOM 3313 N N . GLY B 1 135 ? 2.176 1.378 -7.852 1 93.25 135 GLY B N 1
ATOM 3314 C CA . GLY B 1 135 ? 1.267 1.389 -6.715 1 93.25 135 GLY B CA 1
ATOM 3315 C C . GLY B 1 135 ? 0.549 0.068 -6.512 1 93.25 135 GLY B C 1
ATOM 3316 O O . GLY B 1 135 ? 0.845 -0.917 -7.195 1 93.25 135 GLY B O 1
ATOM 3317 N N . MET B 1 136 ? -0.271 0.083 -5.508 1 92.62 136 MET B N 1
ATOM 3318 C CA . MET B 1 136 ? -1.109 -1.068 -5.188 1 92.62 136 MET B CA 1
ATOM 3319 C C . MET B 1 136 ? -2.551 -0.639 -4.938 1 92.62 136 MET B C 1
ATOM 3321 O O . MET B 1 136 ? -2.799 0.367 -4.27 1 92.62 136 MET B O 1
ATOM 3325 N N . PHE B 1 137 ? -3.363 -1.383 -5.559 1 96 137 PHE B N 1
ATOM 3326 C CA . PHE B 1 137 ? -4.789 -1.174 -5.34 1 96 137 PHE B CA 1
ATOM 3327 C C . PHE B 1 137 ? -5.434 -2.416 -4.734 1 96 137 PHE B C 1
ATOM 3329 O O . PHE B 1 137 ? -5.172 -3.535 -5.184 1 96 137 PHE B O 1
ATOM 3336 N N . THR B 1 138 ? -6.246 -2.217 -3.721 1 93.38 138 THR B N 1
ATOM 3337 C CA . THR B 1 138 ? -6.992 -3.299 -3.088 1 93.38 138 THR B CA 1
ATOM 3338 C C . THR B 1 138 ? -8.492 -3.055 -3.201 1 93.38 138 THR B C 1
ATOM 3340 O O . THR B 1 138 ? -8.992 -1.995 -2.809 1 93.38 138 THR B O 1
ATOM 3343 N N . TRP B 1 139 ? -9.156 -4.035 -3.695 1 95.25 139 TRP B N 1
ATOM 3344 C CA . TRP B 1 139 ? -10.602 -3.947 -3.842 1 95.25 139 TRP B CA 1
ATOM 3345 C C . TRP B 1 139 ? -11.312 -4.465 -2.594 1 95.25 139 TRP B C 1
ATOM 3347 O O . TRP B 1 139 ? -10.727 -5.223 -1.814 1 95.25 139 TRP B O 1
ATOM 3357 N N . PRO B 1 140 ? -12.578 -4.031 -2.453 1 92.88 140 PRO B N 1
ATOM 3358 C CA . PRO B 1 140 ? -13.281 -4.402 -1.227 1 92.88 140 PRO B CA 1
ATOM 3359 C C . PRO B 1 140 ? -13.469 -5.91 -1.088 1 92.88 140 PRO B C 1
ATOM 3361 O O . PRO B 1 140 ? -13.516 -6.434 0.03 1 92.88 140 PRO B O 1
ATOM 3364 N N . GLU B 1 141 ? -13.516 -6.598 -2.102 1 92.25 141 GLU B N 1
ATOM 3365 C CA . GLU B 1 141 ? -13.797 -8.031 -2.051 1 92.25 141 GLU B CA 1
ATOM 3366 C C . GLU B 1 141 ? -12.516 -8.836 -1.812 1 92.25 141 GLU B C 1
ATOM 3368 O O . GLU B 1 141 ? -12.562 -10.055 -1.652 1 92.25 141 GLU B O 1
ATOM 3373 N N . GLY B 1 142 ? -11.461 -8.133 -1.89 1 87.31 142 GLY B N 1
ATOM 3374 C CA . GLY B 1 142 ? -10.258 -8.828 -1.46 1 87.31 142 GLY B CA 1
ATOM 3375 C C . GLY B 1 142 ? -9.219 -8.969 -2.561 1 87.31 142 GLY B C 1
ATOM 3376 O O . GLY B 1 142 ? -8.062 -9.305 -2.295 1 87.31 142 GLY B O 1
ATOM 3377 N N . SER B 1 143 ? -9.5 -8.688 -3.816 1 93.5 143 SER B N 1
ATOM 3378 C CA . SER B 1 143 ? -8.523 -8.68 -4.902 1 93.5 143 SER B CA 1
ATOM 3379 C C . SER B 1 143 ? -7.566 -7.5 -4.781 1 93.5 143 SER B C 1
ATOM 3381 O O . SER B 1 143 ? -7.883 -6.504 -4.129 1 93.5 143 SER B O 1
ATOM 3383 N N . SER B 1 144 ? -6.438 -7.676 -5.426 1 92.75 144 SER B N 1
ATOM 3384 C CA . SER B 1 144 ? -5.469 -6.59 -5.375 1 92.75 144 SER B CA 1
ATOM 3385 C C . SER B 1 144 ? -4.594 -6.566 -6.625 1 92.75 144 SER B C 1
ATOM 3387 O O . SER B 1 144 ? -4.453 -7.582 -7.309 1 92.75 144 SER B O 1
ATOM 3389 N N . TYR B 1 145 ? -4.141 -5.398 -6.906 1 94.62 145 TYR B N 1
ATOM 3390 C CA . TYR B 1 145 ? -3.199 -5.184 -8 1 94.62 145 TYR B CA 1
ATOM 3391 C C . TYR B 1 145 ? -1.965 -4.43 -7.516 1 94.62 145 TYR B C 1
ATOM 3393 O O . TYR B 1 145 ? -2.078 -3.438 -6.793 1 94.62 145 TYR B O 1
ATOM 3401 N N . LYS B 1 146 ? -0.878 -4.941 -7.859 1 92.06 146 LYS B N 1
ATOM 3402 C CA . LYS B 1 146 ? 0.391 -4.25 -7.656 1 92.06 146 LYS B CA 1
ATOM 3403 C C . LYS B 1 146 ? 1.138 -4.066 -8.977 1 92.06 146 LYS B C 1
ATOM 3405 O O . LYS B 1 146 ? 1.426 -5.039 -9.672 1 92.06 146 LYS B O 1
ATOM 3410 N N . GLY B 1 147 ? 1.434 -2.807 -9.312 1 94 147 GLY B N 1
ATOM 3411 C CA . GLY B 1 147 ? 2.125 -2.547 -10.562 1 94 147 GLY B CA 1
ATOM 3412 C C . GLY B 1 147 ? 2.066 -1.091 -10.984 1 94 147 GLY B C 1
ATOM 3413 O O . GLY B 1 147 ? 2.123 -0.192 -10.141 1 94 147 GLY B O 1
ATOM 3414 N N . GLU B 1 148 ? 2.021 -0.926 -12.289 1 97.06 148 GLU B N 1
ATOM 3415 C CA . GLU B 1 148 ? 2.119 0.419 -12.852 1 97.06 148 GLU B CA 1
ATOM 3416 C C . GLU B 1 148 ? 0.739 0.987 -13.164 1 97.06 148 GLU B C 1
ATOM 3418 O O . GLU B 1 148 ? -0.156 0.255 -13.594 1 97.06 148 GLU B O 1
ATOM 3423 N N . PHE B 1 149 ? 0.604 2.197 -12.984 1 98.25 149 PHE B N 1
ATOM 3424 C CA . PHE B 1 149 ? -0.594 2.963 -13.312 1 98.25 149 PHE B CA 1
ATOM 3425 C C . PHE B 1 149 ? -0.262 4.105 -14.258 1 98.25 149 PHE B C 1
ATOM 3427 O O . PHE B 1 149 ? 0.843 4.652 -14.219 1 98.25 149 PHE B O 1
ATOM 3434 N N . GLN B 1 150 ? -1.251 4.445 -15.055 1 97.81 150 GLN B N 1
ATOM 3435 C CA . GLN B 1 150 ? -1.188 5.609 -15.93 1 97.81 150 GLN B CA 1
ATOM 3436 C C . GLN B 1 150 ? -2.568 6.234 -16.125 1 97.81 150 GLN B C 1
ATOM 3438 O O . GLN B 1 150 ? -3.508 5.559 -16.547 1 97.81 150 GLN B O 1
ATOM 3443 N N . ASN B 1 151 ? -2.684 7.473 -15.797 1 97.44 151 ASN B N 1
ATOM 3444 C CA . ASN B 1 151 ? -3.939 8.195 -15.961 1 97.44 151 ASN B CA 1
ATOM 3445 C C . ASN B 1 151 ? -5.09 7.488 -15.25 1 97.44 151 ASN B C 1
ATOM 3447 O O . ASN B 1 151 ? -6.145 7.262 -15.844 1 97.44 151 ASN B O 1
ATOM 3451 N N . ASN B 1 152 ? -4.871 7.016 -14.078 1 97.75 152 ASN B N 1
ATOM 3452 C CA . ASN B 1 152 ? -5.84 6.375 -13.195 1 97.75 152 ASN B CA 1
ATOM 3453 C C . ASN B 1 152 ? -6.145 4.945 -13.641 1 97.75 152 ASN B C 1
ATOM 3455 O O . ASN B 1 152 ? -7.027 4.293 -13.078 1 97.75 152 ASN B O 1
ATOM 3459 N N . GLU B 1 153 ? -5.391 4.441 -14.586 1 98.25 153 GLU B N 1
ATOM 3460 C CA . GLU B 1 153 ? -5.645 3.092 -15.078 1 98.25 153 GLU B CA 1
ATOM 3461 C C . GLU B 1 153 ? -4.453 2.176 -14.812 1 98.25 153 GLU B C 1
ATOM 3463 O O . GLU B 1 153 ? -3.305 2.619 -14.844 1 98.25 153 GLU B O 1
ATOM 3468 N N . ILE B 1 154 ? -4.773 0.938 -14.633 1 97.94 154 ILE B N 1
ATOM 3469 C CA . ILE B 1 154 ? -3.727 -0.076 -14.57 1 97.94 154 ILE B CA 1
ATOM 3470 C C . ILE B 1 154 ? -3.006 -0.155 -15.914 1 97.94 154 ILE B C 1
ATOM 3472 O O . ILE B 1 154 ? -3.646 -0.194 -16.969 1 97.94 154 ILE B O 1
ATOM 3476 N N . HIS B 1 155 ? -1.709 -0.097 -15.93 1 97.38 155 HIS B N 1
ATOM 3477 C CA . HIS B 1 155 ? -0.889 -0.027 -17.125 1 97.38 155 HIS B CA 1
ATOM 3478 C C . HIS B 1 155 ? 0.498 -0.614 -16.891 1 97.38 155 HIS B C 1
ATOM 3480 O O . HIS B 1 155 ? 0.915 -0.777 -15.742 1 97.38 155 HIS B O 1
ATOM 3486 N N . GLY B 1 156 ? 1.14 -0.983 -18.016 1 97.25 156 GLY B N 1
ATOM 3487 C CA . GLY B 1 156 ? 2.496 -1.485 -17.875 1 97.25 156 GLY B CA 1
ATOM 3488 C C . GLY B 1 156 ? 2.557 -2.893 -17.312 1 97.25 156 GLY B C 1
ATOM 3489 O O . GLY B 1 156 ? 1.814 -3.775 -17.75 1 97.25 156 GLY B O 1
ATOM 3490 N N . ASN B 1 157 ? 3.51 -3.143 -16.422 1 96.06 157 ASN B N 1
ATOM 3491 C CA . ASN B 1 157 ? 3.684 -4.457 -15.82 1 96.06 157 ASN B CA 1
ATOM 3492 C C . ASN B 1 157 ? 3.102 -4.5 -14.406 1 96.06 157 ASN B C 1
ATOM 3494 O O . ASN B 1 157 ? 3.207 -3.529 -13.656 1 96.06 157 ASN B O 1
ATOM 3498 N N . GLY B 1 158 ? 2.457 -5.691 -14.125 1 93.69 158 GLY B N 1
ATOM 3499 C CA . GLY B 1 158 ? 1.938 -5.82 -12.773 1 93.69 158 GLY B CA 1
ATOM 3500 C C . GLY B 1 158 ? 1.354 -7.191 -12.492 1 93.69 158 GLY B C 1
ATOM 3501 O O . GLY B 1 158 ? 1.355 -8.07 -13.359 1 93.69 158 GLY B O 1
ATOM 3502 N N . THR B 1 159 ? 0.968 -7.352 -11.266 1 91.75 159 THR B N 1
ATOM 3503 C CA . THR B 1 159 ? 0.373 -8.594 -10.781 1 91.75 159 THR B CA 1
ATOM 3504 C C . THR B 1 159 ? -1.001 -8.336 -10.172 1 91.75 159 THR B C 1
ATOM 3506 O O . THR B 1 159 ? -1.148 -7.461 -9.312 1 91.75 159 THR B O 1
ATOM 3509 N N . TYR B 1 160 ? -1.946 -9.07 -10.672 1 94.38 160 TYR B N 1
ATOM 3510 C CA . TYR B 1 160 ? -3.297 -9.055 -10.117 1 94.38 160 TYR B CA 1
ATOM 3511 C C . TYR B 1 160 ? -3.602 -10.359 -9.383 1 94.38 160 TYR B C 1
ATOM 3513 O O . TYR B 1 160 ? -3.424 -11.445 -9.938 1 94.38 160 TYR B O 1
ATOM 3521 N N . ILE B 1 161 ? -4.031 -10.203 -8.172 1 89.69 161 ILE B N 1
ATOM 3522 C CA . ILE B 1 161 ? -4.449 -11.344 -7.375 1 89.69 161 ILE B CA 1
ATOM 3523 C C . ILE B 1 161 ? -5.949 -11.266 -7.094 1 89.69 161 ILE B C 1
ATOM 3525 O O . ILE B 1 161 ? -6.406 -10.344 -6.414 1 89.69 161 ILE B O 1
ATOM 3529 N N . TRP B 1 162 ? -6.621 -12.219 -7.633 1 91.81 162 TRP B N 1
ATOM 3530 C CA . TRP B 1 162 ? -8.062 -12.273 -7.395 1 91.81 162 TRP B CA 1
ATOM 3531 C C . TRP B 1 162 ? -8.367 -12.867 -6.023 1 91.81 162 TRP B C 1
ATOM 3533 O O . TRP B 1 162 ? -7.562 -13.633 -5.477 1 91.81 162 TRP B O 1
ATOM 3543 N N . ASN B 1 163 ? -9.555 -12.508 -5.551 1 88.12 163 ASN B N 1
ATOM 3544 C CA . ASN B 1 163 ? -9.945 -12.992 -4.227 1 88.12 163 ASN B CA 1
ATOM 3545 C C . ASN B 1 163 ? -10.148 -14.508 -4.223 1 88.12 163 ASN B C 1
ATOM 3547 O O . ASN B 1 163 ? -10.141 -15.133 -3.162 1 88.12 163 ASN B O 1
ATOM 3551 N N . ASP B 1 164 ? -10.273 -15.078 -5.391 1 87.06 164 ASP B N 1
ATOM 3552 C CA . ASP B 1 164 ? -10.477 -16.516 -5.457 1 87.06 164 ASP B CA 1
ATOM 3553 C C . ASP B 1 164 ? -9.156 -17.25 -5.664 1 87.06 164 ASP B C 1
ATOM 3555 O O . ASP B 1 164 ? -9.133 -18.469 -5.852 1 87.06 164 ASP B O 1
ATOM 3559 N N . GLY B 1 165 ? -8.203 -16.516 -5.699 1 80.56 165 GLY B N 1
ATOM 3560 C CA . GLY B 1 165 ? -6.898 -17.156 -5.711 1 80.56 165 GLY B CA 1
ATOM 3561 C C . GLY B 1 165 ? -6.238 -17.141 -7.078 1 80.56 165 GLY B C 1
ATOM 3562 O O . GLY B 1 165 ? -5.066 -17.484 -7.211 1 80.56 165 GLY B O 1
ATOM 3563 N N . ARG B 1 166 ? -6.887 -16.656 -8.094 1 87.69 166 ARG B N 1
ATOM 3564 C CA . ARG B 1 166 ? -6.258 -16.484 -9.398 1 87.69 166 ARG B CA 1
ATOM 3565 C C . ARG B 1 166 ? -5.223 -15.359 -9.359 1 87.69 166 ARG B C 1
ATOM 3567 O O . ARG B 1 166 ? -5.363 -14.406 -8.586 1 87.69 166 ARG B O 1
ATOM 3574 N N . VAL B 1 167 ? -4.246 -15.578 -10.195 1 89.88 167 VAL B N 1
ATOM 3575 C CA . VAL B 1 167 ? -3.197 -14.562 -10.266 1 89.88 167 VAL B CA 1
ATOM 3576 C C . VAL B 1 167 ? -2.801 -14.328 -11.719 1 89.88 167 VAL B C 1
ATOM 3578 O O . VAL B 1 167 ? -2.609 -15.281 -12.477 1 89.88 167 VAL B O 1
ATOM 3581 N N . PHE B 1 168 ? -2.756 -13.086 -12.078 1 93.38 168 PHE B N 1
ATOM 3582 C CA . PHE B 1 168 ? -2.162 -12.719 -13.359 1 93.38 168 PHE B CA 1
ATOM 3583 C C . PHE B 1 168 ? -0.948 -11.82 -13.156 1 93.38 168 PHE B C 1
ATOM 3585 O O . PHE B 1 168 ? -1.038 -10.789 -12.492 1 93.38 168 PHE B O 1
ATOM 3592 N N . SER B 1 169 ? 0.157 -12.18 -13.695 1 92.38 169 SER B N 1
ATOM 3593 C CA . SER B 1 169 ? 1.372 -11.367 -13.734 1 92.38 169 SER B CA 1
ATOM 3594 C C . SER B 1 169 ? 1.822 -11.117 -15.164 1 92.38 169 SER B C 1
ATOM 3596 O O . SER B 1 169 ? 2.117 -12.055 -15.906 1 92.38 169 SER B O 1
ATOM 3598 N N . GLY B 1 170 ? 1.83 -9.844 -15.547 1 95 170 GLY B N 1
ATOM 3599 C CA . GLY B 1 170 ? 2.221 -9.539 -16.922 1 95 170 GLY B CA 1
ATOM 3600 C C . GLY B 1 170 ? 1.951 -8.094 -17.312 1 95 170 GLY B C 1
ATOM 3601 O O . GLY B 1 170 ? 2.051 -7.191 -16.469 1 95 170 GLY B O 1
ATOM 3602 N N . GLN B 1 171 ? 1.677 -7.977 -18.578 1 97.44 171 GLN B N 1
ATOM 3603 C CA . GLN B 1 171 ? 1.509 -6.637 -19.141 1 97.44 171 GLN B CA 1
ATOM 3604 C C . GLN B 1 171 ? 0.044 -6.211 -19.125 1 97.44 171 GLN B C 1
ATOM 3606 O O . GLN B 1 171 ? -0.85 -7.031 -19.344 1 97.44 171 GLN B O 1
ATOM 3611 N N . TRP B 1 172 ? -0.144 -5.039 -18.844 1 98.12 172 TRP B N 1
ATOM 3612 C CA . TRP B 1 172 ? -1.466 -4.422 -18.781 1 98.12 172 TRP B CA 1
ATOM 3613 C C . TRP B 1 172 ? -1.537 -3.188 -19.672 1 98.12 172 TRP B C 1
ATOM 3615 O O . TRP B 1 172 ? -0.545 -2.473 -19.844 1 98.12 172 TRP B O 1
ATOM 3625 N N . ALA B 1 173 ? -2.729 -2.965 -20.188 1 97.38 173 ALA B N 1
ATOM 3626 C CA . ALA B 1 173 ? -3.041 -1.738 -20.922 1 97.38 173 ALA B CA 1
ATOM 3627 C C . ALA B 1 173 ? -4.5 -1.34 -20.719 1 97.38 173 ALA B C 1
ATOM 3629 O O . ALA B 1 173 ? -5.41 -2.131 -20.984 1 97.38 173 ALA B O 1
ATOM 3630 N N . ASN B 1 174 ? -4.727 -0.114 -20.234 1 96.44 174 ASN B N 1
ATOM 3631 C CA . ASN B 1 174 ? -6.074 0.416 -20.047 1 96.44 174 ASN B CA 1
ATOM 3632 C C . ASN B 1 174 ? -6.926 -0.508 -19.188 1 96.44 174 ASN B C 1
ATOM 3634 O O . ASN B 1 174 ? -8.031 -0.883 -19.578 1 96.44 174 ASN B O 1
ATOM 3638 N N . ASN B 1 175 ? -6.395 -0.96 -18.109 1 97.56 175 ASN B N 1
ATOM 3639 C CA . ASN B 1 175 ? -7.066 -1.774 -17.109 1 97.56 175 ASN B CA 1
ATOM 3640 C C . ASN B 1 175 ? -7.293 -3.201 -17.594 1 97.56 175 ASN B C 1
ATOM 3642 O O . ASN B 1 175 ? -8.07 -3.949 -17 1 97.56 175 ASN B O 1
ATOM 3646 N N . ARG B 1 176 ? -6.617 -3.57 -18.703 1 98 176 ARG B N 1
ATOM 3647 C CA . ARG B 1 176 ? -6.836 -4.902 -19.25 1 98 176 ARG B CA 1
ATOM 3648 C C . ARG B 1 176 ? -5.52 -5.656 -19.406 1 98 176 ARG B C 1
ATOM 3650 O O . ARG B 1 176 ? -4.484 -5.055 -19.703 1 98 176 ARG B O 1
ATOM 3657 N N . MET B 1 177 ? -5.645 -6.969 -19.297 1 97.56 177 MET B N 1
ATOM 3658 C CA . MET B 1 177 ? -4.484 -7.809 -19.594 1 97.56 177 MET B CA 1
ATOM 3659 C C . MET B 1 177 ? -4.082 -7.684 -21.062 1 97.56 177 MET B C 1
ATOM 3661 O O . MET B 1 177 ? -4.934 -7.754 -21.953 1 97.56 177 MET B O 1
ATOM 3665 N N . SER B 1 178 ? -2.828 -7.465 -21.328 1 96.88 178 SER B N 1
ATOM 3666 C CA . SER B 1 178 ? -2.295 -7.246 -22.672 1 96.88 178 SER B CA 1
ATOM 3667 C C . SER B 1 178 ? -0.865 -7.762 -22.781 1 96.88 178 SER B C 1
ATOM 3669 O O . SER B 1 178 ? -0.222 -8.062 -21.781 1 96.88 178 SER B O 1
ATOM 3671 N N . GLY B 1 179 ? -0.459 -7.93 -24.031 1 97.19 179 GLY B N 1
ATOM 3672 C CA . GLY B 1 179 ? 0.904 -8.406 -24.203 1 97.19 179 GLY B CA 1
ATOM 3673 C C . GLY B 1 179 ? 1.112 -9.82 -23.688 1 97.19 179 GLY B C 1
ATOM 3674 O O . GLY B 1 179 ? 0.326 -10.719 -24 1 97.19 179 GLY B O 1
ATOM 3675 N N . THR B 1 180 ? 2.248 -10.047 -22.922 1 97.12 180 THR B N 1
ATOM 3676 C CA . THR B 1 180 ? 2.57 -11.367 -22.422 1 97.12 180 THR B CA 1
ATOM 3677 C C . THR B 1 180 ? 2.363 -11.438 -20.906 1 97.12 180 THR B C 1
ATOM 3679 O O . THR B 1 180 ? 2.533 -10.43 -20.203 1 97.12 180 THR B O 1
ATOM 3682 N N . GLY B 1 181 ? 1.926 -12.672 -20.516 1 95.25 181 GLY B N 1
ATOM 3683 C CA . GLY B 1 181 ? 1.762 -12.852 -19.078 1 95.25 181 GLY B CA 1
ATOM 3684 C C . GLY B 1 181 ? 1.508 -14.289 -18.672 1 95.25 181 GLY B C 1
ATOM 3685 O O . GLY B 1 181 ? 1.449 -15.18 -19.531 1 95.25 181 GLY B O 1
ATOM 3686 N N . THR B 1 182 ? 1.493 -14.43 -17.406 1 92 182 THR B N 1
ATOM 3687 C CA . THR B 1 182 ? 1.201 -15.719 -16.797 1 92 182 THR B CA 1
ATOM 3688 C C . THR B 1 182 ? -0.078 -15.648 -15.961 1 92 182 THR B C 1
ATOM 3690 O O . THR B 1 182 ? -0.221 -14.766 -15.109 1 92 182 THR B O 1
ATOM 3693 N N . PHE B 1 183 ? -0.971 -16.562 -16.297 1 93.31 183 PHE B N 1
ATOM 3694 C CA . PHE B 1 183 ? -2.201 -16.703 -15.523 1 93.31 183 PHE B CA 1
ATOM 3695 C C . PHE B 1 183 ? -2.23 -18.047 -14.797 1 93.31 183 PHE B C 1
ATOM 3697 O O . PHE B 1 183 ? -2.078 -19.094 -15.422 1 93.31 183 PHE B O 1
ATOM 3704 N N . SER B 1 184 ? -2.473 -17.938 -13.508 1 88.69 184 SER B N 1
ATOM 3705 C CA . SER B 1 184 ? -2.551 -19.156 -12.711 1 88.69 184 SER B CA 1
ATOM 3706 C C . SER B 1 184 ? -3.883 -19.25 -11.977 1 88.69 184 SER B C 1
ATOM 3708 O O . SER B 1 184 ? -4.383 -18.25 -11.461 1 88.69 184 SER B O 1
ATOM 3710 N N . TRP B 1 185 ? -4.391 -20.453 -12.016 1 87.25 185 TRP B N 1
ATOM 3711 C CA . TRP B 1 185 ? -5.625 -20.719 -11.289 1 87.25 185 TRP B CA 1
ATOM 3712 C C . TRP B 1 185 ? -5.336 -21.422 -9.969 1 87.25 185 TRP B C 1
ATOM 3714 O O . TRP B 1 185 ? -4.281 -22.047 -9.805 1 87.25 185 TRP B O 1
ATOM 3724 N N . ARG B 1 186 ? -6.309 -21.297 -9.117 1 77.38 186 ARG B N 1
ATOM 3725 C CA . ARG B 1 186 ? -6.168 -21.906 -7.801 1 77.38 186 ARG B CA 1
ATOM 3726 C C . ARG B 1 186 ? -6.008 -23.422 -7.918 1 77.38 186 ARG B C 1
ATOM 3728 O O . ARG B 1 186 ? -5.293 -24.047 -7.125 1 77.38 186 ARG B O 1
ATOM 3735 N N . ASP B 1 187 ? -6.598 -24.016 -8.977 1 76.81 187 ASP B N 1
ATOM 3736 C CA . ASP B 1 187 ? -6.598 -25.469 -9.102 1 76.81 187 ASP B CA 1
ATOM 3737 C C . ASP B 1 187 ? -5.332 -25.953 -9.797 1 76.81 187 ASP B C 1
ATOM 3739 O O . ASP B 1 187 ? -5.18 -27.156 -10.047 1 76.81 187 ASP B O 1
ATOM 3743 N N . GLY B 1 188 ? -4.508 -25.094 -10.117 1 76.38 188 GLY B N 1
ATOM 3744 C CA . GLY B 1 188 ? -3.227 -25.516 -10.648 1 76.38 188 GLY B CA 1
ATOM 3745 C C . GLY B 1 188 ? -3.098 -25.281 -12.148 1 76.38 188 GLY B C 1
ATOM 3746 O O . GLY B 1 188 ? -2.008 -25.406 -12.711 1 76.38 188 GLY B O 1
ATOM 3747 N N . ARG B 1 189 ? -4.129 -24.859 -12.789 1 85.62 189 ARG B N 1
ATOM 3748 C CA . ARG B 1 189 ? -4.039 -24.484 -14.195 1 85.62 189 ARG B CA 1
ATOM 3749 C C . ARG B 1 189 ? -3.158 -23.266 -14.375 1 85.62 189 ARG B C 1
ATOM 3751 O O . ARG B 1 189 ? -3.082 -22.406 -13.492 1 85.62 189 ARG B O 1
ATOM 3758 N N . LYS B 1 190 ? -2.602 -23.281 -15.562 1 89.38 190 LYS B N 1
ATOM 3759 C CA . LYS B 1 190 ? -1.71 -22.172 -15.852 1 89.38 190 LYS B CA 1
ATOM 3760 C C . LYS B 1 190 ? -1.675 -21.859 -17.344 1 89.38 190 LYS B C 1
ATOM 3762 O O . LYS B 1 190 ? -1.68 -22.781 -18.172 1 89.38 190 LYS B O 1
ATOM 3767 N N . TYR B 1 191 ? -1.681 -20.625 -17.578 1 93.5 191 TYR B N 1
ATOM 3768 C CA . TYR B 1 191 ? -1.469 -20.188 -18.953 1 93.5 191 TYR B CA 1
ATOM 3769 C C . TYR B 1 191 ? -0.317 -19.188 -19.031 1 93.5 191 TYR B C 1
ATOM 3771 O O . TYR B 1 191 ? -0.254 -18.234 -18.25 1 93.5 191 TYR B O 1
ATOM 3779 N N . VAL B 1 192 ? 0.634 -19.391 -19.906 1 94.31 192 VAL B N 1
ATOM 3780 C CA . VAL B 1 192 ? 1.72 -18.469 -20.219 1 94.31 192 VAL B CA 1
ATOM 3781 C C . VAL B 1 192 ? 1.678 -18.109 -21.703 1 94.31 192 VAL B C 1
ATOM 3783 O O . VAL B 1 192 ? 1.839 -18.969 -22.562 1 94.31 192 VAL B O 1
ATOM 3786 N N . GLY B 1 193 ? 1.427 -16.812 -21.922 1 97.12 193 GLY B N 1
ATOM 3787 C CA . GLY B 1 193 ? 1.357 -16.438 -23.328 1 97.12 193 GLY B CA 1
ATOM 3788 C C . GLY B 1 193 ? 0.832 -15.031 -23.562 1 97.12 193 GLY B C 1
ATOM 3789 O O . GLY B 1 193 ? 1.008 -14.156 -22.703 1 97.12 193 GLY B O 1
ATOM 3790 N N . SER B 1 194 ? 0.3 -14.906 -24.734 1 97.69 194 SER B N 1
ATOM 3791 C CA . SER B 1 194 ? -0.073 -13.562 -25.172 1 97.69 194 SER B CA 1
ATOM 3792 C C . SER B 1 194 ? -1.536 -13.273 -24.844 1 97.69 194 SER B C 1
ATOM 3794 O O . SER B 1 194 ? -2.383 -14.164 -24.906 1 97.69 194 SER B O 1
ATOM 3796 N N . TYR B 1 195 ? -1.768 -12.078 -24.594 1 97.88 195 TYR B N 1
ATOM 3797 C CA . TYR B 1 195 ? -3.104 -11.578 -24.281 1 97.88 195 TYR B CA 1
ATOM 3798 C C . TYR B 1 195 ? -3.441 -10.367 -25.141 1 97.88 195 TYR B C 1
ATOM 3800 O O . TYR B 1 195 ? -2.559 -9.578 -25.484 1 97.88 195 TYR B O 1
ATOM 3808 N N . LEU B 1 196 ? -4.73 -10.227 -25.406 1 96.56 196 LEU B N 1
ATOM 3809 C CA . LEU B 1 196 ? -5.324 -9.039 -26.016 1 96.56 196 LEU B CA 1
ATOM 3810 C C . LEU B 1 196 ? -6.703 -8.766 -25.422 1 96.56 196 LEU B C 1
ATOM 3812 O O . LEU B 1 196 ? -7.613 -9.586 -25.547 1 96.56 196 LEU B O 1
ATOM 3816 N N . ASN B 1 197 ? -6.895 -7.652 -24.781 1 95.75 197 ASN B N 1
ATOM 3817 C CA . ASN B 1 197 ? -8.164 -7.25 -24.188 1 95.75 197 ASN B CA 1
ATOM 3818 C C . ASN B 1 197 ? -8.711 -8.32 -23.25 1 95.75 197 ASN B C 1
ATOM 3820 O O . ASN B 1 197 ? -9.852 -8.766 -23.391 1 95.75 197 ASN B O 1
ATOM 3824 N N . ASP B 1 198 ? -7.859 -8.82 -22.375 1 96.88 198 ASP B N 1
ATOM 3825 C CA . ASP B 1 198 ? -8.203 -9.734 -21.281 1 96.88 198 ASP B CA 1
ATOM 3826 C C . ASP B 1 198 ? -8.398 -11.156 -21.797 1 96.88 198 ASP B C 1
ATOM 3828 O O . ASP B 1 198 ? -8.789 -12.047 -21.047 1 96.88 198 ASP B O 1
ATOM 3832 N N . LYS B 1 199 ? -8.094 -11.359 -23.109 1 97.44 199 LYS B N 1
ATOM 3833 C CA . LYS B 1 199 ? -8.266 -12.695 -23.672 1 97.44 199 LYS B CA 1
ATOM 3834 C C . LYS B 1 199 ? -6.941 -13.242 -24.188 1 97.44 199 LYS B C 1
ATOM 3836 O O . LYS B 1 199 ? -6.137 -12.5 -24.766 1 97.44 199 LYS B O 1
ATOM 3841 N N . LYS B 1 200 ? -6.852 -14.492 -24.016 1 97.56 200 LYS B N 1
ATOM 3842 C CA . LYS B 1 200 ? -5.723 -15.148 -24.672 1 97.56 200 LYS B CA 1
ATOM 3843 C C . LYS B 1 200 ? -5.777 -14.953 -26.188 1 97.56 200 LYS B C 1
ATOM 3845 O O . LYS B 1 200 ? -6.809 -15.211 -26.812 1 97.56 200 LYS B O 1
ATOM 3850 N N . ASP B 1 201 ? -4.75 -14.438 -26.812 1 97.25 201 ASP B N 1
ATOM 3851 C CA . ASP B 1 201 ? -4.688 -14.133 -28.234 1 97.25 201 ASP B CA 1
ATOM 3852 C C . ASP B 1 201 ? -3.248 -14.188 -28.75 1 97.25 201 ASP B C 1
ATOM 3854 O O . ASP B 1 201 ? -2.396 -13.414 -28.297 1 97.25 201 ASP B O 1
ATOM 3858 N N . GLY B 1 202 ? -3.049 -15.055 -29.672 1 97.38 202 GLY B N 1
ATOM 3859 C CA . GLY B 1 202 ? -1.696 -15.336 -30.125 1 97.38 202 GLY B CA 1
ATOM 3860 C C . GLY B 1 202 ? -1.212 -16.719 -29.75 1 97.38 202 GLY B C 1
ATOM 3861 O O . GLY B 1 202 ? -1.911 -17.703 -29.969 1 97.38 202 GLY B O 1
ATOM 3862 N N . THR B 1 203 ? 0.076 -16.812 -29.219 1 97.75 203 THR B N 1
ATOM 3863 C CA . THR B 1 203 ? 0.635 -18.109 -28.844 1 97.75 203 THR B CA 1
ATOM 3864 C C . THR B 1 203 ? 0.76 -18.219 -27.328 1 97.75 203 THR B C 1
ATOM 3866 O O . THR B 1 203 ? 0.928 -17.219 -26.641 1 97.75 203 THR B O 1
ATOM 3869 N N . GLY B 1 204 ? 0.574 -19.484 -26.906 1 97.44 204 GLY B N 1
ATOM 3870 C CA . GLY B 1 204 ? 0.729 -19.703 -25.484 1 97.44 204 GLY B CA 1
ATOM 3871 C C . GLY B 1 204 ? 0.695 -21.156 -25.078 1 97.44 204 GLY B C 1
ATOM 3872 O O . GLY B 1 204 ? 0.473 -22.031 -25.922 1 97.44 204 GLY B O 1
ATOM 3873 N N . THR B 1 205 ? 1.01 -21.312 -23.891 1 95.06 205 THR B N 1
ATOM 3874 C CA . THR B 1 205 ? 1.012 -22.641 -23.281 1 95.06 205 THR B CA 1
ATOM 3875 C C . THR B 1 205 ? -0.006 -22.734 -22.156 1 95.06 205 THR B C 1
ATOM 3877 O O . THR B 1 205 ? 0.024 -21.922 -21.219 1 95.06 205 THR B O 1
ATOM 3880 N N . PHE B 1 206 ? -0.898 -23.672 -22.328 1 94.56 206 PHE B N 1
ATOM 3881 C CA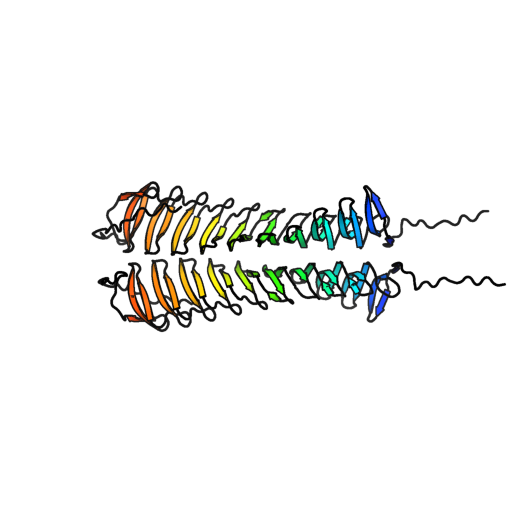 . PHE B 1 206 ? -1.828 -23.984 -21.25 1 94.56 206 PHE B CA 1
ATOM 3882 C C . PHE B 1 206 ? -1.468 -25.312 -20.594 1 94.56 206 PHE B C 1
ATOM 3884 O O . PHE B 1 206 ? -1.296 -26.328 -21.281 1 94.56 206 PHE B O 1
ATOM 3891 N N . THR B 1 207 ? -1.423 -25.25 -19.312 1 89.5 207 THR B N 1
ATOM 3892 C CA . THR B 1 207 ? -1.074 -26.453 -18.547 1 89.5 207 THR B CA 1
ATOM 3893 C C . THR B 1 207 ? -2.205 -26.844 -17.609 1 89.5 207 THR B C 1
ATOM 3895 O O . THR B 1 207 ? -2.711 -26 -16.859 1 89.5 207 THR B O 1
ATOM 3898 N N . TRP B 1 208 ? -2.547 -28.109 -17.75 1 84.75 208 TRP B N 1
ATOM 3899 C CA . TRP B 1 208 ? -3.525 -28.656 -16.812 1 84.75 208 TRP B CA 1
ATOM 3900 C C . TRP B 1 208 ? -2.838 -29.188 -15.555 1 84.75 208 TRP B C 1
ATOM 3902 O O . TRP B 1 208 ? -1.646 -29.516 -15.586 1 84.75 208 TRP B O 1
ATOM 3912 N N . PRO B 1 209 ? -3.672 -29.297 -14.531 1 75.56 209 PRO B N 1
ATOM 3913 C CA . PRO B 1 209 ? -3.078 -29.781 -13.281 1 75.56 209 PRO B CA 1
ATOM 3914 C C . PRO B 1 209 ? -2.514 -31.188 -13.391 1 75.56 209 PRO B C 1
ATOM 3916 O O . PRO B 1 209 ? -1.602 -31.562 -12.641 1 75.56 209 PRO B O 1
ATOM 3919 N N . ASP B 1 210 ? -3.029 -31.922 -14.328 1 73.06 210 ASP B N 1
ATOM 3920 C CA . ASP B 1 210 ? -2.604 -33.312 -14.453 1 73.06 210 ASP B CA 1
ATOM 3921 C C . ASP B 1 210 ? -1.384 -33.438 -15.367 1 73.06 210 ASP B C 1
ATOM 3923 O O . ASP B 1 210 ? -0.922 -34.531 -15.656 1 73.06 210 ASP B O 1
ATOM 3927 N N . GLY B 1 211 ? -0.926 -32.344 -15.828 1 74.12 211 GLY B N 1
ATOM 3928 C CA . GLY B 1 211 ? 0.313 -32.344 -16.594 1 74.12 211 GLY B CA 1
ATOM 3929 C C . GLY B 1 211 ? 0.1 -32.188 -18.078 1 74.12 211 GLY B C 1
ATOM 3930 O O . GLY B 1 211 ? 1.052 -31.969 -18.828 1 74.12 211 GLY B O 1
ATOM 3931 N N . ARG B 1 212 ? -1.116 -32.281 -18.5 1 83.81 212 ARG B N 1
ATOM 3932 C CA . ARG B 1 212 ? -1.394 -32.031 -19.906 1 83.81 212 ARG B CA 1
ATOM 3933 C C . ARG B 1 212 ? -1.034 -30.594 -20.281 1 83.81 212 ARG B C 1
ATOM 3935 O O . ARG B 1 212 ? -1.057 -29.703 -19.438 1 83.81 212 ARG B O 1
ATOM 3942 N N . GLU B 1 213 ? -0.736 -30.484 -21.594 1 90.81 213 GLU B N 1
ATOM 3943 C CA . GLU B 1 213 ? -0.413 -29.141 -22.078 1 90.81 213 GLU B CA 1
ATOM 3944 C C . GLU B 1 213 ? -0.914 -28.938 -23.5 1 90.81 213 GLU B C 1
ATOM 3946 O O . GLU B 1 213 ? -0.959 -29.891 -24.297 1 90.81 213 GLU B O 1
ATOM 3951 N N . TYR B 1 214 ? -1.327 -27.812 -23.641 1 94.19 214 TYR B N 1
ATOM 3952 C CA . TYR B 1 214 ? -1.552 -27.344 -25 1 94.19 214 TYR B CA 1
ATOM 3953 C C . TYR B 1 214 ? -0.627 -26.172 -25.328 1 94.19 214 TYR B C 1
ATOM 3955 O O . TYR B 1 214 ? -0.621 -25.156 -24.625 1 94.19 214 TYR B O 1
ATOM 3963 N N . VAL B 1 215 ? 0.214 -26.281 -26.328 1 95.88 215 VAL B N 1
ATOM 3964 C CA . VAL B 1 215 ? 1.086 -25.234 -26.828 1 95.88 215 VAL B CA 1
ATOM 3965 C C . VAL B 1 215 ? 0.673 -24.859 -28.25 1 95.88 215 VAL B C 1
ATOM 3967 O O . VAL B 1 215 ? 0.789 -25.656 -29.172 1 95.88 215 VAL B O 1
ATOM 3970 N N . GLY B 1 216 ? 0.207 -23.609 -28.359 1 97.5 216 GLY B N 1
ATOM 3971 C CA . GLY B 1 216 ? -0.205 -23.266 -29.719 1 97.5 216 GLY B CA 1
ATOM 3972 C C . GLY B 1 216 ? -0.914 -21.922 -29.797 1 97.5 216 GLY B C 1
ATOM 3973 O O . GLY B 1 216 ? -0.632 -21.016 -29.016 1 97.5 216 GLY B O 1
ATOM 3974 N N . GLU B 1 217 ? -1.709 -21.875 -30.797 1 97.31 217 GLU B N 1
ATOM 3975 C CA . GLU B 1 217 ? -2.357 -20.609 -31.125 1 97.31 217 GLU B CA 1
ATOM 3976 C C . GLU B 1 217 ? -3.666 -20.438 -30.359 1 97.31 217 GLU B C 1
ATOM 3978 O O . GLU B 1 217 ? -4.383 -21.422 -30.125 1 97.31 217 GLU B O 1
ATOM 3983 N N . TRP B 1 218 ? -3.891 -19.344 -29.969 1 97.69 218 TRP B N 1
ATOM 3984 C CA . TRP B 1 218 ? -5.109 -18.938 -29.266 1 97.69 218 TRP B CA 1
ATOM 3985 C C . TRP B 1 218 ? -5.777 -17.766 -29.984 1 97.69 218 TRP B C 1
ATOM 3987 O O . TRP B 1 218 ? -5.098 -16.906 -30.531 1 97.69 218 TRP B O 1
ATOM 3997 N N . LYS B 1 219 ? -7.09 -17.734 -29.953 1 96.44 219 LYS B N 1
ATOM 3998 C CA . LYS B 1 219 ? -7.895 -16.641 -30.484 1 96.44 219 LYS B CA 1
ATOM 3999 C C . LYS B 1 219 ? -9.164 -16.453 -29.656 1 96.44 219 LYS B C 1
ATOM 4001 O O . LYS B 1 219 ? -9.891 -17.406 -29.391 1 96.44 219 LYS B O 1
ATOM 4006 N N . ASP B 1 220 ? -9.391 -15.281 -29.219 1 96 220 ASP B N 1
ATOM 4007 C CA . ASP B 1 220 ? -10.586 -14.93 -28.469 1 96 220 ASP B CA 1
ATOM 4008 C C . ASP B 1 220 ? -10.719 -15.797 -27.219 1 96 220 ASP B C 1
ATOM 4010 O O . ASP B 1 220 ? -11.812 -16.266 -26.875 1 96 220 ASP B O 1
ATOM 4014 N N . GLY B 1 221 ? -9.57 -16.078 -26.609 1 96.81 221 GLY B N 1
ATOM 4015 C CA . GLY B 1 221 ? -9.547 -16.781 -25.344 1 96.81 221 GLY B CA 1
ATOM 4016 C C . GLY B 1 221 ? -9.617 -18.297 -25.5 1 96.81 221 GLY B C 1
ATOM 4017 O O . GLY B 1 221 ? -9.609 -19.031 -24.5 1 96.81 221 GLY B O 1
ATOM 4018 N N . LYS B 1 222 ? -9.625 -18.734 -26.812 1 96.5 222 LYS B N 1
ATOM 4019 C CA . LYS B 1 222 ? -9.789 -20.172 -27.062 1 96.5 222 LYS B CA 1
ATOM 4020 C C . LYS B 1 222 ? -8.648 -20.703 -27.922 1 96.5 222 LYS B C 1
ATOM 4022 O O . LYS B 1 222 ? -8.047 -19.969 -28.703 1 96.5 222 LYS B O 1
ATOM 4027 N N . GLN B 1 223 ? -8.438 -21.969 -27.734 1 96.06 223 GLN B N 1
ATOM 4028 C CA . GLN B 1 223 ? -7.461 -22.609 -28.609 1 96.06 223 GLN B CA 1
ATOM 4029 C C . GLN B 1 223 ? -7.859 -22.469 -30.078 1 96.06 223 GLN B C 1
ATOM 4031 O O . GLN B 1 223 ? -9.039 -22.594 -30.422 1 96.06 223 GLN B O 1
ATOM 4036 N N . HIS B 1 224 ? -6.945 -22.156 -30.906 1 96.06 224 HIS B N 1
ATOM 4037 C CA . HIS B 1 224 ? -7.191 -21.875 -32.312 1 96.06 224 HIS B CA 1
ATOM 4038 C C . HIS B 1 224 ? -5.957 -22.172 -33.156 1 96.06 224 HIS B C 1
ATOM 4040 O O . HIS B 1 224 ? -4.832 -22.125 -32.656 1 96.06 224 HIS B O 1
ATOM 4046 N N . GLY B 1 225 ? -6.258 -22.609 -34.438 1 96.5 225 GLY B N 1
ATOM 4047 C CA . GLY B 1 225 ? -5.141 -22.844 -35.344 1 96.5 225 GLY B CA 1
ATOM 4048 C C . GLY B 1 225 ? -4.367 -24.109 -35 1 96.5 225 GLY B C 1
ATOM 4049 O O . GLY B 1 225 ? -4.965 -25.141 -34.688 1 96.5 225 GLY B O 1
ATOM 4050 N N . ILE B 1 226 ? -2.986 -24.031 -35.156 1 96.81 226 ILE B N 1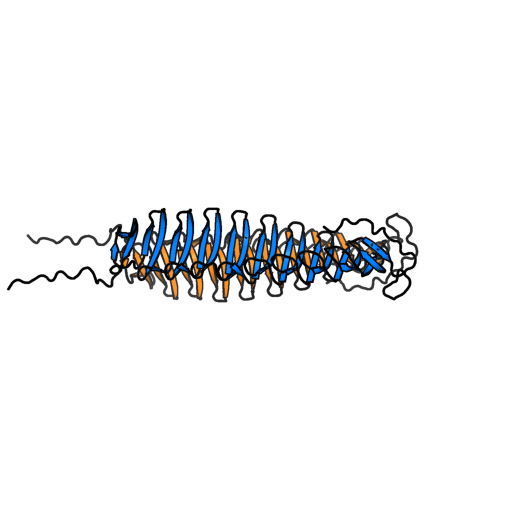
ATOM 4051 C CA . ILE B 1 226 ? -2.137 -25.203 -34.969 1 96.81 226 ILE B CA 1
ATOM 4052 C C . ILE B 1 226 ? -1.538 -25.203 -33.562 1 96.81 226 ILE B C 1
ATOM 4054 O O . ILE B 1 226 ? -1.146 -24.156 -33.062 1 96.81 226 ILE B O 1
ATOM 4058 N N . GLY B 1 227 ? -1.535 -26.438 -32.969 1 96.56 227 GLY B N 1
ATOM 4059 C CA . GLY B 1 227 ? -0.915 -26.594 -31.672 1 96.56 227 GLY B CA 1
ATOM 4060 C C . GLY B 1 227 ? -0.445 -28 -31.391 1 96.56 227 GLY B C 1
ATOM 4061 O O . GLY B 1 227 ? -0.619 -28.906 -32.219 1 96.56 227 GLY B O 1
ATOM 4062 N N . VAL B 1 228 ? 0.262 -28.078 -30.375 1 94.81 228 VAL B N 1
ATOM 4063 C CA . VAL B 1 228 ? 0.737 -29.375 -29.906 1 94.81 228 VAL B CA 1
ATOM 4064 C C . VAL B 1 228 ? 0.108 -29.703 -28.547 1 94.81 228 VAL B C 1
ATOM 4066 O O . VAL B 1 228 ? 0.135 -28.875 -27.625 1 94.81 228 VAL B O 1
ATOM 4069 N N . PHE B 1 229 ? -0.524 -30.844 -28.516 1 93.69 229 PHE B N 1
ATOM 4070 C CA . PHE B 1 229 ? -1.083 -31.328 -27.266 1 93.69 229 PHE B CA 1
ATOM 4071 C C . PHE B 1 229 ? -0.161 -32.375 -26.625 1 93.69 229 PHE B C 1
ATOM 4073 O O . PHE B 1 229 ? 0.311 -33.281 -27.312 1 93.69 229 PHE B O 1
ATOM 4080 N N . ARG B 1 230 ? 0.053 -32.094 -25.406 1 88.62 230 ARG B N 1
ATOM 4081 C CA . ARG B 1 230 ? 0.817 -33.062 -24.609 1 88.62 230 ARG B CA 1
ATOM 4082 C C . ARG B 1 230 ? -0.071 -33.781 -23.594 1 88.62 230 ARG B C 1
ATOM 4084 O O . ARG B 1 230 ? -0.748 -33.125 -22.797 1 88.62 230 ARG B O 1
ATOM 4091 N N . THR B 1 231 ? 0.008 -35.094 -23.656 1 83.31 231 THR B N 1
ATOM 4092 C CA . THR B 1 231 ? -0.786 -35.844 -22.703 1 83.31 231 THR B CA 1
ATOM 4093 C C . THR B 1 231 ? -0.087 -35.906 -21.344 1 83.31 231 THR B C 1
ATOM 4095 O O . THR B 1 231 ? 1.06 -35.469 -21.219 1 83.31 231 THR B O 1
ATOM 4098 N N . ALA B 1 232 ? -0.797 -36.344 -20.422 1 77.31 232 ALA B N 1
ATOM 4099 C CA . ALA B 1 232 ? -0.234 -36.531 -19.094 1 77.31 232 ALA B CA 1
ATOM 4100 C C . ALA B 1 232 ? 0.947 -37.5 -19.125 1 77.31 232 ALA B C 1
ATOM 4102 O O . ALA B 1 232 ? 1.831 -37.438 -18.266 1 77.31 232 ALA B O 1
ATOM 4103 N N . LYS B 1 233 ? 0.997 -38.375 -20.109 1 72.38 233 LYS B N 1
ATOM 4104 C CA . LYS B 1 233 ? 2.068 -39.375 -20.266 1 72.38 233 LYS B CA 1
ATOM 4105 C C . LYS B 1 233 ? 3.182 -38.812 -21.156 1 72.38 233 LYS B C 1
ATOM 4107 O O . LYS B 1 233 ? 4.062 -39.562 -21.594 1 72.38 233 LYS B O 1
ATOM 4112 N N . ALA B 1 234 ? 2.998 -37.531 -21.578 1 78.19 234 ALA B N 1
ATOM 4113 C CA . ALA B 1 234 ? 4.023 -36.75 -22.297 1 78.19 234 ALA B CA 1
ATOM 4114 C C . ALA B 1 234 ? 4.066 -37.125 -23.766 1 78.19 234 ALA B C 1
ATOM 4116 O O . ALA B 1 234 ? 5.062 -36.906 -24.453 1 78.19 234 ALA B O 1
ATOM 4117 N N . ASP B 1 235 ? 3.035 -37.844 -24.141 1 81.56 235 ASP B N 1
ATOM 4118 C CA . ASP B 1 235 ? 2.91 -38.031 -25.578 1 81.56 235 ASP B CA 1
ATOM 4119 C C . ASP B 1 235 ? 2.473 -36.719 -26.25 1 81.56 235 ASP B C 1
ATOM 4121 O O . ASP B 1 235 ? 1.647 -36 -25.703 1 81.56 235 ASP B O 1
ATOM 4125 N N . LEU B 1 236 ? 3.023 -36.5 -27.406 1 89.31 236 LEU B N 1
ATOM 4126 C CA . LEU B 1 236 ? 2.734 -35.281 -28.141 1 89.31 236 LEU B CA 1
ATOM 4127 C C . LEU B 1 236 ? 1.938 -35.562 -29.406 1 89.31 236 LEU B C 1
ATOM 4129 O O . LEU B 1 236 ? 2.129 -36.594 -30.047 1 89.31 236 LEU B O 1
ATOM 4133 N N . ARG B 1 237 ? 1.097 -34.688 -29.703 1 91.12 237 ARG B N 1
ATOM 4134 C CA . ARG B 1 237 ? 0.397 -34.75 -30.984 1 91.12 237 ARG B CA 1
ATOM 4135 C C . ARG B 1 237 ? 0.05 -33.375 -31.5 1 91.12 237 ARG B C 1
ATOM 4137 O O . ARG B 1 237 ? -0.406 -32.5 -30.75 1 91.12 237 ARG B O 1
ATOM 4144 N N . ARG B 1 238 ? 0.373 -33.188 -32.719 1 93 238 ARG B N 1
ATOM 4145 C CA . ARG B 1 238 ? 0.049 -31.922 -33.375 1 93 238 ARG B CA 1
ATOM 4146 C C . ARG B 1 238 ? -1.373 -31.938 -33.906 1 93 238 ARG B C 1
ATOM 4148 O O . ARG B 1 238 ? -1.813 -32.938 -34.5 1 93 238 ARG B O 1
ATOM 4155 N N . GLY B 1 239 ? -2.105 -30.859 -33.656 1 94.38 239 GLY B N 1
ATOM 4156 C CA . GLY B 1 239 ? -3.48 -30.797 -34.125 1 94.38 239 GLY B CA 1
ATOM 4157 C C . GLY B 1 239 ? -3.908 -29.406 -34.562 1 94.38 239 GLY B C 1
ATOM 4158 O O . GLY B 1 239 ? -3.129 -28.453 -34.438 1 94.38 239 GLY B O 1
ATOM 4159 N N . GLU B 1 240 ? -5.035 -29.359 -35.156 1 94.62 240 GLU B N 1
ATOM 4160 C CA . GLU B 1 240 ? -5.691 -28.109 -35.562 1 94.62 240 GLU B CA 1
ATOM 4161 C C . GLU B 1 240 ? -6.926 -27.859 -34.688 1 94.62 240 GLU B C 1
ATOM 4163 O O . GLU B 1 240 ? -7.746 -28.75 -34.469 1 94.62 240 GLU B O 1
ATOM 4168 N N . TRP B 1 241 ? -7.012 -26.734 -34.156 1 95.69 241 TRP B N 1
ATOM 4169 C CA . TRP B 1 241 ? -8.125 -26.344 -33.312 1 95.69 241 TRP B CA 1
ATOM 4170 C C . TRP B 1 241 ? -8.852 -25.125 -33.906 1 95.69 241 TRP B C 1
ATOM 4172 O O . TRP B 1 241 ? -8.25 -24.297 -34.594 1 95.69 241 TRP B O 1
ATOM 4182 N N . LYS B 1 242 ? -10.156 -25.094 -33.562 1 93.75 242 LYS B N 1
ATOM 4183 C CA . LYS B 1 242 ? -11 -23.953 -33.875 1 93.75 242 LYS B CA 1
ATOM 4184 C C . LYS B 1 242 ? -11.992 -23.672 -32.75 1 93.75 242 LYS B C 1
ATOM 4186 O O . LYS B 1 242 ? -12.766 -24.547 -32.375 1 93.75 242 LYS B O 1
ATOM 4191 N N . ASP B 1 243 ? -11.969 -22.547 -32.188 1 94.19 243 ASP B N 1
ATOM 4192 C CA . ASP B 1 243 ? -12.898 -22.094 -31.156 1 94.19 243 ASP B CA 1
ATOM 4193 C C . ASP B 1 243 ? -12.898 -23.047 -29.969 1 94.19 243 ASP B C 1
ATOM 4195 O O . ASP B 1 243 ? -13.961 -23.438 -29.469 1 94.19 243 ASP B O 1
ATOM 4199 N N . GLY B 1 244 ? -11.672 -23.516 -29.656 1 94 244 GLY B N 1
ATOM 4200 C CA . GLY B 1 244 ? -11.523 -24.297 -28.438 1 94 244 GLY B CA 1
ATOM 4201 C C . GLY B 1 244 ? -11.758 -25.781 -28.672 1 94 244 GLY B C 1
ATOM 4202 O O . GLY B 1 244 ? -11.617 -26.578 -27.734 1 94 244 GLY B O 1
ATOM 4203 N N . THR B 1 245 ? -12.055 -26.109 -29.984 1 92.75 245 THR B N 1
ATOM 4204 C CA . THR B 1 245 ? -12.32 -27.516 -30.312 1 92.75 245 THR B CA 1
ATOM 4205 C C . THR B 1 245 ? -11.305 -28.031 -31.328 1 92.75 245 THR B C 1
ATOM 4207 O O . THR B 1 245 ? -11 -27.359 -32.312 1 92.75 245 THR B O 1
ATOM 4210 N N . ARG B 1 246 ? -10.859 -29.172 -31.062 1 93 246 ARG B N 1
ATOM 4211 C CA . ARG B 1 246 ? -9.93 -29.781 -32 1 93 246 ARG B CA 1
ATOM 4212 C C . ARG B 1 246 ? -10.648 -30.219 -33.281 1 93 246 ARG B C 1
ATOM 4214 O O . ARG B 1 246 ? -11.633 -30.953 -33.219 1 93 246 ARG B O 1
ATOM 4221 N N . ILE B 1 247 ? -10.258 -29.859 -34.344 1 93.94 247 ILE B N 1
ATOM 4222 C CA . ILE B 1 247 ? -10.852 -30.219 -35.625 1 93.94 247 ILE B CA 1
ATOM 4223 C C . ILE B 1 247 ? -10.297 -31.562 -36.094 1 93.94 247 ILE B C 1
ATOM 4225 O O . ILE B 1 247 ? -11.047 -32.438 -36.531 1 93.94 247 ILE B O 1
ATOM 4229 N N . ARG B 1 248 ? -8.953 -31.688 -36 1 91.62 248 ARG B N 1
ATOM 4230 C CA . ARG B 1 248 ? -8.297 -32.906 -36.438 1 91.62 248 ARG B CA 1
ATOM 4231 C C . ARG B 1 248 ? -6.867 -33 -35.906 1 91.62 248 ARG B C 1
ATOM 4233 O O . ARG B 1 248 ? -6.266 -31.953 -35.562 1 91.62 248 ARG B O 1
ATOM 4240 N N . TRP B 1 249 ? -6.395 -34.156 -35.781 1 91.06 249 TRP B N 1
ATOM 4241 C CA . TRP B 1 249 ? -4.969 -34.375 -35.562 1 91.06 249 TRP B CA 1
ATOM 4242 C C . TRP B 1 249 ? -4.195 -34.219 -36.875 1 91.06 249 TRP B C 1
ATOM 4244 O O . TRP B 1 249 ? -4.652 -34.688 -37.906 1 91.06 249 TRP B O 1
ATOM 4254 N N . ILE B 1 250 ? -3.096 -33.625 -36.844 1 91.31 250 ILE B N 1
ATOM 4255 C CA . ILE B 1 250 ? -2.305 -33.438 -38.062 1 91.31 250 ILE B CA 1
ATOM 4256 C C . ILE B 1 250 ? -1.091 -34.344 -38.031 1 91.31 250 ILE B C 1
ATOM 4258 O O . ILE B 1 250 ? -0.437 -34.562 -39.062 1 91.31 250 ILE B O 1
ATOM 4262 N N . SER B 1 251 ? -0.836 -34.906 -36.844 1 87.69 251 SER B N 1
ATOM 4263 C CA . SER B 1 251 ? 0.28 -35.844 -36.75 1 87.69 251 SER B CA 1
ATOM 4264 C C . SER B 1 251 ? -0.102 -37.062 -35.906 1 87.69 251 SER B C 1
ATOM 4266 O O . SER B 1 251 ? -1.095 -37.062 -35.188 1 87.69 251 SER B O 1
ATOM 4268 N N . GLU B 1 252 ? 0.679 -38.125 -36.062 1 85.75 252 GLU B N 1
ATOM 4269 C CA . GLU B 1 252 ? 0.62 -39.219 -35.125 1 85.75 252 GLU B CA 1
ATOM 4270 C C . GLU B 1 252 ? 1.248 -38.844 -33.781 1 85.75 252 GLU B C 1
ATOM 4272 O O . GLU B 1 252 ? 1.924 -37.812 -33.688 1 85.75 252 GLU B O 1
ATOM 4277 N N . ALA B 1 253 ? 0.878 -39.594 -32.781 1 88.31 253 ALA B N 1
ATOM 4278 C CA . ALA B 1 253 ? 1.494 -39.344 -31.469 1 88.31 253 ALA B CA 1
ATOM 4279 C C . ALA B 1 253 ? 2.994 -39.625 -31.516 1 88.31 253 ALA B C 1
ATOM 4281 O O . ALA B 1 253 ? 3.443 -40.562 -32.188 1 88.31 253 ALA B O 1
ATOM 4282 N N . TYR B 1 254 ? 3.697 -38.781 -30.953 1 84.31 254 TYR B N 1
ATOM 4283 C CA . TYR B 1 254 ? 5.145 -38.938 -30.891 1 84.31 254 TYR B CA 1
ATOM 4284 C C . TYR B 1 254 ? 5.688 -38.5 -29.531 1 84.31 254 TYR B C 1
ATOM 4286 O O . TYR B 1 254 ? 4.934 -38 -28.688 1 84.31 254 TYR B O 1
ATOM 4294 N N . ARG B 1 255 ? 6.906 -38.969 -29.219 1 83.44 255 ARG B N 1
ATOM 4295 C CA . ARG B 1 255 ? 7.574 -38.531 -28 1 83.44 255 ARG B CA 1
ATOM 4296 C C . ARG B 1 255 ? 8.68 -37.531 -28.297 1 83.44 255 ARG B C 1
ATOM 4298 O O . ARG B 1 255 ? 9.047 -37.312 -29.469 1 83.44 255 ARG B O 1
ATOM 4305 N N . GLU B 1 256 ? 9.086 -36.75 -27.312 1 75.94 256 GLU B N 1
ATOM 4306 C CA . GLU B 1 256 ? 10.07 -35.688 -27.5 1 75.94 256 GLU B CA 1
ATOM 4307 C C . GLU B 1 256 ? 11.305 -36.188 -28.234 1 75.94 256 GLU B C 1
ATOM 4309 O O . GLU B 1 256 ? 11.945 -35.438 -28.969 1 75.94 256 GLU B O 1
ATOM 4314 N N . ASP B 1 257 ? 11.539 -37.438 -28.062 1 71.19 257 ASP B N 1
ATOM 4315 C CA . ASP B 1 257 ? 12.695 -38 -28.734 1 71.19 257 ASP B CA 1
ATOM 4316 C C . ASP B 1 257 ? 12.367 -38.375 -30.172 1 71.19 257 ASP B C 1
ATOM 4318 O O . ASP B 1 257 ? 13.227 -38.875 -30.906 1 71.19 257 ASP B O 1
ATOM 4322 N N . GLY B 1 258 ? 11.273 -38.062 -30.625 1 65.75 258 GLY B N 1
ATOM 4323 C CA . GLY B 1 258 ? 10.867 -38.281 -32 1 65.75 258 GLY B CA 1
ATOM 4324 C C . GLY B 1 258 ? 10.305 -39.656 -32.25 1 65.75 258 GLY B C 1
ATOM 4325 O O . GLY B 1 258 ? 9.883 -39.969 -33.375 1 65.75 258 GLY B O 1
ATOM 4326 N N . LYS B 1 259 ? 10.398 -40.594 -31.172 1 67.31 259 LYS B N 1
ATOM 4327 C CA . LYS B 1 259 ? 9.945 -41.969 -31.359 1 67.31 259 LYS B CA 1
ATOM 4328 C C . LYS B 1 259 ? 8.43 -42.062 -31.219 1 67.31 259 LYS B C 1
ATOM 4330 O O . LYS B 1 259 ? 7.809 -41.25 -30.531 1 67.31 259 LYS B O 1
ATOM 4335 N N . ASP B 1 260 ? 7.691 -42.938 -32.094 1 66.19 260 ASP B N 1
ATOM 4336 C CA . ASP B 1 260 ? 6.254 -43.219 -32.062 1 66.19 260 ASP B CA 1
ATOM 4337 C C . ASP B 1 260 ? 5.797 -43.594 -30.672 1 66.19 260 ASP B C 1
ATOM 4339 O O . ASP B 1 260 ? 6.418 -44.438 -30.016 1 66.19 260 ASP B O 1
ATOM 4343 N N . ALA B 1 261 ? 4.816 -42.906 -30.078 1 65.56 261 ALA B N 1
ATOM 4344 C CA . ALA B 1 261 ? 4.359 -43.125 -28.719 1 65.56 261 ALA B CA 1
ATOM 4345 C C . ALA B 1 261 ? 3.369 -44.281 -28.656 1 65.56 261 ALA B C 1
ATOM 4347 O O . ALA B 1 261 ? 3.029 -44.781 -27.578 1 65.56 261 ALA B O 1
ATOM 4348 N N . GLY B 1 262 ? 3.08 -45 -29.766 1 59.53 262 GLY B N 1
ATOM 4349 C CA . GLY B 1 262 ? 2.09 -46.062 -29.828 1 59.53 262 GLY B CA 1
ATOM 4350 C C . GLY B 1 262 ? 0.666 -45.562 -29.703 1 59.53 262 GLY B C 1
ATOM 4351 O O . GLY B 1 262 ? 0.353 -44.469 -30.125 1 59.53 262 GLY B O 1
ATOM 4352 N N . ALA B 1 263 ? -0.388 -46.375 -29.062 1 52.12 263 ALA B N 1
ATOM 4353 C CA . ALA B 1 263 ? -1.812 -46.062 -28.953 1 52.12 263 ALA B CA 1
ATOM 4354 C C . ALA B 1 263 ? -2.041 -44.812 -28.141 1 52.12 263 ALA B C 1
ATOM 4356 O O . ALA B 1 263 ? -1.585 -44.688 -27 1 52.12 263 ALA B O 1
ATOM 4357 N N . PHE B 1 264 ? -2.229 -43.781 -28.891 1 56.06 264 PHE B N 1
ATOM 4358 C CA . PHE B 1 264 ? -2.58 -42.5 -28.297 1 56.06 264 PHE B CA 1
ATOM 4359 C C . PHE B 1 264 ? -3.877 -42.594 -27.5 1 56.06 264 PHE B C 1
ATOM 4361 O O . PHE B 1 264 ? -4.918 -42.969 -28.062 1 56.06 264 PHE B O 1
ATOM 4368 N N . GLN B 1 265 ? -3.883 -43.094 -26.344 1 46.81 265 GLN B N 1
ATOM 4369 C CA . GLN B 1 265 ? -5.125 -43.125 -25.578 1 46.81 265 GLN B CA 1
ATOM 4370 C C . GLN B 1 265 ? -5.691 -41.719 -25.406 1 46.81 265 GLN B C 1
ATOM 4372 O O . GLN B 1 265 ? -5.035 -40.844 -24.828 1 46.81 265 GLN B O 1
ATOM 4377 N N . GLU B 1 266 ? -6.496 -41.375 -26.391 1 49.22 266 GLU B N 1
ATOM 4378 C CA . GLU B 1 266 ? -7.195 -40.094 -26.281 1 49.22 266 GLU B CA 1
ATOM 4379 C C . GLU B 1 266 ? -7.875 -39.969 -24.922 1 49.22 266 GLU B C 1
ATOM 4381 O O . GLU B 1 266 ? -8.758 -40.75 -24.578 1 49.22 266 GLU B O 1
ATOM 4386 N N . ASP B 1 267 ? -7.207 -39.875 -23.938 1 44.81 267 ASP B N 1
ATOM 4387 C CA . ASP B 1 267 ? -8.102 -39.438 -22.875 1 44.81 267 ASP B CA 1
ATOM 4388 C C . ASP B 1 267 ? -9.07 -38.375 -23.375 1 44.81 267 ASP B C 1
ATOM 4390 O O . ASP B 1 267 ? -8.711 -37.531 -24.188 1 44.81 267 ASP B O 1
ATOM 4394 N N . ASN B 1 268 ? -10.352 -38.812 -23.594 1 35.59 268 ASN B N 1
ATOM 4395 C CA . ASN B 1 268 ? -11.414 -37.938 -24.062 1 35.59 268 ASN B CA 1
ATOM 4396 C C . ASN B 1 268 ? -11.148 -36.469 -23.688 1 35.59 268 ASN B C 1
ATOM 4398 O O . ASN B 1 268 ? -11.195 -36.125 -22.516 1 35.59 268 ASN B O 1
ATOM 4402 N N . PRO B 1 269 ? -10.297 -35.812 -24.359 1 40.88 269 PRO B N 1
ATOM 4403 C CA . PRO B 1 269 ? -10.391 -34.375 -24.109 1 40.88 269 PRO B CA 1
ATOM 4404 C C . PRO B 1 269 ? -11.836 -33.875 -23.938 1 40.88 269 PRO B C 1
ATOM 4406 O O . PRO B 1 269 ? -12.57 -33.781 -24.938 1 40.88 269 PRO B O 1
ATOM 4409 N N . THR B 1 270 ? -12.648 -34.531 -23.203 1 36.09 270 THR B N 1
ATOM 4410 C CA . THR B 1 270 ? -13.961 -33.906 -23.078 1 36.09 270 THR B CA 1
ATOM 4411 C C . THR B 1 270 ? -13.859 -32.406 -23.266 1 36.09 270 THR B C 1
ATOM 4413 O O . THR B 1 270 ? -12.805 -31.797 -23.047 1 36.09 270 THR B O 1
ATOM 4416 N N . ASN B 1 271 ? -14.953 -31.797 -24.047 1 34.72 271 ASN B N 1
ATOM 4417 C CA . ASN B 1 271 ? -15.383 -30.422 -24.188 1 34.72 271 ASN B CA 1
ATOM 4418 C C . ASN B 1 271 ? -15.047 -29.594 -22.953 1 34.72 271 ASN B C 1
ATOM 4420 O O . ASN B 1 271 ? -15.789 -29.625 -21.969 1 34.72 271 ASN B O 1
ATOM 4424 N N . GLU B 1 272 ? -14.039 -29.641 -22.5 1 36.97 272 GLU B N 1
ATOM 4425 C CA . GLU B 1 272 ? -13.789 -28.703 -21.406 1 36.97 272 GLU B CA 1
ATOM 4426 C C . GLU B 1 272 ? -14.508 -27.375 -21.656 1 36.97 272 GLU B C 1
ATOM 4428 O O . GLU B 1 272 ? -14.57 -26.906 -22.781 1 36.97 272 GLU B O 1
ATOM 4433 N N . PRO B 1 273 ? -15.391 -27.062 -20.797 1 35.53 273 PRO B N 1
ATOM 4434 C CA . PRO B 1 273 ? -16.078 -25.797 -21 1 35.53 273 PRO B CA 1
ATOM 4435 C C . PRO B 1 273 ? -15.156 -24.688 -21.484 1 35.53 273 PRO B C 1
ATOM 4437 O O . PRO B 1 273 ? -13.953 -24.703 -21.203 1 35.53 273 PRO B O 1
ATOM 4440 N N . PRO B 1 274 ? -15.625 -24.016 -22.578 1 32.38 274 PRO B N 1
ATOM 4441 C CA . PRO B 1 274 ? -14.875 -22.828 -22.984 1 32.38 274 PRO B CA 1
ATOM 4442 C C . PRO B 1 274 ? -14.258 -22.094 -21.797 1 32.38 274 PRO B C 1
ATOM 4444 O O . PRO B 1 274 ? -14.883 -21.984 -20.734 1 32.38 274 PRO B O 1
ATOM 4447 N N . ILE B 1 275 ? -13.055 -22.219 -21.609 1 34.22 275 ILE B N 1
ATOM 4448 C CA . ILE B 1 275 ? -12.375 -21.406 -20.594 1 34.22 275 ILE B CA 1
ATOM 4449 C C . ILE B 1 275 ? -12.945 -19.984 -20.609 1 34.22 275 ILE B C 1
ATOM 4451 O O . ILE B 1 275 ? -12.82 -19.266 -21.609 1 34.22 275 ILE B O 1
ATOM 4455 N N . SER B 1 276 ? -14.227 -19.719 -20.109 1 30.72 276 SER B N 1
ATOM 4456 C CA . SER B 1 276 ? -14.641 -18.328 -19.922 1 30.72 276 SER B CA 1
ATOM 4457 C C . SER B 1 276 ? -13.594 -17.531 -19.156 1 30.72 276 SER B C 1
ATOM 4459 O O . SER B 1 276 ? -12.883 -18.094 -18.312 1 30.72 276 SER B O 1
#

Radius of gyration: 34.47 Å; Cα contacts (8 Å, |Δi|>4): 1476; chains: 2; bounding box: 42×131×84 Å